Protein AF-M8AHT8-F1 (afdb_monomer)

Organism: Aegilops tauschii (NCBI:txid37682)

Secondary structure (DSSP, 8-state):
--SS-TTTTTSSGGG-PPP-HHHHHHHHHHHH--S-HHHHTHHHHHHHHH-EEPPHHHHHHHHHTHHHHHHSHHHHHHH-TTSSPPPTT-EE--HHHHHHHGGGGT-TT------TTS-PPPPP---PPPEEEEETTEEEEEPPTT--HHHHHHHHHHHHHTT-SGGGGSHHHHHHHHHHHHHHHHHHGGG---TTTS--HHHHHHHH-HHHHHHHHTT--TT----GGGG---SPPP-------EEEE-TT--EEEET-B-SEEEEEESTTHHHHHHHHHHIIIIIT---HHHHHHS--EE--SSS--EEEEEEE-TTS-EEE--HHHHHHHHTTT--EEEES---EEEEEEEEEPPPEEETTEEE--EEEEEEE-TTS--------SS-PPPSSSEEEE---------SS------

pLDDT: mean 77.04, std 18.64, range [26.3, 97.69]

Sequence (418 aa):
MYAADPMSKFKGALAMGVPGELAGLHAAWSSYGRLPWKSLFVPAIKLARDGYTVVPYVANALKAVEANVLADPGLRAVFAPEGQVLVAGALCRNPALADTWTPWRSTASRCSTVAPSGRGSWRTVEVSAALRADAMGFTFLGMPPPSSGTVGMALVLNILGGYKSAEFLRGFLGVHRLVEAVKHMLAVRMDLGDPGFVNAAGIVSEMLSPAFADKVRQRIADNTTFPPAYYLPKWSQLRDNGTSHLCVVDGDRNAVAMTTTLAGVVGASGGTNIIAAVTQVFLNHFVLGMSPLVAVQSPRVYHSLVPNVVRYEDETVVDGEVIELKAEAREFLRRRGHVLKGTVWSAVCQMIVQDLQAPVSSGSENVFHGMLTAVSDPRKDGRSKLFDRTFAPHKDGVIRILEVRDSTYCNQVGHRRT

Solvent-accessible surface area (backbone atoms only — not comparable to full-atom values): 24232 Å² total; per-residue (Å²): 134,52,83,91,45,73,60,39,63,78,45,67,75,80,42,58,74,82,90,51,64,71,59,51,52,48,50,52,38,75,77,72,50,87,68,64,72,54,62,70,48,51,65,56,33,44,42,24,49,81,32,44,69,32,47,62,69,57,20,53,53,45,62,77,43,37,76,60,34,69,69,34,72,70,48,14,63,43,47,19,71,86,79,49,67,54,45,57,72,37,79,39,45,36,51,70,61,21,56,69,54,48,60,53,63,77,45,89,86,70,71,44,54,82,43,101,82,75,70,36,68,81,70,86,79,85,85,76,79,66,36,77,44,67,38,84,92,44,66,40,45,21,58,47,64,66,46,58,54,41,45,44,42,31,27,35,40,26,28,58,46,70,66,79,47,73,67,59,61,51,66,61,63,13,54,51,53,49,54,50,39,48,38,43,39,63,22,62,54,68,68,59,44,46,60,94,81,40,90,31,66,64,60,51,50,44,34,56,29,56,75,47,17,47,61,53,42,74,71,62,52,101,70,53,64,76,63,54,74,80,52,59,61,87,71,76,58,80,93,55,66,87,56,75,57,52,73,48,71,52,75,85,66,54,72,47,42,60,64,31,39,63,72,41,37,51,27,40,12,26,47,78,37,20,51,48,46,39,45,48,31,46,44,30,26,82,65,67,67,39,56,70,60,56,18,56,61,49,60,54,64,39,69,54,48,51,65,70,40,43,33,30,32,57,36,70,31,79,88,66,54,75,36,51,59,52,69,69,47,53,47,60,40,40,76,22,65,49,46,75,43,78,32,89,76,71,51,48,47,35,37,37,34,57,52,72,48,80,61,49,80,61,83,96,43,53,35,46,42,29,39,39,43,32,33,33,34,53,82,42,93,58,70,54,81,82,92,57,99,86,64,82,86,65,92,79,39,53,45,78,40,85,76,40,76,52,89,84,69,77,87,90,85,80,86,85,89,132

Structure (mmCIF, N/CA/C/O backbone):
data_AF-M8AHT8-F1
#
_entry.id   AF-M8AHT8-F1
#
loop_
_atom_site.group_PDB
_atom_site.id
_atom_site.type_symbol
_atom_site.label_atom_id
_atom_site.label_alt_id
_atom_site.label_comp_id
_atom_site.label_asym_id
_atom_site.label_entity_id
_atom_site.label_seq_id
_atom_site.pdbx_PDB_ins_code
_atom_site.Cartn_x
_atom_site.Cartn_y
_atom_site.Cartn_z
_atom_site.occupancy
_atom_site.B_iso_or_equiv
_atom_site.auth_seq_id
_atom_site.auth_comp_id
_atom_site.auth_asym_id
_atom_site.auth_atom_id
_atom_site.pdbx_PDB_model_num
ATOM 1 N N . MET A 1 1 ? 23.399 15.056 1.195 1.00 57.06 1 MET A N 1
ATOM 2 C CA . MET A 1 1 ? 23.522 14.087 0.082 1.00 57.06 1 MET A CA 1
ATOM 3 C C . MET A 1 1 ? 23.122 14.724 -1.250 1.00 57.06 1 MET A C 1
ATOM 5 O O . MET A 1 1 ? 24.009 15.005 -2.035 1.00 57.06 1 MET A O 1
ATOM 9 N N . TYR A 1 2 ? 21.849 15.061 -1.481 1.00 69.88 2 TYR A N 1
ATOM 10 C CA . TYR A 1 2 ? 21.337 15.478 -2.806 1.00 69.88 2 TYR A CA 1
ATOM 11 C C . TYR A 1 2 ? 21.335 16.996 -3.092 1.00 69.88 2 TYR A C 1
ATOM 13 O O . TYR A 1 2 ? 20.461 17.488 -3.797 1.00 69.88 2 TYR A O 1
ATOM 21 N N . ALA A 1 3 ? 22.258 17.762 -2.500 1.00 67.38 3 ALA A N 1
ATOM 22 C CA . ALA A 1 3 ? 22.248 19.229 -2.608 1.00 67.38 3 ALA A CA 1
ATOM 23 C C . ALA A 1 3 ? 22.716 19.743 -3.984 1.00 67.38 3 ALA A C 1
ATOM 25 O O . ALA A 1 3 ? 22.212 20.757 -4.452 1.00 67.38 3 ALA A O 1
ATOM 26 N N . ALA A 1 4 ? 23.655 19.038 -4.627 1.00 76.38 4 ALA A N 1
ATOM 27 C CA . ALA A 1 4 ? 24.192 19.406 -5.940 1.00 76.38 4 ALA A CA 1
ATOM 28 C C . ALA A 1 4 ? 23.290 18.965 -7.109 1.00 76.38 4 ALA A C 1
ATOM 30 O O . ALA A 1 4 ? 23.194 19.669 -8.107 1.00 76.38 4 ALA A O 1
ATOM 31 N N . ASP A 1 5 ? 22.607 17.823 -6.973 1.00 74.94 5 ASP A N 1
ATOM 32 C CA . ASP A 1 5 ? 21.591 17.359 -7.920 1.00 74.94 5 ASP A CA 1
ATOM 33 C C . ASP A 1 5 ? 20.405 16.715 -7.172 1.00 74.94 5 ASP A C 1
ATOM 35 O O . ASP A 1 5 ? 20.514 15.575 -6.703 1.00 74.94 5 ASP A O 1
ATOM 39 N N . PRO A 1 6 ? 19.248 17.395 -7.084 1.00 69.94 6 PRO A N 1
ATOM 40 C CA . PRO A 1 6 ? 18.031 16.836 -6.503 1.00 69.94 6 PRO A CA 1
ATOM 41 C C . PRO A 1 6 ? 17.433 15.637 -7.258 1.00 69.94 6 PRO A C 1
ATOM 43 O O . PRO A 1 6 ? 16.555 14.979 -6.692 1.00 69.94 6 PRO A O 1
ATOM 46 N N . MET A 1 7 ? 17.852 15.349 -8.498 1.00 68.75 7 MET A N 1
ATOM 47 C CA . MET A 1 7 ? 17.385 14.196 -9.283 1.00 68.75 7 MET A CA 1
ATOM 48 C C . MET A 1 7 ? 18.112 12.896 -8.925 1.00 68.75 7 MET A C 1
ATOM 50 O O . MET A 1 7 ? 17.504 11.827 -9.004 1.00 68.75 7 MET A O 1
ATOM 54 N N . SER A 1 8 ? 19.351 12.973 -8.436 1.00 68.44 8 SER A N 1
ATOM 55 C CA . SER A 1 8 ? 20.145 11.824 -7.970 1.00 68.44 8 SER A CA 1
ATOM 56 C C . SER A 1 8 ? 19.531 11.029 -6.803 1.00 68.44 8 SER A C 1
ATOM 58 O O . SER A 1 8 ? 19.966 9.914 -6.528 1.00 68.44 8 SER A O 1
ATOM 60 N N . LYS A 1 9 ? 18.472 11.541 -6.154 1.00 63.69 9 LYS A N 1
ATOM 61 C CA . LYS A 1 9 ? 17.649 10.789 -5.180 1.00 63.69 9 LYS A CA 1
ATOM 62 C C . LYS A 1 9 ? 16.604 9.862 -5.817 1.00 63.69 9 LYS A C 1
ATOM 64 O O . LYS A 1 9 ? 15.970 9.086 -5.112 1.00 63.69 9 LYS A O 1
ATOM 69 N N . PHE A 1 10 ? 16.375 9.988 -7.125 1.00 58.56 10 PHE A N 1
ATOM 70 C CA . PHE A 1 10 ? 15.396 9.206 -7.889 1.00 58.56 10 PHE A CA 1
ATOM 71 C C . PHE A 1 10 ? 16.043 8.251 -8.901 1.00 58.56 10 PHE A C 1
ATOM 73 O O . PHE A 1 10 ? 15.369 7.349 -9.394 1.00 58.56 10 PHE A O 1
ATOM 80 N N . LYS A 1 11 ? 17.313 8.470 -9.270 1.00 62.78 11 LYS A N 1
ATOM 81 C CA . LYS A 1 11 ? 18.015 7.719 -10.319 1.00 62.78 11 LYS A CA 1
ATOM 82 C C . LYS A 1 11 ? 19.497 7.535 -9.990 1.00 62.78 11 LYS A C 1
ATOM 84 O O . LYS A 1 11 ? 20.124 8.417 -9.412 1.00 62.78 11 LYS A O 1
ATOM 89 N N . GLY A 1 12 ? 20.063 6.422 -10.457 1.00 62.81 12 GLY A N 1
ATOM 90 C CA . GLY A 1 12 ? 21.486 6.107 -10.318 1.00 62.81 12 GLY A CA 1
ATOM 91 C C . GLY A 1 12 ? 21.878 5.610 -8.923 1.00 62.81 12 GLY A C 1
ATOM 92 O O . GLY A 1 12 ? 21.043 5.447 -8.035 1.00 62.81 12 GLY A O 1
ATOM 93 N N . ALA A 1 13 ? 23.174 5.353 -8.732 1.00 67.69 13 ALA A N 1
ATOM 94 C CA . ALA A 1 13 ? 23.683 4.676 -7.538 1.00 67.69 13 ALA A CA 1
ATOM 95 C C . ALA A 1 13 ? 23.459 5.442 -6.222 1.00 67.69 13 ALA A C 1
ATOM 97 O O . ALA A 1 13 ? 23.351 4.813 -5.175 1.00 67.69 13 ALA A O 1
ATOM 98 N N . LEU A 1 14 ? 23.333 6.773 -6.267 1.00 66.25 14 LEU A N 1
ATOM 99 C CA . LEU A 1 14 ? 23.060 7.597 -5.083 1.00 66.25 14 LEU A CA 1
ATOM 100 C C . LEU A 1 14 ? 21.629 7.433 -4.543 1.00 66.25 14 LEU A C 1
ATOM 102 O O . LEU A 1 14 ? 21.396 7.751 -3.383 1.00 66.25 14 LEU A O 1
ATOM 106 N N . ALA A 1 15 ? 20.698 6.900 -5.341 1.00 64.25 15 ALA A N 1
ATOM 107 C CA . ALA A 1 15 ? 19.348 6.549 -4.901 1.00 64.25 15 ALA A CA 1
ATOM 108 C C . ALA A 1 15 ? 19.252 5.121 -4.319 1.00 64.25 15 ALA A C 1
ATOM 110 O O . ALA A 1 15 ? 18.205 4.743 -3.794 1.00 64.25 15 ALA A O 1
ATOM 111 N N . MET A 1 16 ? 20.308 4.302 -4.428 1.00 64.19 16 MET A N 1
ATOM 112 C CA . MET A 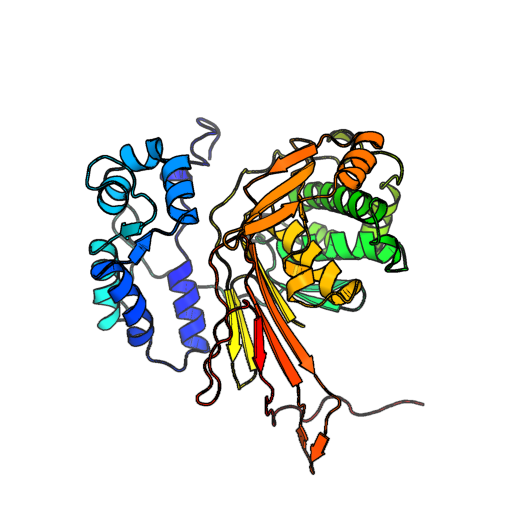1 16 ? 20.276 2.902 -3.999 1.00 64.19 16 MET A CA 1
ATOM 113 C C . MET A 1 16 ? 20.591 2.757 -2.506 1.00 64.19 16 MET A C 1
ATOM 115 O O . MET A 1 16 ? 21.718 2.978 -2.064 1.00 64.19 16 MET A O 1
ATOM 119 N N . GLY A 1 17 ? 19.601 2.305 -1.733 1.00 66.00 17 GLY A N 1
ATOM 120 C CA . GLY A 1 17 ? 19.834 1.745 -0.401 1.00 66.00 17 GLY A CA 1
ATOM 121 C C . GLY A 1 17 ? 20.557 0.393 -0.467 1.00 66.00 17 GLY A C 1
ATOM 122 O O . GLY A 1 17 ? 20.623 -0.245 -1.518 1.00 66.00 17 GLY A O 1
ATOM 123 N N . VAL A 1 18 ? 21.083 -0.076 0.668 1.00 72.75 18 VAL A N 1
ATOM 124 C CA . VAL A 1 18 ? 21.680 -1.421 0.762 1.00 72.75 18 VAL A CA 1
ATOM 125 C C . VAL A 1 18 ? 20.568 -2.476 0.627 1.00 72.75 18 VAL A C 1
ATOM 127 O O . VAL A 1 18 ? 19.640 -2.450 1.437 1.00 72.75 18 VAL A O 1
ATOM 130 N N . PRO A 1 19 ? 20.629 -3.418 -0.338 1.00 67.12 19 PRO A N 1
ATOM 131 C CA . PRO A 1 19 ? 19.587 -4.432 -0.501 1.00 67.12 19 PRO A CA 1
ATOM 132 C C . PRO A 1 19 ? 19.499 -5.367 0.716 1.00 67.12 19 PRO A C 1
ATOM 134 O O . PRO A 1 19 ? 20.453 -6.082 1.019 1.00 67.12 19 PRO A O 1
ATOM 137 N N . GLY A 1 20 ? 18.352 -5.359 1.405 1.00 71.56 20 GLY A N 1
ATOM 138 C CA . GLY A 1 20 ? 18.116 -6.147 2.625 1.00 71.56 20 GLY A CA 1
ATOM 139 C C . GLY A 1 20 ? 17.184 -7.355 2.467 1.00 71.56 20 GLY A C 1
ATOM 140 O O . GLY A 1 20 ? 17.165 -8.218 3.341 1.00 71.56 20 GLY A O 1
ATOM 141 N N . GLU A 1 21 ? 16.430 -7.451 1.366 1.00 75.56 21 GLU A N 1
ATOM 142 C CA . GLU A 1 21 ? 15.332 -8.420 1.196 1.00 75.56 21 GLU A CA 1
ATOM 143 C C . GLU A 1 21 ? 15.771 -9.878 1.395 1.00 75.56 21 GLU A C 1
ATOM 145 O O . GLU A 1 21 ? 15.203 -10.590 2.218 1.00 75.56 21 GLU A O 1
ATOM 150 N N . LEU A 1 22 ? 16.833 -10.314 0.712 1.00 75.69 22 LEU A N 1
ATOM 151 C CA . LEU A 1 22 ? 17.316 -11.698 0.796 1.00 75.69 22 LEU A CA 1
ATOM 152 C C . LEU A 1 22 ? 17.877 -12.053 2.182 1.00 75.69 22 LEU A C 1
ATOM 154 O O . LEU A 1 22 ? 17.750 -13.198 2.612 1.00 75.69 22 LEU A O 1
ATOM 158 N N . ALA A 1 23 ? 18.441 -11.079 2.903 1.00 75.94 23 ALA A N 1
ATOM 159 C CA . ALA A 1 23 ? 18.877 -11.271 4.283 1.00 75.94 23 ALA A CA 1
ATOM 160 C C . ALA A 1 23 ? 17.669 -11.400 5.228 1.00 75.94 23 ALA A C 1
ATOM 162 O O . ALA A 1 23 ? 17.634 -12.313 6.050 1.00 75.94 23 ALA A O 1
ATOM 163 N N . GLY A 1 24 ? 16.645 -10.553 5.064 1.00 79.56 24 GLY A N 1
ATOM 164 C CA . GLY A 1 24 ? 15.392 -10.632 5.822 1.00 79.56 24 GLY A CA 1
ATOM 165 C C . GLY A 1 24 ? 14.629 -11.940 5.585 1.00 79.56 24 GLY A C 1
ATOM 166 O O . GLY A 1 24 ? 14.215 -12.591 6.541 1.00 79.56 24 GLY A O 1
ATOM 167 N N . LEU A 1 25 ? 14.519 -12.383 4.327 1.00 83.44 25 LEU A N 1
ATOM 168 C CA . LEU A 1 25 ? 13.926 -13.677 3.969 1.00 83.44 25 LEU A CA 1
ATOM 169 C C . LEU A 1 25 ? 14.715 -14.852 4.566 1.00 83.44 25 LEU A C 1
ATOM 171 O O . LEU A 1 25 ? 14.109 -15.804 5.053 1.00 83.44 25 LEU A O 1
ATOM 175 N N . HIS A 1 26 ? 16.051 -14.785 4.575 1.00 82.62 26 HIS A N 1
ATOM 176 C CA . HIS A 1 26 ? 16.884 -15.813 5.199 1.00 82.62 26 HIS A CA 1
ATOM 177 C C . HIS A 1 26 ? 16.744 -15.822 6.729 1.00 82.62 26 HIS A C 1
ATOM 179 O O . HIS A 1 26 ? 16.705 -16.899 7.319 1.00 82.62 26 HIS A O 1
ATOM 185 N N . ALA A 1 27 ? 16.617 -14.660 7.378 1.00 84.31 27 ALA A N 1
ATOM 186 C CA . ALA A 1 27 ? 16.362 -14.564 8.817 1.00 84.31 27 ALA A CA 1
ATOM 187 C C . ALA A 1 27 ? 14.990 -15.159 9.180 1.00 84.31 27 ALA A C 1
ATOM 189 O O . ALA A 1 27 ? 14.906 -16.019 10.054 1.00 84.31 27 ALA A O 1
ATOM 190 N N . ALA A 1 28 ? 13.934 -14.795 8.444 1.00 87.12 28 ALA A N 1
ATOM 191 C CA . ALA A 1 28 ? 12.601 -15.373 8.618 1.00 87.12 28 ALA A CA 1
ATOM 192 C C . ALA A 1 28 ? 12.593 -16.897 8.390 1.00 87.12 28 ALA A C 1
ATOM 194 O O . ALA A 1 28 ? 12.002 -17.638 9.174 1.00 87.12 28 ALA A O 1
ATOM 195 N N . TRP A 1 29 ? 13.296 -17.381 7.360 1.00 87.94 29 TRP A N 1
ATOM 196 C CA . TRP A 1 29 ? 13.463 -18.815 7.116 1.00 87.94 29 TRP A CA 1
ATOM 197 C C . TRP A 1 29 ? 14.265 -19.518 8.221 1.00 87.94 29 TRP A C 1
ATOM 199 O O . TRP A 1 29 ? 13.890 -20.612 8.626 1.00 87.94 29 TRP A O 1
ATOM 209 N N . SER A 1 30 ? 15.320 -18.894 8.747 1.00 86.75 30 SER A N 1
ATOM 210 C CA . SER A 1 30 ? 16.134 -19.465 9.831 1.00 86.75 30 SER A CA 1
ATOM 211 C C . SER A 1 30 ? 15.339 -19.638 11.129 1.00 86.75 30 SER A C 1
ATOM 213 O O . SER A 1 30 ? 15.591 -20.585 11.867 1.00 86.75 30 SER A O 1
ATOM 215 N N . SER A 1 31 ? 14.375 -18.749 11.397 1.00 88.31 31 SER A N 1
ATOM 216 C CA . SER A 1 31 ? 13.539 -18.801 12.604 1.00 88.31 31 SER A CA 1
ATOM 217 C C . SER A 1 31 ? 12.270 -19.650 12.460 1.00 88.31 31 SER A C 1
ATOM 219 O O . SER A 1 31 ? 11.846 -20.263 13.435 1.00 88.31 31 SER A O 1
ATOM 221 N N . TYR A 1 32 ? 11.642 -19.676 11.276 1.00 88.81 32 TYR A N 1
ATOM 222 C CA . TYR A 1 32 ? 10.291 -20.241 11.086 1.00 88.81 32 TYR A CA 1
ATOM 223 C C . TYR A 1 32 ? 10.166 -21.214 9.896 1.00 88.81 32 TYR A C 1
ATOM 225 O O . TYR A 1 32 ? 9.108 -21.804 9.670 1.00 88.81 32 TYR A O 1
ATOM 233 N N . GLY A 1 33 ? 11.217 -21.377 9.092 1.00 87.62 33 GLY A N 1
ATOM 234 C CA . GLY A 1 33 ? 11.187 -22.154 7.856 1.00 87.62 33 GLY A CA 1
ATOM 235 C C . GLY A 1 33 ? 11.237 -23.666 8.082 1.00 87.62 33 GLY A C 1
ATOM 236 O O . GLY A 1 33 ? 12.161 -24.184 8.699 1.00 87.62 33 GLY A O 1
ATOM 237 N N . ARG A 1 34 ? 10.274 -24.397 7.502 1.00 88.38 34 ARG A N 1
ATOM 238 C CA . ARG A 1 34 ? 10.214 -25.874 7.562 1.00 88.38 34 ARG A CA 1
ATOM 239 C C . ARG A 1 34 ? 10.764 -26.581 6.316 1.00 88.38 34 ARG A C 1
ATOM 241 O O . ARG A 1 34 ? 11.172 -27.735 6.388 1.00 88.38 34 ARG A O 1
ATOM 248 N N . LEU A 1 35 ? 10.764 -25.910 5.161 1.00 89.06 35 LEU A N 1
ATOM 249 C CA . LEU A 1 35 ? 11.277 -26.460 3.900 1.00 89.06 35 LEU A CA 1
ATOM 250 C C . LEU A 1 35 ? 12.768 -26.131 3.719 1.00 89.06 35 LEU A C 1
ATOM 252 O O . LEU A 1 35 ? 13.193 -25.050 4.128 1.00 89.06 35 LEU A O 1
ATOM 256 N N . PRO A 1 36 ? 13.575 -26.978 3.049 1.00 88.75 36 PRO A N 1
ATOM 257 C CA . PRO A 1 36 ? 14.978 -26.664 2.784 1.00 88.75 36 PRO A CA 1
ATOM 258 C C . PRO A 1 36 ? 15.115 -25.381 1.954 1.00 88.75 36 PRO A C 1
ATOM 260 O O . PRO A 1 36 ? 14.557 -25.318 0.858 1.00 88.75 36 PRO A O 1
ATOM 263 N N . TRP A 1 37 ? 15.906 -24.399 2.411 1.00 84.44 37 TRP A N 1
ATOM 264 C CA . TRP A 1 37 ? 16.117 -23.095 1.744 1.00 84.44 37 TRP A CA 1
ATOM 265 C C . TRP A 1 37 ? 16.295 -23.209 0.223 1.00 84.44 37 TRP A C 1
ATOM 267 O O . TRP A 1 37 ? 15.608 -22.564 -0.564 1.00 84.44 37 TRP A O 1
ATOM 277 N N . LYS A 1 38 ? 17.155 -24.145 -0.193 1.00 83.31 38 LYS A N 1
ATOM 278 C CA . LYS A 1 38 ? 17.509 -24.455 -1.587 1.00 83.31 38 LYS A CA 1
ATOM 279 C C . LYS A 1 38 ? 16.304 -24.801 -2.475 1.00 83.31 38 LYS A C 1
ATOM 281 O O . LYS A 1 38 ? 16.351 -24.558 -3.679 1.00 83.31 38 LYS A O 1
ATOM 286 N N . SER A 1 39 ? 15.249 -25.384 -1.899 1.00 85.62 39 SER A N 1
ATOM 287 C CA . SER A 1 39 ? 14.028 -25.781 -2.615 1.00 85.62 39 SER A CA 1
ATOM 288 C C . SER A 1 39 ? 13.143 -24.583 -2.977 1.00 85.62 39 SER A C 1
ATOM 290 O O . SER A 1 39 ? 12.524 -24.582 -4.040 1.00 85.62 39 SER A O 1
ATOM 292 N N . LEU A 1 40 ? 13.162 -23.522 -2.162 1.00 85.19 40 LEU A N 1
ATOM 293 C CA . LEU A 1 40 ? 12.314 -22.336 -2.326 1.00 85.19 40 LEU A CA 1
ATOM 294 C C . LEU A 1 40 ? 12.670 -21.526 -3.585 1.00 85.19 40 LEU A C 1
ATOM 296 O O . LEU A 1 40 ? 11.797 -20.924 -4.204 1.00 85.19 40 LEU A O 1
ATOM 300 N N . PHE A 1 41 ? 13.932 -21.571 -4.023 1.00 82.94 41 PHE A N 1
ATOM 301 C CA . PHE A 1 41 ? 14.399 -20.888 -5.237 1.00 82.94 41 PHE A CA 1
ATOM 302 C C . PHE A 1 41 ? 14.074 -21.643 -6.531 1.00 82.94 41 PHE A C 1
ATOM 304 O O . PHE A 1 41 ? 14.172 -21.062 -7.611 1.00 82.94 41 PHE A O 1
ATOM 311 N N . VAL A 1 42 ? 13.703 -22.929 -6.471 1.00 86.00 42 VAL A N 1
ATOM 312 C CA . VAL A 1 42 ? 13.521 -23.762 -7.675 1.00 86.00 42 VAL A CA 1
ATOM 313 C C . VAL A 1 42 ? 12.468 -23.186 -8.640 1.00 86.00 42 VAL A C 1
ATOM 315 O O . VAL A 1 42 ? 12.786 -23.092 -9.829 1.00 86.00 42 VAL A O 1
ATOM 318 N N . PRO A 1 43 ? 11.273 -22.740 -8.192 1.00 86.62 43 PRO A N 1
ATOM 319 C CA . PRO A 1 43 ? 10.274 -22.158 -9.090 1.00 86.62 43 PRO A CA 1
ATOM 320 C C . PRO A 1 43 ? 10.727 -20.820 -9.690 1.00 86.62 43 PRO A C 1
ATOM 322 O O . PRO A 1 43 ? 10.518 -20.580 -10.876 1.00 86.62 43 PRO A O 1
ATOM 325 N N . ALA A 1 44 ? 11.394 -19.975 -8.896 1.00 80.38 44 ALA A N 1
ATOM 326 C CA . ALA A 1 44 ? 11.880 -18.668 -9.336 1.00 80.38 44 ALA A CA 1
ATOM 327 C C . ALA A 1 44 ? 13.006 -18.796 -10.378 1.00 80.38 44 ALA A C 1
ATOM 329 O O . ALA A 1 44 ? 12.946 -18.160 -11.428 1.00 80.38 44 ALA A O 1
ATOM 330 N N . ILE A 1 45 ? 13.981 -19.687 -10.143 1.00 84.62 45 ILE A N 1
ATOM 331 C CA . ILE A 1 45 ? 15.035 -20.041 -11.111 1.00 84.62 45 ILE A CA 1
ATOM 332 C C . ILE A 1 45 ? 14.415 -20.521 -12.428 1.00 84.62 45 ILE A C 1
ATOM 334 O O . ILE A 1 45 ? 14.859 -20.102 -13.496 1.00 84.62 45 ILE A O 1
ATOM 338 N N . LYS A 1 46 ? 13.380 -21.371 -12.359 1.00 88.62 46 LYS A N 1
ATOM 339 C CA . LYS A 1 46 ? 12.688 -21.872 -13.550 1.00 88.62 46 LYS A CA 1
ATOM 340 C C . LYS A 1 46 ? 12.013 -20.738 -14.329 1.00 88.62 46 LYS A C 1
ATOM 342 O O . LYS A 1 46 ? 12.252 -20.614 -15.522 1.00 88.62 46 LYS A O 1
ATOM 347 N N . LEU A 1 47 ? 11.236 -19.881 -13.663 1.00 85.81 47 LEU A N 1
ATOM 348 C CA . LEU A 1 47 ? 10.573 -18.733 -14.301 1.00 85.81 47 LEU A CA 1
ATOM 349 C C . LEU A 1 47 ? 11.569 -17.749 -14.931 1.00 85.81 47 LEU A C 1
ATOM 351 O O . LEU A 1 47 ? 11.318 -17.237 -16.018 1.00 85.81 47 LEU A O 1
ATOM 355 N N . ALA A 1 48 ? 12.707 -17.503 -14.278 1.00 84.62 48 ALA A N 1
ATOM 356 C CA . ALA A 1 48 ? 13.746 -16.627 -14.808 1.00 84.62 48 ALA A CA 1
ATOM 357 C C . ALA A 1 48 ? 14.460 -17.230 -16.036 1.00 84.62 48 ALA A C 1
ATOM 359 O O . ALA A 1 48 ? 14.749 -16.503 -16.986 1.00 84.62 48 ALA A O 1
ATOM 360 N N . ARG A 1 49 ? 14.719 -18.547 -16.054 1.00 92.69 49 ARG A N 1
ATOM 361 C CA . ARG A 1 49 ? 15.437 -19.221 -17.152 1.00 92.69 49 ARG A CA 1
ATOM 362 C C . ARG A 1 49 ? 14.534 -19.587 -18.335 1.00 92.69 49 ARG A C 1
ATOM 364 O O . ARG A 1 49 ? 14.851 -19.236 -19.469 1.00 92.69 49 ARG A O 1
ATOM 371 N N . ASP A 1 50 ? 13.420 -20.267 -18.075 1.00 93.06 50 ASP A N 1
ATOM 372 C CA . ASP A 1 50 ? 12.498 -20.768 -19.105 1.00 93.06 50 ASP A CA 1
ATOM 373 C C . ASP A 1 50 ? 11.637 -19.628 -19.677 1.00 93.06 50 ASP A C 1
ATOM 375 O O . ASP A 1 50 ? 11.320 -19.610 -20.874 1.00 93.06 50 ASP A O 1
ATOM 379 N N . GLY A 1 51 ? 11.333 -18.645 -18.824 1.00 90.38 51 GLY A N 1
ATOM 380 C CA . GLY A 1 51 ? 10.599 -17.423 -19.124 1.00 90.38 51 GLY A CA 1
ATOM 381 C C . GLY A 1 51 ? 9.152 -17.410 -18.631 1.00 90.38 51 GLY A C 1
ATOM 382 O O . GLY A 1 51 ? 8.606 -18.417 -18.178 1.00 90.38 51 GLY A O 1
ATOM 383 N N . TYR A 1 52 ? 8.522 -16.242 -18.744 1.00 85.88 52 TYR A N 1
ATOM 384 C CA . TYR A 1 52 ? 7.107 -16.019 -18.446 1.00 85.88 52 TYR A CA 1
ATOM 385 C C . TYR A 1 52 ? 6.456 -15.111 -19.496 1.00 85.88 52 TYR A C 1
ATOM 387 O O . TYR A 1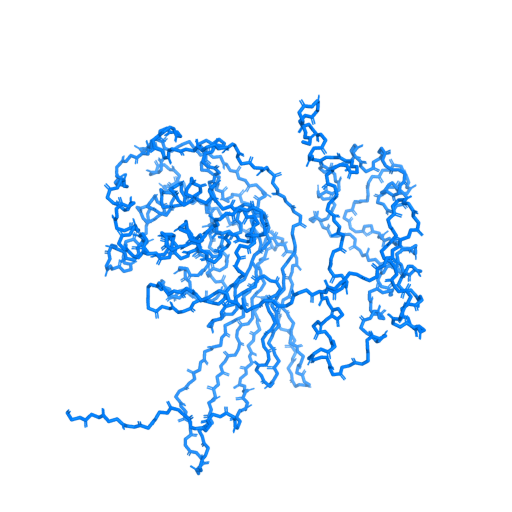 52 ? 7.107 -14.245 -20.083 1.00 85.88 52 TYR A O 1
ATOM 395 N N . THR A 1 53 ? 5.159 -15.302 -19.734 1.00 91.31 53 THR A N 1
ATOM 396 C CA . THR A 1 53 ? 4.373 -14.446 -20.630 1.00 91.31 53 THR A CA 1
ATOM 397 C C . THR A 1 53 ? 4.155 -13.076 -19.991 1.00 91.31 53 THR A C 1
ATOM 399 O O . THR A 1 53 ? 3.658 -12.980 -18.869 1.00 91.31 53 THR A O 1
ATOM 402 N N . VAL A 1 54 ? 4.498 -12.008 -20.707 1.00 84.38 54 VAL A N 1
ATOM 403 C CA . VAL A 1 54 ? 4.256 -10.626 -20.283 1.00 84.38 54 VAL A CA 1
ATOM 404 C C . VAL A 1 54 ? 2.755 -10.346 -20.303 1.00 84.38 54 VAL A C 1
ATOM 406 O O . VAL A 1 54 ? 2.097 -10.475 -21.334 1.00 84.38 54 VAL A O 1
ATOM 409 N N . VAL A 1 55 ? 2.205 -9.948 -19.157 1.00 80.69 55 VAL A N 1
ATOM 410 C CA . VAL A 1 55 ? 0.787 -9.580 -19.010 1.00 80.69 55 VAL A CA 1
ATOM 411 C C . VAL A 1 55 ? 0.563 -8.091 -19.327 1.00 80.69 55 VAL A C 1
ATOM 413 O O . VAL A 1 55 ? 1.512 -7.307 -19.211 1.00 80.69 55 VAL A O 1
ATOM 416 N N . PRO A 1 56 ? -0.661 -7.654 -19.696 1.00 80.69 56 PRO A N 1
ATOM 417 C CA . PRO A 1 56 ? -0.927 -6.276 -20.131 1.00 80.69 56 PRO A CA 1
ATOM 418 C C . PRO A 1 56 ? -0.443 -5.192 -19.160 1.00 80.69 56 PRO A C 1
ATOM 420 O O . PRO A 1 56 ? 0.146 -4.203 -19.589 1.00 80.69 56 PRO A O 1
ATOM 423 N N . TYR A 1 57 ? -0.599 -5.406 -17.849 1.00 72.00 57 TYR A N 1
ATOM 424 C CA . TYR A 1 57 ? -0.098 -4.478 -16.832 1.00 72.00 57 TYR A CA 1
ATOM 425 C C . TYR A 1 57 ? 1.431 -4.288 -16.905 1.00 72.00 57 TYR A C 1
ATOM 427 O O . TYR A 1 57 ? 1.923 -3.163 -16.825 1.00 72.00 57 TYR A O 1
ATOM 435 N N . VAL A 1 58 ? 2.193 -5.373 -17.097 1.00 74.62 58 VAL A N 1
ATOM 436 C CA . VAL A 1 58 ? 3.661 -5.317 -17.201 1.00 74.62 58 VAL A CA 1
ATOM 437 C C . VAL A 1 58 ? 4.086 -4.646 -18.507 1.00 74.62 58 VAL A C 1
ATOM 439 O O . VAL A 1 58 ? 4.986 -3.812 -18.481 1.00 74.62 58 VAL A O 1
ATOM 442 N N . ALA A 1 59 ? 3.405 -4.926 -19.622 1.00 82.38 59 ALA A N 1
ATOM 443 C CA . ALA A 1 59 ? 3.657 -4.248 -20.897 1.00 82.38 59 ALA A CA 1
ATOM 444 C C . ALA A 1 59 ? 3.415 -2.728 -20.801 1.00 82.38 59 ALA A C 1
ATOM 446 O O . ALA A 1 59 ? 4.258 -1.935 -21.222 1.00 82.38 59 ALA A O 1
ATOM 447 N N . ASN A 1 60 ? 2.312 -2.309 -20.169 1.00 80.69 60 ASN A N 1
ATOM 448 C CA . ASN A 1 60 ? 2.009 -0.895 -19.931 1.00 80.69 60 ASN A CA 1
ATOM 449 C C . ASN A 1 60 ? 3.056 -0.229 -19.024 1.00 80.69 60 ASN A C 1
ATOM 451 O O . ASN A 1 60 ? 3.489 0.892 -19.299 1.00 80.69 60 ASN A O 1
ATOM 455 N N . ALA A 1 61 ? 3.510 -0.924 -17.975 1.00 74.19 61 ALA A N 1
ATOM 456 C CA . ALA A 1 61 ? 4.581 -0.441 -17.109 1.00 74.19 61 ALA A CA 1
ATOM 457 C C . ALA A 1 61 ? 5.909 -0.280 -17.870 1.00 74.19 61 ALA A C 1
ATOM 459 O O . ALA A 1 61 ? 6.531 0.775 -17.767 1.00 74.19 61 ALA A O 1
ATOM 460 N N . LEU A 1 62 ? 6.309 -1.271 -18.679 1.00 83.00 62 LEU A N 1
ATOM 461 C CA . LEU A 1 62 ? 7.503 -1.198 -19.530 1.00 83.00 62 LEU A CA 1
ATOM 462 C C . LEU A 1 62 ? 7.420 -0.035 -20.524 1.00 83.00 62 LEU A C 1
ATOM 464 O O . LEU A 1 62 ? 8.380 0.725 -20.646 1.00 83.00 62 LEU A O 1
ATOM 468 N N . LYS A 1 63 ? 6.268 0.161 -21.178 1.00 88.00 63 LYS A N 1
ATOM 469 C CA . LYS A 1 63 ? 6.063 1.267 -22.123 1.00 88.00 63 LYS A CA 1
ATOM 470 C C . LYS A 1 63 ? 6.152 2.635 -21.442 1.00 88.00 63 LYS A C 1
ATOM 472 O O . LYS A 1 63 ? 6.768 3.545 -21.988 1.00 88.00 63 LYS A O 1
ATOM 477 N N . ALA A 1 64 ? 5.632 2.770 -20.220 1.00 76.81 64 ALA A N 1
ATOM 478 C CA . ALA A 1 64 ? 5.727 4.003 -19.435 1.00 76.81 64 ALA A CA 1
ATOM 479 C C . ALA A 1 64 ? 7.168 4.379 -19.022 1.00 76.81 64 ALA A C 1
ATOM 481 O O . ALA A 1 64 ? 7.428 5.545 -18.716 1.00 76.81 64 ALA A O 1
ATOM 482 N N . VAL A 1 65 ? 8.112 3.427 -19.019 1.00 77.00 65 VAL A N 1
ATOM 483 C CA . VAL A 1 65 ? 9.533 3.667 -18.698 1.00 77.00 65 VAL A CA 1
ATOM 484 C C . VAL A 1 65 ? 10.498 3.330 -19.842 1.00 77.00 65 VAL A C 1
ATOM 486 O O . VAL A 1 65 ? 11.706 3.283 -19.609 1.00 77.00 65 VAL A O 1
ATOM 489 N N . GLU A 1 66 ? 9.990 3.159 -21.066 1.00 87.56 66 GLU A N 1
ATOM 490 C CA . GLU A 1 66 ? 10.714 2.678 -22.255 1.00 87.56 66 GLU A CA 1
ATOM 491 C C . GLU A 1 66 ? 12.063 3.378 -22.467 1.00 87.56 66 GLU A C 1
ATOM 493 O O . GLU A 1 66 ? 13.089 2.713 -22.582 1.00 87.56 66 GLU A O 1
ATOM 498 N N . ALA A 1 67 ? 12.098 4.712 -22.404 1.00 87.44 67 ALA A N 1
ATOM 499 C CA . ALA A 1 67 ? 13.333 5.481 -22.556 1.00 87.44 67 ALA A CA 1
ATOM 500 C C . ALA A 1 67 ? 14.414 5.140 -21.507 1.00 87.44 67 ALA A C 1
ATOM 502 O O . ALA A 1 67 ? 15.599 5.182 -21.819 1.00 87.44 67 ALA A O 1
ATOM 503 N N . ASN A 1 68 ? 14.034 4.775 -20.274 1.00 80.38 68 ASN A N 1
ATOM 504 C CA . ASN A 1 68 ? 14.996 4.329 -19.257 1.00 80.38 68 ASN A CA 1
ATOM 505 C C . ASN A 1 68 ? 15.453 2.883 -19.517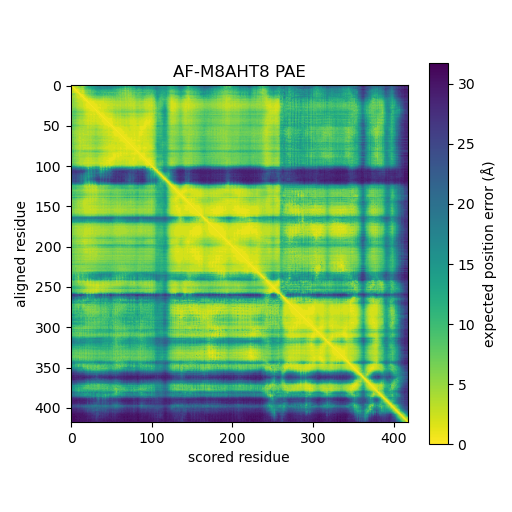 1.00 80.38 68 ASN A C 1
ATOM 507 O O . ASN A 1 68 ? 16.627 2.578 -19.334 1.00 80.38 68 ASN A O 1
ATOM 511 N N . VAL A 1 69 ? 14.540 2.008 -19.960 1.00 85.06 69 VAL A N 1
ATOM 512 C CA . VAL A 1 69 ? 14.843 0.601 -20.284 1.00 85.06 69 VAL A CA 1
ATOM 513 C C . VAL A 1 69 ? 15.800 0.505 -21.469 1.00 85.06 69 VAL A C 1
ATOM 515 O O . VAL A 1 69 ? 16.749 -0.264 -21.414 1.00 85.06 69 VAL A O 1
ATOM 518 N N . LEU A 1 70 ? 15.592 1.304 -22.519 1.00 90.69 70 LEU A N 1
ATOM 519 C CA . LEU A 1 70 ? 16.459 1.322 -23.700 1.00 90.69 70 LEU A CA 1
ATOM 520 C C . LEU A 1 70 ? 17.827 1.970 -23.429 1.00 90.69 70 LEU A C 1
ATOM 522 O O . LEU A 1 70 ? 18.803 1.619 -24.097 1.00 90.69 70 LEU A O 1
ATOM 526 N N . ALA A 1 71 ? 17.912 2.891 -22.463 1.00 87.44 71 ALA A N 1
ATOM 527 C CA . ALA A 1 71 ? 19.158 3.552 -22.074 1.00 87.44 71 ALA A CA 1
ATOM 528 C C . ALA A 1 71 ? 20.070 2.672 -21.199 1.00 87.44 71 ALA A C 1
ATOM 530 O O . ALA A 1 71 ? 21.291 2.781 -21.306 1.00 87.44 71 ALA A O 1
ATOM 5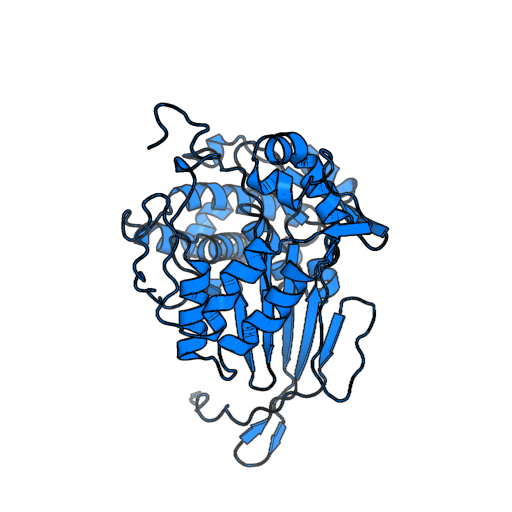31 N N . ASP A 1 72 ? 19.508 1.799 -20.358 1.00 83.12 72 ASP A N 1
ATOM 532 C CA . ASP A 1 72 ? 20.275 0.887 -19.504 1.00 83.12 72 ASP A CA 1
ATOM 533 C C . ASP A 1 72 ? 20.585 -0.440 -20.236 1.00 83.12 72 ASP A C 1
ATOM 535 O O . ASP A 1 72 ? 19.657 -1.155 -20.622 1.00 83.12 72 ASP A O 1
ATOM 539 N N . PRO A 1 73 ? 21.864 -0.824 -20.432 1.00 89.38 73 PRO A N 1
ATOM 540 C CA . PRO A 1 73 ? 22.208 -2.047 -21.160 1.00 89.38 73 PRO A CA 1
ATOM 541 C C . PRO A 1 73 ? 21.673 -3.341 -20.528 1.00 89.38 73 PRO A C 1
ATOM 543 O O . PRO A 1 73 ? 21.364 -4.283 -21.257 1.00 89.38 73 PRO A O 1
ATOM 546 N N . GLY A 1 74 ? 21.559 -3.398 -19.197 1.00 82.81 74 GLY A N 1
ATOM 547 C CA . GLY A 1 74 ? 21.077 -4.570 -18.469 1.00 82.81 74 GLY A CA 1
ATOM 548 C C . GLY A 1 74 ? 19.559 -4.714 -18.549 1.00 82.81 74 GLY A C 1
ATOM 549 O O . GLY A 1 74 ? 19.059 -5.801 -18.837 1.00 82.81 74 GLY A O 1
ATOM 550 N N . LEU A 1 75 ? 18.819 -3.615 -18.371 1.00 83.81 75 LEU A N 1
ATOM 551 C CA . LEU A 1 75 ? 17.367 -3.606 -18.569 1.00 83.81 75 LEU A CA 1
ATOM 552 C C . LEU A 1 75 ? 17.008 -3.877 -20.032 1.00 83.81 75 LEU A C 1
ATOM 554 O O . LEU A 1 75 ? 16.103 -4.671 -20.285 1.00 83.81 75 LEU A O 1
ATOM 558 N N . ARG A 1 76 ? 17.734 -3.289 -20.993 1.00 91.81 76 ARG A N 1
ATOM 559 C CA . ARG A 1 76 ? 17.524 -3.528 -22.428 1.00 91.81 76 ARG A CA 1
ATOM 560 C C . ARG A 1 76 ? 17.700 -5.002 -22.790 1.00 91.81 76 ARG A C 1
ATOM 562 O O . ARG A 1 76 ? 16.840 -5.550 -23.467 1.00 91.81 76 ARG A O 1
ATOM 569 N N . ALA A 1 77 ? 18.746 -5.663 -22.293 1.00 91.94 77 ALA A N 1
ATOM 570 C CA . ALA A 1 77 ? 18.997 -7.079 -22.577 1.00 91.94 77 ALA A CA 1
ATOM 571 C C . ALA A 1 77 ? 17.871 -8.026 -22.106 1.00 91.94 77 ALA A C 1
ATOM 573 O O . ALA A 1 77 ? 17.702 -9.099 -22.680 1.00 91.94 77 ALA A O 1
ATOM 574 N N . VAL A 1 78 ? 17.102 -7.640 -21.080 1.00 89.12 78 VAL A N 1
ATOM 575 C CA . VAL A 1 78 ? 16.002 -8.447 -20.515 1.00 89.12 78 VAL A CA 1
ATOM 576 C C . VAL A 1 78 ? 14.639 -8.042 -21.083 1.00 89.12 78 VAL A C 1
ATOM 578 O O . VAL A 1 78 ? 13.832 -8.896 -21.443 1.00 89.12 78 VAL A O 1
ATOM 581 N N . PHE A 1 79 ? 14.366 -6.738 -21.146 1.00 92.50 79 PHE A N 1
ATOM 582 C CA . PHE A 1 79 ? 13.035 -6.189 -21.418 1.00 92.50 79 PHE A CA 1
ATOM 583 C C . PHE A 1 79 ? 12.887 -5.547 -22.798 1.00 92.50 79 PHE A C 1
ATOM 585 O O . PHE A 1 79 ? 11.775 -5.153 -23.143 1.00 92.50 79 PHE A O 1
ATOM 592 N N . ALA A 1 80 ? 13.967 -5.427 -23.572 1.00 95.06 80 ALA A N 1
ATOM 593 C CA . ALA A 1 80 ? 13.947 -4.945 -24.951 1.00 95.06 80 ALA A CA 1
ATOM 594 C C . ALA A 1 80 ? 15.033 -5.612 -25.834 1.00 95.06 80 ALA A C 1
ATOM 596 O O . ALA A 1 80 ? 15.847 -4.904 -26.438 1.00 95.06 80 ALA A O 1
ATOM 597 N N . PRO A 1 81 ? 15.085 -6.962 -25.907 1.00 94.12 81 PRO A N 1
ATOM 598 C CA . PRO A 1 81 ? 16.149 -7.684 -26.615 1.00 94.12 81 PRO A CA 1
ATOM 599 C C . PRO A 1 81 ? 16.191 -7.368 -28.119 1.00 94.12 81 PRO A C 1
ATOM 601 O O . PRO A 1 81 ? 17.272 -7.224 -28.678 1.00 94.12 81 PRO A O 1
ATOM 604 N N . GLU A 1 82 ? 15.027 -7.155 -28.741 1.00 93.62 82 GLU A N 1
ATOM 605 C CA . GLU A 1 82 ? 14.868 -6.760 -30.153 1.00 93.62 82 GLU A CA 1
ATOM 606 C C . GLU A 1 82 ? 14.919 -5.226 -30.355 1.00 93.62 82 GLU A C 1
ATOM 608 O O . GLU A 1 82 ? 14.407 -4.686 -31.334 1.00 93.62 82 GLU A O 1
ATOM 613 N N . GLY A 1 83 ? 15.455 -4.474 -29.385 1.00 92.69 83 GLY A N 1
ATOM 614 C CA . GLY A 1 83 ? 15.522 -3.005 -29.421 1.00 92.69 83 GLY A CA 1
ATOM 615 C C . GLY A 1 83 ? 14.200 -2.272 -29.138 1.00 92.69 83 GLY A C 1
ATOM 616 O O . GLY A 1 83 ? 14.196 -1.045 -29.061 1.00 92.69 83 GLY A O 1
ATOM 617 N N . GLN A 1 84 ? 13.097 -2.996 -28.932 1.00 95.12 84 GLN A N 1
ATOM 618 C CA . GLN A 1 84 ? 11.792 -2.471 -28.507 1.00 95.12 84 GLN A CA 1
ATOM 619 C C . GLN A 1 84 ? 11.328 -3.176 -27.231 1.00 95.12 84 GLN A C 1
ATOM 621 O O . GLN A 1 84 ? 11.623 -4.357 -27.045 1.00 95.12 84 GLN A O 1
ATOM 626 N N . VAL A 1 85 ? 10.605 -2.473 -26.350 1.00 94.12 85 VAL A N 1
ATOM 627 C CA . VAL A 1 85 ? 10.134 -3.070 -25.088 1.00 94.12 85 VAL A CA 1
A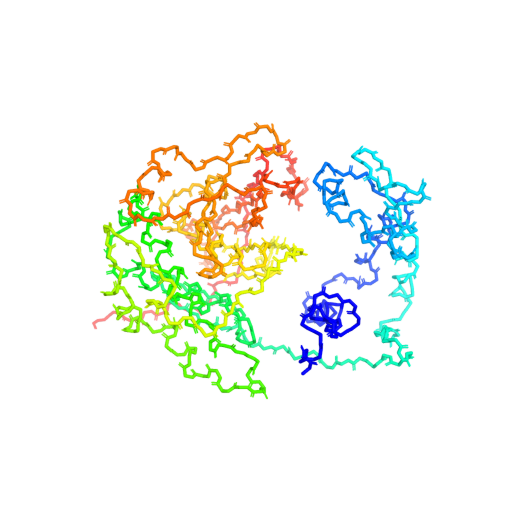TOM 628 C C . VAL A 1 85 ? 9.110 -4.184 -25.309 1.00 94.12 85 VAL A C 1
ATOM 630 O O . VAL A 1 85 ? 8.249 -4.086 -26.182 1.00 94.12 85 VAL A O 1
ATOM 633 N N . LEU A 1 86 ? 9.187 -5.234 -24.486 1.00 94.56 86 LEU A N 1
ATOM 634 C CA . LEU A 1 86 ? 8.280 -6.380 -24.564 1.00 94.56 86 LEU A CA 1
ATOM 635 C C . LEU A 1 86 ? 6.808 -5.965 -24.387 1.00 94.56 86 LEU A C 1
ATOM 637 O O . LEU A 1 86 ? 6.438 -5.280 -23.430 1.00 94.56 86 LEU A O 1
ATOM 641 N N . VAL A 1 87 ? 5.966 -6.450 -25.299 1.00 95.38 87 VAL A N 1
ATOM 642 C CA . VAL A 1 87 ? 4.511 -6.238 -25.315 1.00 95.38 87 VAL A CA 1
ATOM 643 C C . VAL A 1 87 ? 3.759 -7.389 -24.641 1.00 95.38 87 VAL A C 1
ATOM 645 O O . VAL A 1 87 ? 4.331 -8.438 -24.343 1.00 95.38 87 VAL A O 1
ATOM 648 N N . ALA A 1 88 ? 2.457 -7.214 -24.403 1.00 91.12 88 ALA A N 1
ATOM 649 C CA . ALA A 1 88 ? 1.614 -8.267 -23.844 1.00 91.12 88 ALA A CA 1
ATOM 650 C C . ALA A 1 88 ? 1.622 -9.522 -24.739 1.00 91.12 88 ALA A C 1
ATOM 652 O O . ALA A 1 88 ? 1.594 -9.421 -25.963 1.00 91.12 88 ALA A O 1
ATOM 653 N N . GLY A 1 89 ? 1.680 -10.706 -24.128 1.00 91.81 89 GLY A N 1
ATOM 654 C CA . GLY A 1 89 ? 1.817 -11.986 -24.829 1.00 91.81 89 GLY A CA 1
ATOM 655 C C . GLY A 1 89 ? 3.258 -12.374 -25.188 1.00 91.81 89 GLY A C 1
ATOM 656 O O . GLY A 1 89 ? 3.513 -13.554 -25.424 1.00 91.81 89 GLY A O 1
ATOM 657 N N . ALA A 1 90 ? 4.217 -11.440 -25.175 1.00 95.06 90 ALA A N 1
ATOM 658 C CA . ALA A 1 90 ? 5.623 -11.752 -25.432 1.00 95.06 90 ALA A CA 1
ATOM 659 C C . ALA A 1 90 ? 6.242 -12.599 -24.303 1.00 95.06 90 ALA A C 1
ATOM 661 O O . ALA A 1 90 ? 5.804 -12.546 -23.152 1.00 95.06 90 ALA A O 1
ATOM 662 N N . LEU A 1 91 ? 7.287 -13.368 -24.617 1.00 95.81 91 LEU A N 1
ATOM 663 C CA . LEU A 1 91 ? 8.015 -14.183 -23.643 1.00 95.81 91 LEU A CA 1
ATOM 664 C C . LEU A 1 91 ? 9.197 -13.394 -23.059 1.00 95.81 91 LEU A C 1
ATOM 666 O O . LEU A 1 91 ? 10.148 -13.083 -23.770 1.00 95.81 91 LEU A O 1
ATOM 670 N N . CYS A 1 92 ? 9.160 -13.110 -21.758 1.00 92.69 92 CYS A N 1
ATOM 671 C CA . CYS A 1 92 ? 10.263 -12.491 -21.024 1.00 92.69 92 CYS A CA 1
ATOM 672 C C . CYS A 1 92 ? 11.164 -13.566 -20.402 1.00 92.69 92 CYS A C 1
ATOM 674 O O . CYS A 1 92 ? 10.660 -14.523 -19.814 1.00 92.69 92 CYS A O 1
ATOM 676 N N . ARG A 1 93 ? 12.490 -13.408 -20.500 1.00 94.31 93 ARG A N 1
ATOM 677 C CA . ARG A 1 93 ? 13.504 -14.307 -19.916 1.00 94.31 93 ARG A CA 1
ATOM 678 C C . ARG A 1 93 ? 14.623 -13.499 -19.269 1.00 94.31 93 ARG A C 1
ATOM 680 O O . ARG A 1 93 ? 15.038 -12.476 -19.799 1.00 94.31 93 ARG A O 1
ATOM 687 N N . ASN A 1 94 ? 15.160 -13.997 -18.160 1.00 90.88 94 ASN A N 1
ATOM 688 C CA . ASN A 1 94 ? 16.358 -13.463 -17.517 1.00 90.88 94 ASN A CA 1
ATOM 689 C C . ASN A 1 94 ? 17.252 -14.609 -16.988 1.00 90.88 94 ASN A C 1
ATOM 691 O O . ASN A 1 94 ? 17.268 -14.883 -15.782 1.00 90.88 94 ASN A O 1
ATOM 695 N N . PRO A 1 95 ? 18.009 -15.298 -17.867 1.00 91.94 95 PRO A N 1
ATOM 696 C CA . PRO A 1 95 ? 18.885 -16.396 -17.458 1.00 91.94 95 PRO A CA 1
ATOM 697 C C . PRO A 1 95 ? 19.964 -15.961 -16.456 1.00 91.94 95 PRO A C 1
ATOM 699 O O . PRO A 1 95 ? 20.239 -16.695 -15.513 1.00 91.94 95 PRO A O 1
ATOM 702 N N . ALA A 1 96 ? 20.493 -14.738 -16.575 1.00 86.88 96 ALA A N 1
ATOM 703 C CA . ALA A 1 96 ? 21.496 -14.200 -15.651 1.00 86.88 96 ALA A CA 1
ATOM 704 C C . ALA A 1 96 ? 20.983 -14.100 -14.198 1.00 86.88 96 ALA A C 1
ATOM 706 O O . ALA A 1 96 ? 21.727 -14.359 -13.247 1.00 86.88 96 ALA A O 1
ATOM 707 N N . LEU A 1 97 ? 19.697 -13.792 -13.999 1.00 82.25 97 LEU A N 1
ATOM 708 C CA . LEU A 1 97 ? 19.055 -13.841 -12.681 1.00 82.25 97 LEU A CA 1
ATOM 709 C C . LEU A 1 97 ? 18.914 -15.284 -12.164 1.00 82.25 97 LEU A C 1
ATOM 711 O O . LEU A 1 97 ? 19.201 -15.553 -10.997 1.00 82.25 97 LEU A O 1
ATOM 715 N N . ALA A 1 98 ? 18.547 -16.231 -13.034 1.00 85.56 98 ALA A N 1
ATOM 716 C CA . ALA A 1 98 ? 18.493 -17.654 -12.685 1.00 85.56 98 ALA A CA 1
ATOM 717 C C . ALA A 1 98 ? 19.875 -18.205 -12.275 1.00 85.56 98 ALA A C 1
ATOM 719 O O . ALA A 1 98 ? 19.989 -19.003 -11.338 1.00 85.56 98 ALA A O 1
ATOM 720 N N . ASP A 1 99 ? 20.932 -17.752 -12.946 1.00 84.19 99 ASP A N 1
ATOM 721 C CA . ASP A 1 99 ? 22.316 -18.123 -12.656 1.00 84.19 99 ASP A CA 1
ATOM 722 C C . ASP A 1 99 ? 22.804 -17.473 -11.356 1.00 84.19 99 ASP A C 1
ATOM 724 O O . ASP A 1 99 ? 23.437 -18.145 -10.546 1.00 84.19 99 ASP A O 1
ATOM 728 N N . THR A 1 100 ? 22.397 -16.230 -11.073 1.00 78.94 100 THR A N 1
ATOM 729 C CA . THR A 1 100 ? 22.652 -15.548 -9.787 1.00 78.94 100 THR A CA 1
ATOM 730 C C . THR A 1 100 ? 22.108 -16.346 -8.598 1.00 78.94 100 THR A C 1
ATOM 732 O O . THR A 1 100 ? 22.771 -16.446 -7.565 1.00 78.94 100 THR A O 1
ATOM 735 N N . TRP A 1 101 ? 20.935 -16.969 -8.745 1.00 72.19 101 TRP A N 1
ATOM 736 C CA . TRP A 1 101 ? 20.321 -17.824 -7.721 1.00 72.19 101 TRP A CA 1
ATOM 737 C C . TRP A 1 101 ? 20.827 -19.276 -7.719 1.00 72.19 101 TRP A C 1
ATOM 739 O O . TRP A 1 101 ? 20.594 -20.013 -6.762 1.00 72.19 101 TRP A O 1
ATOM 749 N N . THR A 1 102 ? 21.547 -19.727 -8.748 1.00 65.88 102 THR A N 1
ATOM 750 C CA . THR A 1 102 ? 21.980 -21.131 -8.846 1.00 65.88 102 THR A CA 1
ATOM 751 C C . THR A 1 102 ? 22.996 -21.537 -7.753 1.00 65.88 102 THR A C 1
ATOM 753 O O . THR A 1 102 ? 22.781 -22.585 -7.136 1.00 65.88 102 THR A O 1
ATOM 756 N N . PRO A 1 103 ? 24.026 -20.735 -7.393 1.00 60.84 103 PRO A N 1
ATOM 757 C CA . P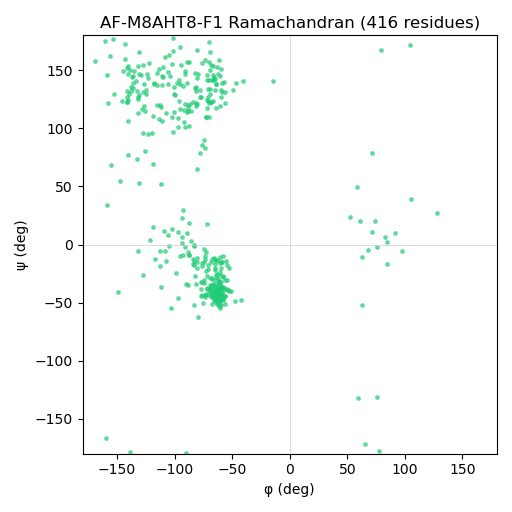RO A 1 103 ? 24.933 -21.018 -6.268 1.00 60.84 103 PRO A CA 1
ATOM 758 C C . PRO A 1 103 ? 24.256 -21.141 -4.895 1.00 60.84 103 PRO A C 1
ATOM 760 O O . PRO A 1 103 ? 24.790 -21.780 -3.992 1.00 60.84 103 PRO A O 1
ATOM 763 N N . TRP A 1 104 ? 23.048 -20.600 -4.730 1.00 59.06 104 TRP A N 1
ATOM 764 C CA . TRP A 1 104 ? 22.291 -20.677 -3.477 1.00 59.06 104 TRP A CA 1
ATOM 765 C C . TRP A 1 104 ? 21.835 -22.120 -3.193 1.00 59.06 104 TRP A C 1
ATOM 767 O O . TRP A 1 104 ? 21.509 -22.472 -2.060 1.00 59.06 104 TRP A O 1
ATOM 777 N N . ARG A 1 105 ? 21.902 -22.998 -4.209 1.00 51.78 105 ARG A N 1
ATOM 778 C CA . ARG A 1 105 ? 21.735 -24.453 -4.099 1.00 51.78 105 ARG A CA 1
ATOM 779 C C . ARG A 1 105 ? 22.934 -25.182 -3.482 1.00 51.78 105 ARG A C 1
ATOM 781 O O . ARG A 1 105 ? 22.767 -26.340 -3.101 1.00 51.78 105 ARG A O 1
ATOM 788 N N . SER A 1 106 ? 24.122 -24.584 -3.353 1.00 43.66 106 SER A N 1
ATOM 789 C CA . SER A 1 106 ? 25.289 -25.259 -2.756 1.00 43.66 106 SER A CA 1
ATOM 790 C C . SER A 1 106 ? 25.560 -24.800 -1.322 1.00 43.66 106 SER A C 1
ATOM 792 O O . SER A 1 106 ? 25.517 -25.647 -0.427 1.00 43.66 106 SER A O 1
ATOM 794 N N . THR A 1 107 ? 25.719 -23.500 -1.062 1.00 45.38 107 THR A N 1
ATOM 795 C CA . THR A 1 107 ? 26.081 -22.978 0.271 1.00 45.38 107 THR A CA 1
ATOM 796 C C . THR A 1 107 ? 25.340 -21.694 0.650 1.00 45.38 107 THR A C 1
ATOM 798 O O . THR A 1 107 ? 25.454 -20.671 -0.018 1.00 45.38 107 THR A O 1
ATOM 801 N N . ALA A 1 108 ? 24.656 -21.716 1.802 1.00 45.78 108 ALA A N 1
ATOM 802 C CA . ALA A 1 108 ? 24.025 -20.530 2.392 1.00 45.78 108 ALA A CA 1
ATOM 803 C C . ALA A 1 108 ? 25.042 -19.456 2.832 1.00 45.78 108 ALA A C 1
ATOM 805 O O . ALA A 1 108 ? 24.663 -18.329 3.098 1.00 45.78 108 ALA A O 1
ATOM 806 N N . SER A 1 109 ? 26.337 -19.779 2.882 1.00 42.75 109 SER A N 1
ATOM 807 C CA . SER A 1 109 ? 27.407 -18.911 3.385 1.00 42.75 109 SER A CA 1
ATOM 808 C C . SER A 1 109 ? 28.036 -17.964 2.348 1.00 42.75 109 SER A C 1
ATOM 810 O O . SER A 1 109 ? 28.794 -17.081 2.742 1.00 42.75 109 SER A O 1
ATOM 812 N N . ARG A 1 110 ? 27.730 -18.090 1.043 1.00 45.75 110 ARG A N 1
ATOM 813 C CA . ARG A 1 110 ? 28.355 -17.288 -0.041 1.00 45.75 110 ARG A CA 1
ATOM 814 C C . ARG A 1 110 ? 27.459 -16.234 -0.713 1.00 45.75 110 ARG A C 1
ATOM 816 O O . ARG A 1 110 ? 27.869 -15.668 -1.723 1.00 45.75 110 ARG A O 1
ATOM 823 N N . CYS A 1 111 ? 26.283 -15.922 -0.168 1.00 47.28 111 CYS A N 1
ATOM 824 C CA . CYS A 1 111 ? 25.517 -14.750 -0.611 1.00 47.28 111 CYS A CA 1
ATOM 825 C C . CYS A 1 111 ? 26.140 -13.462 -0.033 1.00 47.28 111 CYS A C 1
ATOM 827 O O . CYS A 1 111 ? 25.753 -12.931 1.006 1.00 47.28 111 CYS A O 1
ATOM 829 N N . SER A 1 112 ? 27.139 -12.951 -0.744 1.00 45.19 112 SER A N 1
ATOM 830 C CA . SER A 1 112 ? 27.552 -11.559 -0.650 1.00 45.19 112 SER A CA 1
ATOM 831 C C . SER A 1 112 ? 26.574 -10.693 -1.448 1.00 45.19 112 SER A C 1
ATOM 833 O O . SER A 1 112 ? 26.279 -10.979 -2.609 1.00 45.19 112 SER A O 1
ATOM 835 N N . THR A 1 113 ? 26.106 -9.585 -0.872 1.00 43.97 113 THR A N 1
ATOM 836 C CA . THR A 1 113 ? 25.561 -8.496 -1.691 1.00 43.97 113 THR A CA 1
ATOM 837 C C . THR A 1 113 ? 26.671 -8.005 -2.617 1.00 43.97 113 THR A C 1
ATOM 839 O O . THR A 1 113 ? 27.723 -7.561 -2.153 1.00 43.97 113 THR A O 1
ATOM 842 N N . VAL A 1 114 ? 26.475 -8.090 -3.935 1.00 40.81 114 VAL A N 1
ATOM 843 C CA . VAL A 1 114 ? 27.429 -7.516 -4.893 1.00 40.81 114 VAL A CA 1
ATOM 844 C C . VAL A 1 114 ? 27.268 -5.999 -4.860 1.00 40.81 114 VAL A C 1
ATOM 846 O O . VAL A 1 114 ? 26.548 -5.400 -5.653 1.00 40.81 114 VAL A O 1
ATOM 849 N N . ALA A 1 115 ? 27.927 -5.370 -3.889 1.00 36.19 115 ALA A N 1
ATOM 850 C CA . ALA A 1 115 ? 28.193 -3.944 -3.934 1.00 36.19 115 ALA A CA 1
ATOM 851 C C . ALA A 1 115 ? 29.023 -3.634 -5.198 1.00 36.19 115 ALA A C 1
ATOM 853 O O . ALA A 1 115 ? 29.849 -4.468 -5.586 1.00 36.19 115 ALA A O 1
ATOM 854 N N . PRO A 1 116 ? 28.911 -2.428 -5.788 1.00 36.41 116 PRO A N 1
ATOM 855 C CA . PRO A 1 116 ? 29.758 -2.009 -6.914 1.00 36.41 116 PRO A CA 1
ATOM 856 C C . PRO A 1 116 ? 31.273 -2.115 -6.643 1.00 36.41 116 PRO A C 1
ATOM 858 O O . PRO A 1 116 ? 32.070 -2.127 -7.572 1.00 36.41 116 PRO A O 1
ATOM 861 N N . SER A 1 117 ? 31.672 -2.212 -5.369 1.00 33.81 117 SER A N 1
ATOM 862 C CA . SER A 1 117 ? 33.045 -2.385 -4.879 1.00 33.81 117 SER A CA 1
ATOM 863 C C . SER A 1 117 ? 33.479 -3.845 -4.637 1.00 33.81 117 SER A C 1
ATOM 865 O O . SER A 1 117 ? 34.554 -4.079 -4.083 1.00 33.81 117 SER A O 1
ATOM 867 N N . GLY A 1 118 ? 32.666 -4.843 -5.004 1.00 32.47 118 GLY A N 1
ATOM 868 C CA . GLY A 1 118 ? 33.065 -6.259 -5.019 1.00 32.47 118 GLY A CA 1
ATOM 869 C C . GLY A 1 118 ? 33.243 -6.943 -3.654 1.00 32.47 118 GLY A C 1
ATOM 870 O O . GLY A 1 118 ? 33.746 -8.063 -3.602 1.00 32.47 118 GLY A O 1
ATOM 871 N N . ARG A 1 119 ? 32.833 -6.314 -2.542 1.00 33.84 119 ARG A N 1
ATOM 872 C CA . ARG A 1 119 ? 32.888 -6.905 -1.189 1.00 33.84 119 ARG A CA 1
ATOM 873 C C . ARG A 1 119 ? 31.530 -6.824 -0.494 1.00 33.84 119 ARG A C 1
ATOM 875 O O . ARG A 1 119 ? 31.206 -5.814 0.125 1.00 33.84 119 ARG A O 1
ATOM 882 N N . GLY A 1 120 ? 30.754 -7.902 -0.566 1.00 41.00 120 GLY A N 1
ATOM 883 C CA . GLY A 1 120 ? 29.564 -8.074 0.268 1.00 41.00 120 GLY A CA 1
ATOM 884 C C . GLY A 1 120 ? 29.891 -8.883 1.514 1.00 41.00 120 GLY A C 1
ATOM 885 O O . GLY A 1 120 ? 30.232 -10.059 1.406 1.00 41.00 120 GLY A O 1
ATOM 886 N N . SER A 1 121 ? 29.756 -8.264 2.684 1.00 44.62 121 SER A N 1
ATOM 887 C CA . SER A 1 121 ? 29.618 -8.987 3.950 1.00 44.62 121 SER A CA 1
ATOM 888 C C . SER A 1 121 ? 28.138 -9.213 4.225 1.00 44.62 121 SER A C 1
ATOM 890 O O . SER A 1 121 ? 27.320 -8.334 3.938 1.00 44.62 121 SER A O 1
ATOM 892 N N . TRP A 1 122 ? 27.803 -10.334 4.860 1.00 47.50 122 TRP A N 1
ATOM 893 C CA . TRP A 1 122 ? 26.531 -10.458 5.560 1.00 47.50 122 TRP A CA 1
ATOM 894 C C . TRP A 1 122 ? 26.430 -9.321 6.579 1.00 47.50 122 TRP A C 1
ATOM 896 O O . TRP A 1 122 ? 27.318 -9.162 7.419 1.00 47.50 122 TRP A O 1
ATOM 906 N N . ARG A 1 123 ? 25.388 -8.495 6.467 1.00 58.53 123 ARG A N 1
ATOM 907 C CA . ARG A 1 123 ? 25.006 -7.563 7.529 1.00 58.53 123 ARG A CA 1
ATOM 908 C C . ARG A 1 123 ? 24.031 -8.277 8.453 1.00 58.53 123 ARG A C 1
ATOM 910 O O . ARG A 1 123 ? 23.156 -8.997 7.973 1.00 58.53 123 ARG A O 1
ATOM 917 N N . THR A 1 124 ? 24.190 -8.069 9.754 1.00 65.56 124 THR A N 1
ATOM 918 C CA . THR A 1 124 ? 23.248 -8.547 10.766 1.00 65.56 124 THR A CA 1
ATOM 919 C C . THR A 1 124 ? 21.852 -8.019 10.448 1.00 65.56 124 THR A C 1
ATOM 921 O O . THR A 1 124 ? 21.686 -6.829 10.183 1.00 65.56 124 THR A O 1
ATOM 924 N N . VAL A 1 125 ? 20.857 -8.906 10.454 1.00 77.56 125 VAL A N 1
ATOM 925 C CA . VAL A 1 125 ? 19.447 -8.517 10.378 1.00 77.56 125 VAL A CA 1
ATOM 926 C C . VAL A 1 125 ? 18.965 -8.293 11.800 1.00 77.56 125 VAL A C 1
ATOM 928 O O . VAL A 1 125 ? 18.915 -9.234 12.589 1.00 77.56 125 VAL A O 1
ATOM 931 N N . GLU A 1 126 ? 18.613 -7.055 12.126 1.00 80.44 126 GLU A N 1
ATOM 932 C CA . GLU A 1 126 ? 17.943 -6.746 13.384 1.00 80.44 126 GLU A CA 1
ATOM 933 C C . GLU A 1 126 ? 16.448 -7.043 13.241 1.00 80.44 126 GLU A C 1
ATOM 935 O O . GLU A 1 126 ? 15.762 -6.480 12.386 1.00 80.44 126 GLU A O 1
ATOM 940 N N . VAL A 1 127 ? 15.947 -7.962 14.068 1.00 82.50 127 VAL A N 1
ATOM 941 C CA . VAL A 1 127 ? 14.522 -8.292 14.150 1.00 82.50 127 VAL A CA 1
ATOM 942 C C . VAL A 1 127 ? 13.935 -7.517 15.324 1.00 82.50 127 VAL A C 1
ATOM 944 O O . VAL A 1 127 ? 14.234 -7.811 16.479 1.00 82.50 127 VAL A O 1
ATOM 947 N N . SER A 1 128 ? 13.116 -6.512 15.027 1.00 84.31 128 SER A N 1
ATOM 948 C CA . SER A 1 128 ? 12.418 -5.705 16.027 1.00 84.31 128 SER A CA 1
ATOM 949 C C . SER A 1 128 ? 11.011 -6.235 16.307 1.00 84.31 128 SER A C 1
ATOM 951 O O . SER A 1 128 ? 10.386 -6.891 15.471 1.00 84.31 128 SER A O 1
ATOM 953 N N . ALA A 1 129 ? 10.497 -5.946 17.504 1.00 87.81 129 ALA A N 1
ATOM 954 C CA . ALA A 1 129 ? 9.104 -6.216 17.838 1.00 87.81 129 ALA A CA 1
ATOM 955 C C . ALA A 1 129 ? 8.160 -5.335 17.000 1.00 87.81 129 ALA A C 1
ATOM 957 O O . ALA A 1 129 ? 8.464 -4.175 16.708 1.00 87.81 129 ALA A O 1
ATOM 958 N N . ALA A 1 130 ? 6.990 -5.873 16.649 1.00 88.56 130 ALA A N 1
ATOM 959 C CA . ALA A 1 130 ? 5.944 -5.097 15.995 1.00 88.56 130 ALA A CA 1
ATOM 960 C C . ALA A 1 130 ? 5.436 -3.980 16.922 1.00 88.56 130 ALA A C 1
ATOM 962 O O . ALA A 1 130 ? 5.194 -4.195 18.112 1.00 88.56 130 ALA A O 1
ATOM 963 N N . LEU A 1 131 ? 5.227 -2.790 16.363 1.00 91.12 131 LEU A N 1
ATOM 964 C CA . LEU A 1 131 ? 4.558 -1.695 17.045 1.00 91.12 131 LEU A CA 1
ATOM 965 C C . LEU A 1 131 ? 3.071 -2.026 17.189 1.00 91.12 131 LEU A C 1
ATOM 967 O O . LEU A 1 131 ? 2.379 -2.245 16.192 1.00 91.12 131 LEU A O 1
ATOM 971 N N . ARG A 1 132 ? 2.580 -2.011 18.428 1.00 92.56 132 ARG A N 1
ATOM 972 C CA . ARG A 1 132 ? 1.151 -2.072 18.733 1.00 92.56 132 ARG A CA 1
ATOM 973 C C . ARG A 1 132 ? 0.522 -0.685 18.597 1.00 92.56 132 ARG A C 1
ATOM 975 O O . ARG A 1 132 ? 1.064 0.292 19.109 1.00 92.56 132 ARG A O 1
ATOM 982 N N . ALA A 1 133 ? -0.643 -0.623 17.967 1.00 91.94 133 ALA A N 1
ATOM 983 C CA . ALA A 1 133 ? -1.544 0.522 18.017 1.00 91.94 133 ALA A CA 1
ATOM 984 C C . ALA A 1 133 ? -2.972 0.051 18.315 1.00 91.94 133 ALA A C 1
ATOM 986 O O . ALA A 1 133 ? -3.333 -1.070 17.965 1.00 91.94 133 ALA A O 1
ATOM 987 N N . ASP A 1 134 ? -3.792 0.911 18.913 1.00 91.25 134 ASP A N 1
ATOM 988 C CA . ASP A 1 134 ? -5.196 0.629 19.213 1.00 91.25 134 ASP A CA 1
ATOM 989 C C . ASP A 1 134 ? -6.066 1.803 18.728 1.00 91.25 134 ASP A C 1
ATOM 991 O O . ASP A 1 134 ? -5.768 2.963 19.020 1.00 91.25 134 ASP A O 1
ATOM 995 N N . ALA A 1 135 ? -7.115 1.514 17.951 1.00 90.12 135 ALA A N 1
ATOM 996 C CA . ALA A 1 135 ? -8.056 2.508 17.423 1.00 90.12 135 ALA A CA 1
ATOM 997 C C . ALA A 1 135 ? -9.396 1.854 17.043 1.00 90.12 135 ALA A C 1
ATOM 999 O O . ALA A 1 135 ? -9.429 0.718 16.578 1.00 90.12 135 ALA A O 1
ATOM 1000 N N . MET A 1 136 ? -10.514 2.569 17.222 1.00 87.38 136 MET A N 1
ATOM 1001 C CA . MET A 1 136 ? -11.878 2.083 16.911 1.00 87.38 136 MET A CA 1
ATOM 1002 C C . MET A 1 136 ? -12.260 0.718 17.541 1.00 87.38 136 MET A C 1
ATOM 1004 O O . MET A 1 136 ? -13.142 0.035 17.033 1.00 87.38 136 MET A O 1
ATOM 1008 N N . GLY A 1 137 ? -11.619 0.312 18.644 1.00 85.88 137 GLY A N 1
ATOM 1009 C CA . GLY A 1 137 ? -11.838 -0.997 19.280 1.00 85.88 137 GLY A CA 1
ATOM 1010 C C . GLY A 1 137 ? -11.020 -2.153 18.688 1.00 85.88 137 GLY A C 1
ATOM 1011 O O . GLY A 1 137 ? -11.145 -3.279 19.159 1.00 85.88 137 GLY A O 1
ATOM 1012 N N . PHE A 1 138 ? -10.159 -1.882 17.704 1.00 85.75 138 PHE A N 1
ATOM 1013 C CA . PHE A 1 138 ? -9.242 -2.850 17.106 1.00 85.75 138 PHE A CA 1
ATOM 1014 C C . PHE A 1 138 ? -7.800 -2.608 17.561 1.00 85.75 138 PHE A C 1
ATOM 1016 O O . PHE A 1 138 ? -7.380 -1.465 17.757 1.00 85.75 138 PHE A O 1
ATOM 1023 N N . THR A 1 139 ? -7.036 -3.696 17.654 1.00 86.88 139 THR A N 1
ATOM 1024 C CA . THR A 1 139 ? -5.580 -3.681 17.828 1.00 86.88 139 THR A CA 1
ATOM 1025 C C . THR A 1 139 ? -4.899 -3.945 16.489 1.00 86.88 139 THR A C 1
ATOM 1027 O O . THR A 1 139 ? -5.258 -4.879 15.776 1.00 86.88 139 THR A O 1
ATOM 1030 N N . PHE A 1 140 ? -3.870 -3.165 16.179 1.00 80.62 140 PHE A N 1
ATOM 1031 C CA . PHE A 1 140 ? -3.034 -3.289 14.988 1.00 80.62 140 PHE A CA 1
ATOM 1032 C C . PHE A 1 140 ? -1.608 -3.641 15.411 1.00 80.62 140 PHE A C 1
ATOM 1034 O O . PHE A 1 140 ? -1.086 -3.049 16.359 1.00 80.62 140 PHE A O 1
ATOM 1041 N N . LEU A 1 141 ? -0.965 -4.569 14.700 1.00 85.62 141 LEU A N 1
ATOM 1042 C CA . LEU A 1 141 ? 0.440 -4.922 14.904 1.00 85.62 141 LEU A CA 1
ATOM 1043 C C . LEU A 1 141 ? 1.201 -4.630 13.616 1.00 85.62 141 LEU A C 1
ATOM 1045 O O . LEU A 1 141 ? 0.997 -5.302 12.608 1.00 85.62 141 LEU A O 1
ATOM 1049 N N . GLY A 1 142 ? 2.066 -3.619 13.648 1.00 84.94 142 GLY A N 1
ATOM 1050 C CA . GLY A 1 142 ? 2.711 -3.106 12.447 1.00 84.94 142 GLY A CA 1
ATOM 1051 C C . GLY A 1 142 ? 4.185 -2.771 12.595 1.00 84.94 142 GLY A C 1
ATOM 1052 O O . GLY A 1 142 ? 4.796 -2.946 13.644 1.00 84.94 142 GLY A O 1
ATOM 1053 N N . MET A 1 143 ? 4.784 -2.278 11.514 1.00 88.19 143 MET A N 1
ATOM 1054 C CA . MET A 1 143 ? 6.181 -1.850 11.542 1.00 88.19 143 MET A CA 1
ATOM 1055 C C . MET A 1 143 ? 6.334 -0.552 12.363 1.00 88.19 143 MET A C 1
ATOM 1057 O O . MET A 1 143 ? 5.555 0.384 12.141 1.00 88.19 143 MET A O 1
ATOM 1061 N N . PRO A 1 144 ? 7.320 -0.454 13.274 1.00 90.31 144 PRO A N 1
ATOM 1062 C CA . PRO A 1 144 ? 7.725 0.819 13.874 1.00 90.31 144 PRO A CA 1
ATOM 1063 C C . PRO A 1 144 ? 8.436 1.729 12.845 1.00 90.31 144 PRO A C 1
ATOM 1065 O O . PRO A 1 144 ? 8.738 1.284 11.727 1.00 90.31 144 PRO A O 1
ATOM 1068 N N . PRO A 1 145 ? 8.760 2.988 13.209 1.00 91.12 145 PRO A N 1
ATOM 1069 C CA . PRO A 1 145 ? 9.739 3.800 12.484 1.00 91.12 145 PRO A CA 1
ATOM 1070 C C . PRO A 1 145 ? 11.020 3.001 12.172 1.00 91.12 145 PRO A C 1
ATOM 1072 O O . PRO A 1 145 ? 11.455 2.226 13.026 1.00 91.12 145 PRO A O 1
ATOM 1075 N N . PRO A 1 146 ? 11.621 3.138 10.973 1.00 87.88 146 PRO A N 1
ATOM 1076 C CA . PRO A 1 146 ? 11.374 4.167 9.953 1.00 87.88 146 PRO A CA 1
ATOM 1077 C C . PRO A 1 146 ? 10.074 4.019 9.137 1.00 87.88 146 PRO A C 1
ATOM 1079 O O . PRO A 1 146 ? 9.763 4.898 8.332 1.00 87.88 146 PRO A O 1
ATOM 1082 N N . SER A 1 147 ? 9.281 2.956 9.322 1.00 88.75 147 SER A N 1
ATOM 1083 C CA . SER A 1 147 ? 7.953 2.877 8.701 1.00 88.75 147 SER A CA 1
ATOM 1084 C C . SER A 1 147 ? 6.957 3.837 9.359 1.00 88.75 147 SER A C 1
ATOM 1086 O O . SER A 1 147 ? 6.924 3.999 10.576 1.00 88.75 147 SER A O 1
ATOM 1088 N N . SER A 1 148 ? 6.091 4.443 8.542 1.00 90.00 148 SER A N 1
ATOM 1089 C CA . SER A 1 148 ? 5.006 5.329 8.995 1.00 90.00 148 SER A CA 1
ATOM 1090 C C . SER A 1 148 ? 3.615 4.688 8.927 1.00 90.00 148 SER A C 1
ATOM 1092 O O . SER A 1 148 ? 2.638 5.323 9.318 1.00 90.00 148 SER A O 1
ATOM 1094 N N . GLY A 1 149 ? 3.504 3.441 8.449 1.00 88.31 149 GLY A N 1
ATOM 1095 C CA . GLY A 1 149 ? 2.214 2.793 8.178 1.00 88.31 149 GLY A CA 1
ATOM 1096 C C . GLY A 1 149 ? 1.328 2.661 9.418 1.00 88.31 149 GLY A C 1
ATOM 1097 O O . GLY A 1 149 ? 0.205 3.156 9.427 1.00 88.31 149 GLY A O 1
ATOM 1098 N N . THR A 1 150 ? 1.863 2.055 10.478 1.00 92.12 150 THR A N 1
ATOM 1099 C CA . THR A 1 150 ? 1.148 1.745 11.727 1.00 92.12 150 THR A CA 1
ATOM 1100 C C . THR A 1 150 ? 0.640 3.005 12.427 1.00 92.12 150 THR A C 1
ATOM 1102 O O . 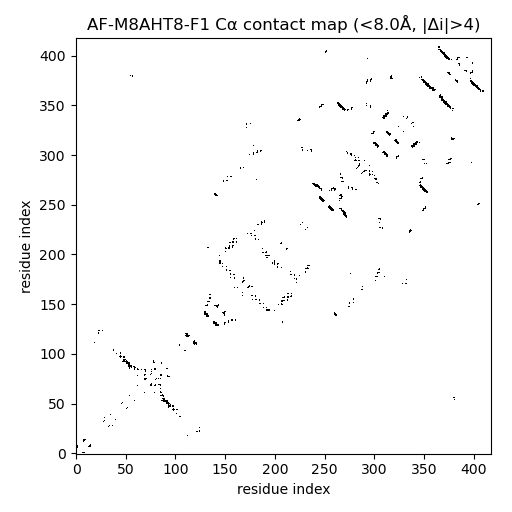THR A 1 150 ? -0.550 3.134 12.699 1.00 92.12 150 THR A O 1
ATOM 1105 N N . VAL A 1 151 ? 1.532 3.975 12.656 1.00 94.88 151 VAL A N 1
ATOM 1106 C CA . VAL A 1 151 ? 1.202 5.249 13.318 1.00 94.88 151 VAL A CA 1
ATOM 1107 C C . VAL A 1 151 ? 0.319 6.148 12.450 1.00 94.88 151 VAL A C 1
ATOM 1109 O O . VAL A 1 151 ? -0.564 6.826 12.966 1.00 94.88 151 VAL A O 1
ATOM 1112 N N . GLY A 1 152 ? 0.503 6.130 11.125 1.00 94.62 152 GLY A N 1
ATOM 1113 C CA . GLY A 1 152 ? -0.335 6.877 10.187 1.00 94.62 152 GLY A CA 1
ATOM 1114 C C . GLY A 1 152 ? -1.766 6.345 10.136 1.00 94.62 152 GLY A C 1
ATOM 1115 O O . GLY A 1 152 ? -2.714 7.123 10.218 1.00 94.62 152 GLY A O 1
ATOM 1116 N N . MET A 1 153 ? -1.930 5.022 10.059 1.00 94.00 153 MET A N 1
ATOM 1117 C CA . MET A 1 153 ? -3.241 4.376 10.113 1.00 94.00 153 MET A CA 1
ATOM 1118 C C . MET A 1 153 ? -3.925 4.630 11.463 1.00 94.00 153 MET A C 1
ATOM 1120 O O . MET A 1 153 ? -5.072 5.068 11.478 1.00 94.00 153 MET A O 1
ATOM 1124 N N . ALA A 1 154 ? -3.210 4.460 12.581 1.00 95.44 154 ALA A N 1
ATOM 1125 C CA . ALA A 1 154 ? -3.733 4.740 13.918 1.00 95.44 154 ALA A CA 1
ATOM 1126 C C . ALA A 1 154 ? -4.227 6.190 14.071 1.00 95.44 154 ALA A C 1
ATOM 1128 O O . ALA A 1 154 ? -5.340 6.404 14.549 1.00 95.44 154 ALA A O 1
ATOM 1129 N N . LEU A 1 155 ? -3.459 7.180 13.597 1.00 97.00 155 LEU A N 1
ATOM 1130 C CA . LEU A 1 155 ? -3.867 8.586 13.645 1.00 97.00 155 LEU A CA 1
ATOM 1131 C C . LEU A 1 155 ? -5.147 8.839 12.833 1.00 97.00 155 LEU A C 1
ATOM 1133 O O . LEU A 1 155 ? -6.076 9.465 13.341 1.00 97.00 155 LEU A O 1
ATOM 1137 N N . VAL A 1 156 ? -5.232 8.336 11.594 1.00 96.88 156 VAL A N 1
ATOM 1138 C CA . VAL A 1 156 ? -6.441 8.502 10.763 1.00 96.88 156 VAL A CA 1
ATOM 1139 C C . VAL A 1 156 ? -7.647 7.825 11.417 1.00 96.88 156 VAL A C 1
ATOM 1141 O O . VAL A 1 156 ? -8.707 8.440 11.516 1.00 96.88 156 VAL A O 1
ATOM 1144 N N . LEU A 1 157 ? -7.494 6.598 11.922 1.00 94.88 157 LEU A N 1
ATOM 1145 C CA . LEU A 1 157 ? -8.578 5.878 12.591 1.00 94.88 157 LEU A CA 1
ATOM 1146 C C . LEU A 1 157 ? -9.006 6.543 13.907 1.00 94.88 157 LEU A C 1
ATOM 1148 O O . LEU A 1 157 ? -10.198 6.572 14.194 1.00 94.88 157 LEU A O 1
ATOM 1152 N N . ASN A 1 158 ? -8.097 7.144 14.676 1.00 95.38 158 ASN A N 1
ATOM 1153 C CA . ASN A 1 158 ? -8.464 7.878 15.889 1.00 95.38 158 ASN A CA 1
ATOM 1154 C C . ASN A 1 158 ? -9.167 9.215 15.576 1.00 95.38 158 ASN A C 1
ATOM 1156 O O . ASN A 1 158 ? -10.158 9.541 16.229 1.00 95.38 158 ASN A O 1
ATOM 1160 N N . ILE A 1 159 ? -8.745 9.950 14.533 1.00 96.00 159 ILE A N 1
ATOM 1161 C CA . ILE A 1 159 ? -9.435 11.177 14.073 1.00 96.00 159 ILE A CA 1
ATOM 1162 C C . ILE A 1 159 ? -10.881 10.849 13.682 1.00 96.00 159 ILE A C 1
ATOM 1164 O O . ILE A 1 159 ? -11.822 11.538 14.080 1.00 96.00 159 ILE A O 1
ATOM 1168 N N . LEU A 1 160 ? -11.045 9.781 12.902 1.00 94.00 160 LEU A N 1
ATOM 1169 C CA . LEU A 1 160 ? -12.329 9.333 12.381 1.00 94.00 160 LEU A CA 1
ATOM 1170 C C . LEU A 1 160 ? -13.206 8.704 13.483 1.00 94.00 160 LEU A C 1
ATOM 1172 O O . LEU A 1 160 ? -14.379 9.046 13.604 1.00 94.00 160 LEU A O 1
ATOM 1176 N N . GLY A 1 161 ? -12.642 7.877 14.367 1.00 91.06 161 GLY A N 1
ATOM 1177 C CA . GLY A 1 161 ? -13.352 7.284 15.510 1.00 91.06 161 GLY A CA 1
ATOM 1178 C C . GLY A 1 161 ? -13.959 8.332 16.450 1.00 91.06 161 GLY A C 1
ATOM 1179 O O . GLY A 1 161 ? -15.027 8.116 17.026 1.00 91.06 161 GLY A O 1
ATOM 1180 N N . GLY A 1 162 ? -13.354 9.520 16.511 1.00 91.12 162 GLY A N 1
ATOM 1181 C CA . GLY A 1 162 ? -13.874 10.672 17.238 1.00 91.12 162 GLY A CA 1
ATOM 1182 C C . GLY A 1 162 ? -15.268 11.164 16.806 1.00 91.12 162 GLY A C 1
ATOM 1183 O O . GLY A 1 162 ? -15.874 11.925 17.560 1.00 91.12 162 GLY A O 1
ATOM 1184 N N . TYR A 1 163 ? -15.807 10.754 15.652 1.00 88.75 163 TYR A N 1
ATOM 1185 C CA . TYR A 1 163 ? -17.186 11.068 15.238 1.00 88.75 163 TYR A CA 1
ATOM 1186 C C . TYR A 1 163 ? -18.244 10.080 15.793 1.00 88.75 163 TYR A C 1
ATOM 1188 O O . TYR A 1 163 ? -19.430 10.235 15.513 1.00 88.75 163 TYR A O 1
ATOM 1196 N N . LYS A 1 164 ? -17.840 9.097 16.615 1.00 81.44 164 LYS A N 1
ATOM 1197 C CA . LYS A 1 164 ? -18.677 8.233 17.485 1.00 81.44 164 LYS A CA 1
ATOM 1198 C C . LYS A 1 164 ? -19.719 7.296 16.838 1.00 81.44 164 LYS A C 1
ATOM 1200 O O . LYS A 1 164 ? -20.230 6.435 17.544 1.00 81.44 164 LYS A O 1
ATOM 1205 N N . SER A 1 165 ? -20.026 7.403 15.544 1.00 80.19 165 SER A N 1
ATOM 1206 C CA . SER A 1 165 ? -20.957 6.502 14.832 1.00 80.19 165 SER A CA 1
ATOM 1207 C C . SER A 1 165 ? -20.449 6.165 13.435 1.00 80.19 165 SER A C 1
ATOM 1209 O O . SER A 1 165 ? -20.181 7.078 12.664 1.00 80.19 165 SER A O 1
ATOM 1211 N N . ALA A 1 166 ? -20.400 4.884 13.051 1.00 76.75 166 ALA A N 1
ATOM 1212 C CA . ALA A 1 166 ? -19.947 4.449 11.721 1.00 76.75 166 ALA A CA 1
ATOM 1213 C C . ALA A 1 166 ? -20.710 5.095 10.538 1.00 76.75 166 ALA A C 1
ATOM 1215 O O . ALA A 1 166 ? -20.227 5.068 9.407 1.00 76.75 166 ALA A O 1
ATOM 1216 N N . GLU A 1 167 ? -21.861 5.735 10.773 1.00 77.06 167 GLU A N 1
ATOM 1217 C CA . GLU A 1 167 ? -22.516 6.596 9.781 1.00 77.06 167 GLU A CA 1
ATOM 1218 C C . GLU A 1 167 ? -21.642 7.755 9.288 1.00 77.06 167 GLU A C 1
ATOM 1220 O O . GLU A 1 167 ? -21.799 8.166 8.141 1.00 77.06 167 GLU A O 1
ATOM 1225 N N . PHE A 1 168 ? -20.680 8.254 10.078 1.00 77.50 168 PHE A N 1
ATOM 1226 C CA . PHE A 1 168 ? -19.803 9.345 9.638 1.00 77.50 168 PHE A CA 1
ATOM 1227 C C . PHE A 1 168 ? -18.975 8.973 8.395 1.00 77.50 168 PHE A C 1
ATOM 1229 O O . PHE A 1 168 ? -18.542 9.880 7.685 1.00 77.50 168 PHE A O 1
ATOM 1236 N N . LEU A 1 169 ? -18.749 7.673 8.150 1.00 78.25 169 LEU A N 1
ATOM 1237 C CA . LEU A 1 169 ? -18.051 7.119 6.982 1.00 78.25 169 LEU A CA 1
ATOM 1238 C C . LEU A 1 169 ? -18.959 6.973 5.755 1.00 78.25 169 LEU A C 1
ATOM 1240 O O . LEU A 1 169 ? -18.458 6.792 4.647 1.00 78.25 169 LEU A O 1
ATOM 1244 N N . ARG A 1 170 ? -20.284 7.002 5.936 1.00 81.38 170 ARG A N 1
ATOM 1245 C CA . ARG A 1 170 ? -21.244 6.739 4.862 1.00 81.38 170 ARG A CA 1
ATOM 1246 C C . ARG A 1 170 ? -21.436 7.980 3.989 1.00 81.38 170 ARG A C 1
ATOM 1248 O O . ARG A 1 170 ? -21.458 9.119 4.456 1.00 81.38 170 ARG A O 1
ATOM 1255 N N . GLY A 1 171 ? -21.605 7.740 2.691 1.00 85.56 171 GLY A N 1
ATOM 1256 C CA . GLY A 1 171 ? -21.807 8.792 1.697 1.00 85.56 171 GLY A CA 1
ATOM 1257 C C . GLY A 1 171 ? -20.601 9.721 1.516 1.00 85.56 171 GLY A C 1
ATOM 1258 O O . GLY A 1 171 ? -19.500 9.502 2.020 1.00 85.56 171 GLY A O 1
ATOM 1259 N N . PHE A 1 172 ? -20.808 10.790 0.751 1.00 90.25 172 PHE A N 1
ATOM 1260 C CA . PHE A 1 172 ? -19.713 11.643 0.281 1.00 90.25 172 PHE A CA 1
ATOM 1261 C C . PHE A 1 172 ? -19.075 12.498 1.392 1.00 90.25 172 PHE A C 1
ATOM 1263 O O . PHE A 1 172 ? -17.918 12.902 1.267 1.00 90.25 172 PHE A O 1
ATOM 1270 N N . LEU A 1 173 ? -19.786 12.733 2.505 1.00 91.88 173 LEU A N 1
ATOM 1271 C CA . LEU A 1 173 ? -19.225 13.416 3.675 1.00 91.88 173 LEU A CA 1
ATOM 1272 C C . LEU A 1 173 ? -18.159 12.562 4.381 1.00 91.88 173 LEU A C 1
ATOM 1274 O O . LEU A 1 173 ? -17.148 13.106 4.823 1.00 91.88 173 LEU A O 1
ATOM 1278 N N . GLY A 1 174 ? -18.331 11.237 4.421 1.00 91.31 174 GLY A N 1
ATOM 1279 C CA . GLY A 1 174 ? -17.309 10.323 4.934 1.00 91.31 174 GLY A CA 1
ATOM 1280 C C . GLY A 1 174 ? -16.037 10.337 4.093 1.00 91.31 174 GLY A C 1
ATOM 1281 O O . GLY A 1 174 ? -14.942 10.462 4.640 1.00 91.31 174 GLY A O 1
ATOM 1282 N N . VAL A 1 175 ? -16.178 10.336 2.762 1.00 90.69 175 VAL A N 1
ATOM 1283 C CA . VAL A 1 175 ? -15.048 10.489 1.826 1.00 90.69 175 VAL A CA 1
ATOM 1284 C C . VAL A 1 175 ? -14.324 11.821 2.053 1.00 90.69 175 VAL A C 1
ATOM 1286 O O . VAL A 1 175 ? -13.098 11.854 2.126 1.00 90.69 175 VAL A O 1
ATOM 1289 N N . HIS A 1 176 ? -15.068 12.916 2.227 1.00 95.44 176 HIS A N 1
ATOM 1290 C CA . HIS A 1 176 ? -14.500 14.227 2.540 1.00 95.44 176 HIS A CA 1
ATOM 1291 C C . HIS A 1 176 ? -13.699 14.220 3.858 1.00 95.44 176 HIS A C 1
ATOM 1293 O O . HIS A 1 176 ? -12.525 14.592 3.858 1.00 95.44 176 HIS A O 1
ATOM 1299 N N . ARG A 1 177 ? -14.287 13.733 4.960 1.00 95.44 177 ARG A N 1
ATOM 1300 C CA . ARG A 1 177 ? -13.619 13.644 6.275 1.00 95.44 177 ARG A CA 1
ATOM 1301 C C . ARG A 1 177 ? -12.378 12.749 6.242 1.00 95.44 177 ARG A C 1
ATOM 1303 O O . ARG A 1 177 ? -11.369 13.091 6.852 1.00 95.44 177 ARG A O 1
ATOM 1310 N N . LEU A 1 178 ? -12.422 11.642 5.498 1.00 95.00 178 LEU A N 1
ATOM 1311 C CA . LEU A 1 178 ? -11.268 10.769 5.273 1.00 95.00 178 LEU A CA 1
ATOM 1312 C C . LEU A 1 178 ? -10.129 11.505 4.550 1.00 95.00 178 LEU A C 1
ATOM 1314 O O . LEU A 1 178 ? -8.981 11.410 4.982 1.00 95.00 178 LEU A O 1
ATOM 1318 N N . VAL A 1 179 ? -10.425 12.256 3.482 1.00 96.06 179 VAL A N 1
ATOM 1319 C CA . VAL A 1 179 ? -9.416 13.054 2.761 1.00 96.06 179 VAL A CA 1
ATOM 1320 C C . VAL A 1 179 ? -8.765 14.081 3.693 1.00 96.06 179 VAL A C 1
ATOM 1322 O O . VAL A 1 179 ? -7.539 14.196 3.703 1.00 96.06 179 VAL A O 1
ATOM 1325 N N . GLU A 1 180 ? -9.547 14.780 4.517 1.00 97.69 180 GLU A N 1
ATOM 1326 C CA . GLU A 1 180 ? -9.025 15.754 5.486 1.00 97.69 180 GLU A CA 1
ATOM 1327 C C . GLU A 1 180 ? -8.181 15.099 6.596 1.00 97.69 180 GLU A C 1
ATOM 1329 O O . GLU A 1 180 ? -7.083 15.574 6.901 1.00 97.69 180 GLU A O 1
ATOM 1334 N N . ALA A 1 181 ? -8.620 13.961 7.143 1.00 97.12 181 ALA A N 1
ATOM 1335 C CA . ALA A 1 181 ? -7.851 13.190 8.123 1.00 97.12 181 ALA A CA 1
ATOM 1336 C C . ALA A 1 181 ? -6.511 12.701 7.542 1.00 97.12 181 ALA A C 1
ATOM 1338 O O . ALA A 1 181 ? -5.466 12.826 8.186 1.00 97.12 181 ALA A O 1
ATOM 1339 N N . VAL A 1 182 ? -6.511 12.219 6.292 1.00 96.38 182 VAL A N 1
ATOM 1340 C CA . VAL A 1 182 ? -5.290 11.841 5.565 1.00 96.38 182 VAL A CA 1
ATOM 1341 C C . VAL A 1 182 ? -4.391 13.059 5.327 1.00 96.38 182 VAL A C 1
ATOM 1343 O O . VAL A 1 182 ? -3.185 12.950 5.530 1.00 96.38 182 VAL A O 1
ATOM 1346 N N . LYS A 1 183 ? -4.929 14.233 4.963 1.00 96.00 183 LYS A N 1
ATOM 1347 C CA . LYS A 1 183 ? -4.138 15.472 4.805 1.00 96.00 183 LYS A CA 1
ATOM 1348 C C . LYS A 1 183 ? -3.408 15.857 6.090 1.00 96.00 183 LYS A C 1
ATOM 1350 O O . LYS A 1 183 ? -2.209 16.129 6.032 1.00 96.00 183 LYS A O 1
ATOM 1355 N N . HIS A 1 184 ? -4.089 15.826 7.234 1.00 96.75 184 HIS A N 1
ATOM 1356 C CA . HIS A 1 184 ? -3.453 16.085 8.525 1.00 96.75 184 HIS A CA 1
ATOM 1357 C C . HIS A 1 184 ? -2.408 15.023 8.890 1.00 96.75 184 HIS A C 1
ATOM 1359 O O . HIS A 1 184 ? -1.282 15.379 9.232 1.00 96.75 184 HIS A O 1
ATOM 1365 N N . MET A 1 185 ? -2.723 13.731 8.748 1.00 96.06 185 MET A N 1
ATOM 1366 C CA . MET A 1 185 ? -1.759 12.655 9.012 1.00 96.06 185 MET A CA 1
ATOM 1367 C C . MET A 1 185 ? -0.505 12.774 8.137 1.00 96.06 185 MET A C 1
ATOM 1369 O O . MET A 1 185 ? 0.608 12.639 8.640 1.00 96.06 185 MET A O 1
ATOM 1373 N N . LEU A 1 186 ? -0.659 13.086 6.845 1.00 92.62 186 LEU A N 1
ATOM 1374 C CA . LEU A 1 186 ? 0.466 13.248 5.922 1.00 92.62 186 LEU A CA 1
ATOM 1375 C C . LEU A 1 186 ? 1.403 14.390 6.322 1.00 92.62 186 LEU A C 1
ATOM 1377 O O . LEU A 1 186 ? 2.586 14.284 6.000 1.00 92.62 186 LEU A O 1
ATOM 1381 N N . ALA A 1 187 ? 0.899 15.439 6.984 1.00 93.00 187 ALA A N 1
ATOM 1382 C CA . ALA A 1 187 ? 1.711 16.519 7.539 1.00 93.00 187 ALA A CA 1
ATOM 1383 C C . ALA A 1 187 ? 2.437 16.084 8.819 1.00 93.00 187 ALA A C 1
ATOM 1385 O O . ALA A 1 187 ? 3.653 16.210 8.891 1.00 93.00 187 ALA A O 1
ATOM 1386 N N . VAL A 1 188 ? 1.718 15.497 9.783 1.00 93.44 188 VAL A N 1
ATOM 1387 C CA . VAL A 1 188 ? 2.287 15.018 11.060 1.00 93.44 188 VAL A CA 1
ATOM 1388 C C . VAL A 1 188 ? 3.382 13.970 10.819 1.00 93.44 188 VAL A C 1
ATOM 1390 O O . VAL A 1 188 ? 4.461 14.042 11.399 1.00 93.44 188 VAL A O 1
ATOM 1393 N N . ARG A 1 189 ? 3.178 13.043 9.873 1.00 90.56 189 ARG A N 1
ATOM 1394 C CA . ARG A 1 189 ? 4.168 11.997 9.563 1.00 90.56 189 ARG A CA 1
ATOM 1395 C C . ARG A 1 189 ? 5.481 12.532 8.966 1.00 90.56 189 ARG A C 1
ATOM 1397 O O . ARG A 1 189 ? 6.432 11.766 8.855 1.00 90.56 189 ARG A O 1
ATOM 1404 N N . MET A 1 190 ? 5.548 13.804 8.552 1.00 88.56 190 MET A N 1
ATOM 1405 C CA . MET A 1 190 ? 6.787 14.430 8.056 1.00 88.56 190 MET A CA 1
ATOM 1406 C C . MET A 1 190 ? 7.857 14.602 9.143 1.00 88.56 190 MET A C 1
ATOM 1408 O O . MET A 1 190 ? 9.002 14.885 8.800 1.00 88.56 190 MET A O 1
ATOM 1412 N N . ASP A 1 191 ? 7.485 14.425 10.413 1.00 88.12 191 ASP A N 1
ATOM 1413 C CA . ASP A 1 191 ? 8.392 14.426 11.564 1.00 88.12 191 ASP A CA 1
ATOM 1414 C C . ASP A 1 191 ? 8.888 13.025 11.960 1.00 88.12 191 ASP A C 1
ATOM 1416 O O . ASP A 1 191 ? 9.663 12.881 12.905 1.00 88.12 191 ASP A O 1
ATOM 1420 N N . LEU A 1 192 ? 8.484 11.980 11.229 1.00 90.62 192 LEU A N 1
ATOM 1421 C CA . LEU A 1 192 ? 9.052 10.641 11.370 1.00 90.62 192 LEU A CA 1
ATOM 1422 C C . LEU A 1 192 ? 10.359 10.509 10.580 1.00 90.62 192 LEU A C 1
ATOM 1424 O O . LEU A 1 192 ? 10.514 11.049 9.484 1.00 90.62 192 LEU A O 1
ATOM 1428 N N . GLY A 1 193 ? 11.261 9.687 11.104 1.00 87.44 193 GLY A N 1
ATOM 1429 C CA . GLY A 1 193 ? 12.474 9.250 10.425 1.00 87.44 193 GLY A CA 1
ATOM 1430 C C . GLY A 1 193 ? 13.014 7.970 11.053 1.00 87.44 193 GLY A C 1
ATOM 1431 O O . GLY A 1 193 ? 12.321 7.302 11.820 1.00 87.44 193 GLY A O 1
ATOM 1432 N N . ASP A 1 194 ? 14.251 7.623 10.712 1.00 89.31 194 ASP A N 1
ATOM 1433 C CA . ASP A 1 194 ? 14.938 6.468 11.286 1.00 89.31 194 ASP A CA 1
ATOM 1434 C C . ASP A 1 194 ? 15.285 6.729 12.769 1.00 89.31 194 ASP A C 1
ATOM 1436 O O . ASP A 1 194 ? 15.991 7.704 13.056 1.00 89.31 194 ASP A O 1
ATOM 1440 N N . PRO A 1 195 ? 14.808 5.897 13.719 1.00 89.50 195 PRO A N 1
ATOM 1441 C CA . PRO A 1 195 ? 15.023 6.111 15.149 1.00 89.50 195 PRO A CA 1
ATOM 1442 C C . PRO A 1 195 ? 16.497 6.016 15.576 1.00 89.50 195 PRO A C 1
ATOM 1444 O O . PRO A 1 195 ? 16.840 6.516 16.645 1.00 89.50 195 PRO A O 1
ATOM 1447 N N . GLY A 1 196 ? 17.380 5.436 14.752 1.00 89.00 196 GLY A N 1
ATOM 1448 C CA . GLY A 1 196 ? 18.829 5.467 14.971 1.00 89.00 196 GLY A CA 1
ATOM 1449 C C . GLY A 1 196 ? 19.479 6.829 14.684 1.00 89.00 196 GLY A C 1
ATOM 1450 O O . GLY A 1 196 ? 20.633 7.041 15.049 1.00 89.00 196 GLY A O 1
ATOM 1451 N N . PHE A 1 197 ? 18.754 7.757 14.045 1.00 89.44 197 PHE A N 1
ATOM 1452 C CA . PHE A 1 197 ? 19.263 9.068 13.619 1.00 89.44 197 PHE A CA 1
ATOM 1453 C C . PHE A 1 197 ? 18.410 10.253 14.097 1.00 89.44 197 PHE A C 1
ATOM 1455 O O . PHE A 1 197 ? 18.937 11.357 14.236 1.00 89.44 197 PHE A O 1
ATOM 1462 N N . VAL A 1 198 ? 17.109 10.060 14.345 1.00 89.50 198 VAL A N 1
ATOM 1463 C CA . VAL A 1 198 ? 16.198 11.098 14.856 1.00 89.50 198 VAL A CA 1
ATOM 1464 C C . VAL A 1 198 ? 15.335 10.573 16.002 1.00 89.50 198 VAL A C 1
ATOM 1466 O O . VAL A 1 198 ? 14.836 9.451 15.961 1.00 89.50 198 VAL A O 1
ATOM 1469 N N . ASN A 1 199 ? 15.100 11.400 17.025 1.00 91.38 199 ASN A N 1
ATOM 1470 C CA . ASN A 1 199 ? 14.222 11.026 18.134 1.00 91.38 199 ASN A CA 1
ATOM 1471 C C . ASN A 1 199 ? 12.742 11.083 17.710 1.00 91.38 199 ASN A C 1
ATOM 1473 O O . ASN A 1 199 ? 12.076 12.106 17.855 1.00 91.38 199 ASN A O 1
ATOM 1477 N N . ALA A 1 200 ? 12.227 9.959 17.210 1.00 91.38 200 ALA A N 1
ATOM 1478 C CA . ALA A 1 200 ? 10.835 9.814 16.794 1.00 91.38 200 ALA A CA 1
ATOM 1479 C C . ALA A 1 200 ? 9.854 9.491 17.948 1.00 91.38 200 ALA A C 1
ATOM 1481 O O . ALA A 1 200 ? 8.656 9.364 17.706 1.00 91.38 200 ALA A O 1
ATOM 1482 N N . ALA A 1 201 ? 10.309 9.346 19.201 1.00 92.25 201 ALA A N 1
ATOM 1483 C CA . ALA A 1 201 ? 9.459 8.841 20.288 1.00 92.25 201 ALA A CA 1
ATOM 1484 C C . ALA A 1 201 ? 8.269 9.767 20.610 1.00 92.25 201 ALA A C 1
ATOM 1486 O O . ALA A 1 201 ? 7.148 9.293 20.803 1.00 92.25 201 ALA A O 1
ATOM 1487 N N . GLY A 1 202 ? 8.494 11.087 20.612 1.00 93.75 202 GLY A N 1
ATOM 1488 C CA . GLY A 1 202 ? 7.440 12.079 20.853 1.00 93.75 202 GLY A CA 1
ATOM 1489 C C . GLY A 1 202 ? 6.350 12.044 19.779 1.00 93.75 202 GLY A C 1
ATOM 1490 O O . GLY A 1 202 ? 5.176 11.883 20.099 1.00 93.75 202 GLY A O 1
ATOM 1491 N N . ILE A 1 203 ? 6.744 12.099 18.504 1.00 93.56 203 ILE A N 1
ATOM 1492 C CA . ILE A 1 203 ? 5.807 12.093 17.373 1.00 93.56 203 ILE A CA 1
ATOM 1493 C C . ILE A 1 203 ? 5.054 10.756 17.244 1.00 93.56 203 ILE A C 1
ATOM 1495 O O . ILE A 1 203 ? 3.867 10.753 16.932 1.00 93.56 203 ILE A O 1
ATOM 1499 N N . VAL A 1 204 ? 5.687 9.617 17.559 1.00 95.50 204 VAL A N 1
ATOM 1500 C CA . VAL A 1 204 ? 4.996 8.315 17.642 1.00 95.50 204 VAL A CA 1
ATOM 1501 C C . VAL A 1 204 ? 3.913 8.346 18.723 1.00 95.50 204 VAL A C 1
ATOM 1503 O O . VAL A 1 204 ? 2.787 7.930 18.459 1.00 95.50 204 VAL A O 1
ATOM 1506 N N . SER A 1 205 ? 4.222 8.882 19.907 1.00 95.81 205 SER A N 1
ATOM 1507 C CA . SER A 1 205 ? 3.253 9.033 21.000 1.00 95.81 205 SER A CA 1
ATOM 1508 C C . SER A 1 205 ? 2.075 9.938 20.607 1.00 95.81 205 SER A C 1
ATOM 1510 O O . SER A 1 205 ? 0.919 9.587 20.842 1.00 95.81 205 SER A O 1
ATOM 1512 N N . GLU A 1 206 ? 2.336 11.062 19.929 1.00 95.44 206 GLU A N 1
ATOM 1513 C CA . GLU A 1 206 ? 1.282 11.947 19.414 1.00 95.44 206 GLU A CA 1
ATOM 1514 C C . GLU A 1 206 ? 0.401 11.261 18.363 1.00 95.44 206 GLU A C 1
ATOM 1516 O O . GLU A 1 206 ? -0.823 11.286 18.484 1.00 95.44 206 GLU A O 1
ATOM 1521 N N . MET A 1 207 ? 0.988 10.593 17.365 1.00 96.44 207 MET A N 1
ATOM 1522 C CA . MET A 1 207 ? 0.226 9.910 16.310 1.00 96.44 207 MET A CA 1
ATOM 1523 C C . MET A 1 207 ? -0.633 8.749 16.838 1.00 96.44 207 MET A C 1
ATOM 1525 O O . MET A 1 207 ? -1.686 8.463 16.270 1.00 96.44 207 MET A O 1
ATOM 1529 N N . LEU A 1 208 ? -0.215 8.097 17.927 1.00 96.06 208 LEU A N 1
ATOM 1530 C CA . LEU A 1 208 ? -0.991 7.050 18.598 1.00 96.06 208 LEU A CA 1
ATOM 1531 C C . LEU A 1 208 ? -2.040 7.602 19.584 1.00 96.06 208 LEU A C 1
ATOM 1533 O O . LEU A 1 208 ? -2.926 6.857 19.996 1.00 96.06 208 LEU A O 1
ATOM 1537 N N . SER A 1 209 ? -1.976 8.883 19.961 1.00 95.81 209 SER A N 1
ATOM 1538 C CA . SER A 1 209 ? -2.811 9.466 21.018 1.00 95.81 209 SER A CA 1
ATOM 1539 C C . SER A 1 209 ? -4.220 9.854 20.538 1.00 95.81 209 SER A C 1
ATOM 1541 O O . SER A 1 209 ? -4.358 10.742 19.687 1.00 95.81 209 SER A O 1
ATOM 1543 N N . PRO A 1 210 ? -5.299 9.312 21.145 1.00 94.88 210 PRO A N 1
ATOM 1544 C CA . PRO A 1 210 ? -6.666 9.755 20.867 1.00 94.88 210 PRO A CA 1
ATOM 1545 C C . PRO A 1 210 ? -6.882 11.245 21.168 1.00 94.88 210 PRO A C 1
ATOM 1547 O O . PRO A 1 210 ? -7.542 11.940 20.403 1.00 94.88 210 PRO A O 1
ATOM 1550 N N . ALA A 1 211 ? -6.255 11.774 22.225 1.00 96.56 211 ALA A N 1
ATOM 1551 C CA . ALA A 1 211 ? -6.375 13.184 22.601 1.00 96.56 211 ALA A CA 1
ATOM 1552 C C . ALA A 1 211 ? -5.680 14.133 21.604 1.00 96.56 211 ALA A C 1
ATOM 1554 O O . ALA A 1 211 ? -6.097 15.281 21.440 1.00 96.56 211 ALA A O 1
ATOM 1555 N N . PHE A 1 212 ? -4.626 13.675 20.921 1.00 97.06 212 PHE A N 1
ATOM 1556 C CA . PHE A 1 212 ? -4.030 14.413 19.805 1.00 97.06 212 PHE A CA 1
ATOM 1557 C C . PHE A 1 212 ? -4.925 14.338 18.562 1.00 97.06 212 PHE A C 1
ATOM 1559 O O . PHE A 1 212 ? -5.221 15.364 17.947 1.00 97.06 212 PHE A O 1
ATOM 1566 N N . ALA A 1 213 ? -5.440 13.148 18.245 1.00 97.31 213 ALA A N 1
ATOM 1567 C CA . ALA A 1 213 ? -6.389 12.949 17.157 1.00 97.31 213 ALA A CA 1
ATOM 1568 C C . ALA A 1 213 ? -7.671 13.796 17.315 1.00 97.31 213 ALA A C 1
ATOM 1570 O O . ALA A 1 213 ? -8.151 14.362 16.335 1.00 97.31 213 ALA A O 1
ATOM 1571 N N . ASP A 1 214 ? -8.178 13.979 18.540 1.00 96.56 214 ASP A N 1
ATOM 1572 C CA . ASP A 1 214 ? -9.303 14.870 18.853 1.00 96.56 214 ASP A CA 1
ATOM 1573 C C . ASP A 1 214 ? -9.011 16.343 18.505 1.00 96.56 214 ASP A C 1
ATOM 1575 O O . ASP A 1 214 ? -9.872 17.010 17.917 1.00 96.56 214 ASP A O 1
ATOM 1579 N N . LYS A 1 215 ? -7.802 16.841 18.819 1.00 96.94 215 LYS A N 1
ATOM 1580 C CA . LYS A 1 215 ? -7.340 18.198 18.451 1.00 96.94 215 LYS A CA 1
ATOM 1581 C C . LYS A 1 215 ? -7.217 18.357 16.936 1.00 96.94 215 LYS A C 1
ATOM 1583 O O . LYS A 1 215 ? -7.530 19.417 16.400 1.00 96.94 215 LYS A O 1
ATOM 1588 N N . VAL A 1 216 ? -6.780 17.310 16.235 1.00 96.69 216 VAL A N 1
ATOM 1589 C CA . VAL A 1 216 ? -6.727 17.296 14.766 1.00 96.69 216 VAL A CA 1
ATOM 1590 C C . VAL A 1 216 ? -8.139 17.281 14.170 1.00 96.69 216 VAL A C 1
ATOM 1592 O O . VAL A 1 216 ? -8.421 18.078 13.281 1.00 96.69 216 VAL A O 1
ATOM 1595 N N . ARG A 1 217 ? -9.061 16.461 14.694 1.00 96.62 217 ARG A N 1
ATOM 1596 C CA . ARG A 1 217 ? -10.465 16.404 14.244 1.00 96.62 217 ARG A CA 1
ATOM 1597 C C . ARG A 1 217 ? -11.160 17.766 14.355 1.00 96.62 217 ARG A C 1
ATOM 1599 O O . ARG A 1 217 ? -11.916 18.127 13.463 1.00 96.62 217 ARG A O 1
ATOM 1606 N N . GLN A 1 218 ? -10.875 18.552 15.398 1.00 96.19 218 GLN A N 1
ATOM 1607 C CA . GLN A 1 218 ? -11.411 19.917 15.569 1.00 96.19 218 GLN A CA 1
ATOM 1608 C C . GLN A 1 218 ? -10.996 20.906 14.458 1.00 96.19 218 GLN A C 1
ATOM 1610 O O . GLN A 1 218 ? -11.588 21.977 14.352 1.00 96.19 218 GLN A O 1
ATOM 1615 N N . ARG A 1 219 ? -10.004 20.564 13.624 1.00 96.69 219 ARG A N 1
ATOM 1616 C CA . ARG A 1 219 ? -9.565 21.356 12.461 1.00 96.69 219 ARG A CA 1
ATOM 1617 C C . ARG A 1 219 ? -10.251 20.950 11.149 1.00 96.69 219 ARG A C 1
ATOM 1619 O O . ARG A 1 219 ? -10.091 21.634 10.143 1.00 96.69 219 ARG A O 1
ATOM 1626 N N . ILE A 1 220 ? -11.009 19.853 11.140 1.00 96.56 220 ILE A N 1
ATOM 1627 C CA . ILE A 1 220 ? -11.707 19.357 9.950 1.00 96.56 220 ILE A CA 1
ATOM 1628 C C . ILE A 1 220 ? -13.073 20.043 9.845 1.00 96.56 220 ILE A C 1
ATOM 1630 O O . ILE A 1 220 ? -13.907 19.922 10.741 1.00 96.56 220 ILE A O 1
ATOM 1634 N N . ALA A 1 221 ? -13.307 20.750 8.738 1.00 95.81 221 ALA A N 1
ATOM 1635 C CA . ALA A 1 221 ? -14.542 21.485 8.476 1.00 95.81 221 ALA A CA 1
ATOM 1636 C C . ALA A 1 221 ? -15.380 20.787 7.393 1.00 95.81 221 ALA A C 1
ATOM 1638 O O . ALA A 1 221 ? -15.010 20.791 6.226 1.00 95.81 221 ALA A O 1
ATOM 1639 N N . ASP A 1 222 ? -16.549 20.253 7.759 1.00 94.50 222 ASP A N 1
ATOM 1640 C CA . ASP A 1 222 ? -17.419 19.416 6.903 1.00 94.50 222 ASP A CA 1
ATOM 1641 C C . ASP A 1 222 ? -17.904 20.052 5.579 1.00 94.50 222 ASP A C 1
ATOM 1643 O O . ASP A 1 222 ? -18.527 19.385 4.742 1.00 94.50 222 ASP A O 1
ATOM 1647 N N . ASN A 1 223 ? -17.684 21.354 5.395 1.00 95.56 223 ASN A N 1
ATOM 1648 C CA . ASN A 1 223 ? -18.131 22.147 4.255 1.00 95.56 223 ASN A CA 1
ATOM 1649 C C . ASN A 1 223 ? -16.992 22.658 3.354 1.00 95.56 223 ASN A C 1
ATOM 1651 O O . ASN A 1 223 ? -17.296 23.237 2.314 1.00 95.56 223 ASN A O 1
ATOM 1655 N N . THR A 1 224 ? -15.715 22.469 3.705 1.00 96.06 224 THR A N 1
ATOM 1656 C CA . THR A 1 224 ? -14.601 23.066 2.950 1.00 96.06 224 THR A CA 1
ATOM 1657 C C . THR A 1 224 ? -13.280 22.316 3.121 1.00 96.06 224 THR A C 1
ATOM 1659 O O . THR A 1 224 ? -13.093 21.546 4.055 1.00 96.06 224 THR A O 1
ATOM 1662 N N . THR A 1 225 ? -12.336 22.554 2.217 1.00 97.38 225 THR A N 1
ATOM 1663 C CA . THR A 1 225 ? -10.938 22.133 2.338 1.00 97.38 225 THR A CA 1
ATOM 1664 C C . THR A 1 225 ? -10.019 23.342 2.257 1.00 97.38 225 THR A C 1
ATOM 1666 O O . THR A 1 225 ? -10.366 24.368 1.671 1.00 97.38 225 THR A O 1
ATOM 1669 N N . PHE A 1 226 ? -8.818 23.220 2.813 1.00 96.44 226 PHE A N 1
ATOM 1670 C CA . PHE A 1 226 ? -7.873 24.326 2.885 1.00 96.44 226 PHE A CA 1
ATOM 1671 C C . PHE A 1 226 ? -6.671 24.150 1.929 1.00 96.44 226 PHE A C 1
ATOM 1673 O O . PHE A 1 226 ? -6.364 23.029 1.482 1.00 96.44 226 PHE A O 1
ATOM 1680 N N . PRO A 1 227 ? -5.949 25.245 1.610 1.00 93.94 227 PRO A N 1
ATOM 1681 C CA . PRO A 1 227 ? -4.634 25.189 0.969 1.00 93.94 227 PRO A CA 1
ATOM 1682 C C . PRO A 1 227 ? -3.595 24.457 1.843 1.00 93.94 227 PRO A C 1
ATOM 1684 O O . PRO A 1 227 ? -3.758 24.416 3.064 1.00 93.94 227 PRO A O 1
ATOM 1687 N N . PRO A 1 228 ? -2.484 23.941 1.275 1.00 91.19 228 PRO A N 1
ATOM 1688 C CA . PRO A 1 228 ? -1.491 23.158 2.018 1.00 91.19 228 PRO A CA 1
ATOM 1689 C C . PRO A 1 228 ? -0.989 23.802 3.310 1.00 91.19 228 PRO A C 1
ATOM 1691 O O . PRO A 1 228 ? -0.870 23.104 4.311 1.00 91.19 228 PRO A O 1
ATOM 1694 N N . ALA A 1 229 ? -0.758 25.119 3.319 1.00 91.50 229 ALA A N 1
ATOM 1695 C CA . ALA A 1 229 ? -0.247 25.849 4.482 1.00 91.50 229 ALA A CA 1
ATOM 1696 C C . ALA A 1 229 ? -1.083 25.638 5.762 1.00 91.50 229 ALA A C 1
ATOM 1698 O O . ALA A 1 229 ? -0.525 25.612 6.854 1.00 91.50 229 ALA A O 1
ATOM 1699 N N . TYR A 1 230 ? -2.395 25.400 5.642 1.00 95.31 230 TYR A N 1
ATOM 1700 C CA . TYR A 1 230 ? -3.283 25.128 6.778 1.00 95.31 230 TYR A CA 1
ATOM 1701 C C . TYR A 1 230 ? -2.917 23.858 7.567 1.00 95.31 230 TYR A C 1
ATOM 1703 O O . TYR A 1 230 ? -3.132 23.785 8.779 1.00 95.31 230 TYR A O 1
ATOM 1711 N N . TYR A 1 231 ? -2.362 22.857 6.881 1.00 93.69 231 TYR A N 1
ATOM 1712 C CA . TYR A 1 231 ? -1.987 21.561 7.456 1.00 93.69 231 TYR A CA 1
ATOM 1713 C C . TYR A 1 231 ? -0.539 21.551 7.964 1.00 93.69 231 TYR A C 1
ATOM 1715 O O . TYR A 1 231 ? -0.118 20.549 8.524 1.00 93.69 231 TYR A O 1
ATOM 1723 N N . LEU A 1 232 ? 0.204 22.654 7.792 1.00 89.44 232 LEU A N 1
ATOM 1724 C CA . LEU A 1 232 ? 1.600 22.829 8.215 1.00 89.44 232 LEU A CA 1
ATOM 1725 C C . LEU A 1 232 ? 2.602 21.799 7.619 1.00 89.44 232 LEU A C 1
ATOM 1727 O O . LEU A 1 232 ? 3.397 21.218 8.359 1.00 89.44 232 LEU A O 1
ATOM 1731 N N . PRO A 1 233 ? 2.607 21.549 6.290 1.00 84.75 233 PRO A N 1
ATOM 1732 C CA . PRO A 1 233 ? 3.577 20.663 5.651 1.00 84.75 233 PRO A CA 1
ATOM 1733 C C . PRO A 1 233 ? 5.004 21.213 5.759 1.00 84.75 233 PRO A C 1
ATOM 1735 O O . PRO A 1 233 ? 5.258 22.367 5.418 1.00 84.75 233 PRO A O 1
ATOM 1738 N N . LYS A 1 234 ? 5.949 20.354 6.148 1.00 80.94 234 LYS A N 1
ATOM 1739 C CA . LYS A 1 234 ? 7.387 20.663 6.208 1.00 80.94 234 LYS A CA 1
ATOM 1740 C C . LYS A 1 234 ? 8.123 20.352 4.901 1.00 80.94 234 LYS A C 1
ATOM 1742 O O . LYS A 1 234 ? 9.033 21.080 4.522 1.00 80.94 234 LYS A O 1
ATOM 1747 N N . TRP A 1 235 ? 7.711 19.301 4.186 1.00 74.81 235 TRP A N 1
ATOM 1748 C CA . TRP A 1 235 ? 8.392 18.818 2.978 1.00 74.81 235 TRP A CA 1
ATOM 1749 C C . TRP A 1 235 ? 7.402 18.383 1.889 1.00 74.81 235 TRP A C 1
ATOM 1751 O O . TRP A 1 235 ? 6.291 17.930 2.172 1.00 74.81 235 TRP A O 1
ATOM 1761 N N . SER A 1 236 ? 7.822 18.451 0.625 1.00 67.00 236 SER A N 1
ATOM 1762 C CA . SER A 1 236 ? 7.084 17.836 -0.486 1.00 67.00 236 SER A CA 1
ATOM 1763 C C . SER A 1 236 ? 7.167 16.311 -0.426 1.00 67.00 236 SER A C 1
ATOM 1765 O O . SER A 1 236 ? 8.224 15.751 -0.134 1.00 67.00 236 SER A O 1
ATOM 1767 N N . GLN A 1 237 ? 6.071 15.630 -0.764 1.00 64.69 237 GLN A N 1
ATOM 1768 C CA . GLN A 1 237 ? 6.058 14.170 -0.842 1.00 64.69 237 GLN A CA 1
ATOM 1769 C C . GLN A 1 237 ? 6.933 13.649 -1.983 1.00 64.69 237 GLN A C 1
ATOM 1771 O O . GLN A 1 237 ? 6.944 14.206 -3.085 1.00 64.69 237 GLN A O 1
ATOM 1776 N N . LEU A 1 238 ? 7.630 12.540 -1.730 1.00 59.09 238 LEU A N 1
ATOM 1777 C CA . LEU A 1 238 ? 8.229 11.750 -2.799 1.00 59.09 238 LEU A CA 1
ATOM 1778 C C . LEU A 1 238 ? 7.111 11.116 -3.635 1.00 59.09 238 LEU A C 1
ATOM 1780 O O . LEU A 1 238 ? 6.084 10.701 -3.102 1.00 59.09 238 LEU A O 1
ATOM 1784 N N . ARG A 1 239 ? 7.313 11.053 -4.954 1.00 59.22 239 ARG A N 1
ATOM 1785 C CA . ARG A 1 239 ? 6.481 10.244 -5.849 1.00 59.22 239 ARG A CA 1
ATOM 1786 C C . ARG A 1 239 ? 7.128 8.872 -5.960 1.00 59.22 239 ARG A C 1
ATOM 1788 O O . ARG A 1 239 ? 8.121 8.721 -6.665 1.00 59.22 239 ARG A O 1
ATOM 1795 N N . ASP A 1 240 ? 6.582 7.918 -5.229 1.00 55.31 240 ASP A N 1
ATOM 1796 C CA . ASP A 1 240 ? 7.066 6.552 -5.090 1.00 55.31 240 ASP A CA 1
ATOM 1797 C C . ASP A 1 240 ? 6.065 5.541 -5.672 1.00 55.31 240 ASP A C 1
ATOM 1799 O O . ASP A 1 240 ? 4.858 5.760 -5.671 1.00 55.31 240 ASP A O 1
ATOM 1803 N N . ASN A 1 241 ? 6.582 4.439 -6.217 1.00 56.91 241 ASN A N 1
ATOM 1804 C CA . ASN A 1 241 ? 5.833 3.358 -6.865 1.00 56.91 241 ASN A CA 1
ATOM 1805 C C . ASN A 1 241 ? 6.648 2.052 -6.757 1.00 56.91 241 ASN A C 1
ATOM 1807 O O . ASN A 1 241 ? 7.786 2.071 -6.294 1.00 56.91 241 ASN A O 1
ATOM 1811 N N . GLY A 1 242 ? 6.105 0.928 -7.237 1.00 51.47 242 GLY A N 1
ATOM 1812 C CA . GLY A 1 242 ? 6.891 -0.296 -7.484 1.00 51.47 242 GLY A CA 1
ATOM 1813 C C . GLY A 1 242 ? 6.976 -1.305 -6.333 1.00 51.47 242 GLY A C 1
ATOM 1814 O O . GLY A 1 242 ? 7.736 -2.260 -6.423 1.00 51.47 242 GLY A O 1
ATOM 1815 N N . THR A 1 243 ? 6.196 -1.131 -5.266 1.00 61.84 243 THR A N 1
ATOM 1816 C CA . THR A 1 243 ? 6.053 -2.133 -4.194 1.00 61.84 243 THR A CA 1
ATOM 1817 C C . THR A 1 243 ? 5.283 -3.373 -4.684 1.00 61.84 243 THR A C 1
ATOM 1819 O O . THR A 1 243 ? 4.447 -3.264 -5.582 1.00 61.84 243 THR A O 1
ATOM 1822 N N . SER A 1 244 ? 5.472 -4.512 -4.015 1.00 58.78 244 SER A N 1
ATOM 1823 C CA . SER A 1 244 ? 4.597 -5.695 -4.071 1.00 58.78 244 SER A CA 1
ATOM 1824 C C . SER A 1 244 ? 4.202 -6.102 -2.649 1.00 58.78 244 SER A C 1
ATOM 1826 O O . SER A 1 244 ? 4.928 -5.806 -1.704 1.00 58.78 244 SER A O 1
ATOM 1828 N N . HIS A 1 245 ? 3.059 -6.767 -2.486 1.00 73.44 245 HIS A N 1
ATOM 1829 C CA . HIS A 1 245 ? 2.563 -7.226 -1.187 1.00 73.44 245 HIS A CA 1
ATOM 1830 C C . HIS A 1 245 ? 2.029 -8.659 -1.294 1.00 73.44 245 HIS A C 1
ATOM 1832 O O . HIS A 1 245 ? 1.455 -9.020 -2.321 1.00 73.44 245 HIS A O 1
ATOM 1838 N N . LEU A 1 246 ? 2.211 -9.459 -0.239 1.00 74.75 246 LEU A N 1
ATOM 1839 C CA . LEU A 1 246 ? 1.614 -10.788 -0.109 1.00 74.75 246 LEU A CA 1
ATOM 1840 C C . LEU A 1 246 ? 1.139 -11.049 1.323 1.00 74.75 246 LEU A C 1
ATOM 1842 O O . LEU A 1 246 ? 1.772 -10.621 2.296 1.00 74.75 246 LEU A O 1
ATOM 1846 N N . CYS A 1 247 ? 0.053 -11.812 1.413 1.00 76.19 247 CYS A N 1
ATOM 1847 C CA . CYS A 1 247 ? -0.475 -12.411 2.631 1.00 76.19 247 CYS A CA 1
ATOM 1848 C C . CYS A 1 247 ? -0.436 -13.935 2.471 1.00 76.19 247 CYS A C 1
ATOM 1850 O O . CYS A 1 247 ? -0.800 -14.449 1.413 1.00 76.19 247 CYS A O 1
ATOM 1852 N N . VAL A 1 248 ? -0.048 -14.657 3.517 1.00 79.31 248 VAL A N 1
ATOM 1853 C CA . VAL A 1 248 ? -0.168 -16.116 3.613 1.00 79.31 248 VAL A CA 1
ATOM 1854 C C . VAL A 1 248 ? -0.690 -16.450 5.003 1.00 79.31 248 VAL A C 1
ATOM 1856 O O . VAL A 1 248 ? -0.196 -15.904 5.987 1.00 79.31 248 VAL A O 1
ATOM 1859 N N . VAL A 1 249 ? -1.667 -17.348 5.075 1.00 76.50 249 VAL A N 1
ATOM 1860 C CA . VAL A 1 249 ? -2.083 -18.025 6.307 1.00 76.50 249 VAL A CA 1
ATOM 1861 C C . VAL A 1 249 ? -2.053 -19.521 6.010 1.00 76.50 249 VAL A C 1
ATOM 1863 O O . VAL A 1 249 ? -2.550 -19.931 4.958 1.00 76.50 249 VAL A O 1
ATOM 1866 N N . ASP A 1 250 ? -1.431 -20.318 6.877 1.00 77.12 250 ASP A N 1
ATOM 1867 C CA . ASP A 1 250 ? -1.400 -21.780 6.750 1.00 77.12 250 ASP A CA 1
ATOM 1868 C C . ASP A 1 250 ? -2.396 -22.483 7.693 1.00 77.12 250 ASP A C 1
ATOM 1870 O O . ASP A 1 250 ? -3.120 -21.845 8.461 1.00 77.12 250 ASP A O 1
ATOM 1874 N N . GLY A 1 251 ? -2.465 -23.815 7.600 1.00 69.06 251 GLY A N 1
ATOM 1875 C CA . GLY A 1 251 ? -3.375 -24.634 8.410 1.00 69.06 251 GLY A CA 1
ATOM 1876 C C . GLY A 1 251 ? -3.076 -24.612 9.914 1.00 69.06 251 GLY A C 1
ATOM 1877 O O . GLY A 1 251 ? -3.990 -24.837 10.700 1.00 69.06 251 GLY A O 1
ATOM 1878 N N . ASP A 1 252 ? -1.847 -24.265 10.305 1.00 72.12 252 ASP A N 1
ATOM 1879 C CA . ASP A 1 252 ? -1.418 -24.125 11.703 1.00 72.12 252 ASP A CA 1
ATOM 1880 C C . ASP A 1 252 ? -1.648 -22.687 12.223 1.00 72.12 252 ASP A C 1
ATOM 1882 O O . ASP A 1 252 ? -1.157 -22.318 13.289 1.00 72.12 252 ASP A O 1
ATOM 1886 N N . ARG A 1 253 ? -2.362 -21.848 11.454 1.00 69.06 253 ARG A N 1
ATOM 1887 C CA . ARG A 1 253 ? -2.600 -20.415 11.708 1.00 69.06 253 ARG A CA 1
ATOM 1888 C C . ARG A 1 253 ? -1.330 -19.551 11.746 1.00 69.06 253 ARG A C 1
ATOM 1890 O O . ARG A 1 253 ? -1.385 -18.415 12.222 1.00 69.06 253 ARG A O 1
ATOM 1897 N N . ASN A 1 254 ? -0.209 -20.003 11.174 1.00 79.44 254 ASN A N 1
ATOM 1898 C CA . ASN A 1 254 ? 0.925 -19.105 10.949 1.00 79.44 254 ASN A CA 1
ATOM 1899 C C . ASN A 1 254 ? 0.518 -18.059 9.906 1.00 79.44 254 ASN A C 1
ATOM 1901 O O . ASN A 1 254 ? 0.140 -18.406 8.785 1.00 79.44 254 ASN A O 1
ATOM 1905 N N . ALA A 1 255 ? 0.617 -16.777 10.259 1.00 75.88 255 ALA A N 1
ATOM 1906 C CA . ALA A 1 255 ? 0.259 -15.667 9.384 1.00 75.88 255 ALA A CA 1
ATOM 1907 C C . ALA A 1 255 ? 1.501 -14.863 8.981 1.00 75.88 255 ALA A C 1
ATOM 1909 O O . ALA A 1 255 ? 2.178 -14.268 9.820 1.00 75.88 255 ALA A O 1
ATOM 1910 N N . VAL A 1 256 ? 1.774 -14.795 7.678 1.00 79.50 256 VAL A N 1
ATOM 1911 C CA . VAL A 1 256 ? 2.830 -13.960 7.097 1.00 79.50 256 VAL A CA 1
ATOM 1912 C C . VAL A 1 256 ? 2.189 -12.847 6.287 1.00 79.50 256 VAL A C 1
ATOM 1914 O O . VAL A 1 256 ? 1.514 -13.081 5.287 1.00 79.50 256 VAL A O 1
ATOM 1917 N N . ALA A 1 257 ? 2.454 -11.614 6.699 1.00 73.12 257 ALA A N 1
ATOM 1918 C CA . ALA A 1 257 ? 2.025 -10.416 6.003 1.00 73.12 257 ALA A CA 1
ATOM 1919 C C . ALA A 1 257 ? 3.263 -9.618 5.604 1.00 73.12 257 ALA A C 1
ATOM 1921 O O . ALA A 1 257 ? 3.796 -8.843 6.405 1.00 73.12 257 ALA A O 1
ATOM 1922 N N . MET A 1 258 ? 3.741 -9.789 4.370 1.00 74.81 258 MET A N 1
ATOM 1923 C CA . MET A 1 258 ? 4.897 -9.032 3.888 1.00 74.81 258 MET A CA 1
ATOM 1924 C C . MET A 1 258 ? 4.423 -7.621 3.517 1.00 74.81 258 MET A C 1
ATOM 1926 O O . MET A 1 258 ? 4.179 -7.319 2.350 1.00 74.81 258 MET A O 1
ATOM 1930 N N . THR A 1 259 ? 4.244 -6.793 4.558 1.00 57.47 259 THR A N 1
ATOM 1931 C CA . THR A 1 259 ? 3.461 -5.534 4.703 1.00 57.47 259 THR A CA 1
ATOM 1932 C C . THR A 1 259 ? 2.123 -5.645 5.498 1.00 57.47 259 THR A C 1
ATOM 1934 O O . THR A 1 259 ? 1.163 -4.957 5.186 1.00 57.47 259 THR A O 1
ATOM 1937 N N . THR A 1 260 ? 2.128 -6.435 6.588 1.00 40.56 260 THR A N 1
ATOM 1938 C CA . THR A 1 260 ? 1.439 -6.226 7.903 1.00 40.56 260 THR A CA 1
ATOM 1939 C C . THR A 1 260 ? -0.077 -6.515 8.147 1.00 40.56 260 THR A C 1
ATOM 1941 O O . THR A 1 260 ? -0.789 -6.914 7.233 1.00 40.56 260 THR A O 1
ATOM 1944 N N . THR A 1 261 ? -0.508 -6.535 9.432 1.00 34.81 261 THR A N 1
ATOM 1945 C CA . THR A 1 261 ? -1.464 -7.539 10.002 1.00 34.81 261 THR A CA 1
ATOM 1946 C C . THR A 1 261 ? -2.156 -7.075 11.334 1.00 34.81 261 THR A C 1
ATOM 1948 O O . THR A 1 261 ? -1.788 -6.018 11.841 1.00 34.81 261 THR A O 1
ATOM 1951 N N . LEU A 1 262 ? -3.130 -7.725 12.016 1.00 42.03 262 LEU A N 1
ATOM 1952 C CA . LEU A 1 262 ? -3.967 -8.931 11.793 1.00 42.03 262 LEU A CA 1
ATOM 1953 C C . LEU A 1 262 ? -5.326 -8.808 12.553 1.00 42.03 262 LEU A C 1
ATOM 1955 O O . LEU A 1 262 ? -5.336 -8.592 13.760 1.00 42.03 262 LEU A O 1
ATOM 1959 N N . ALA A 1 263 ? -6.448 -9.044 11.870 1.00 40.12 263 ALA A N 1
ATOM 1960 C CA . ALA A 1 263 ? -7.688 -9.697 12.357 1.00 40.12 263 ALA A CA 1
ATOM 1961 C C . ALA A 1 263 ? -8.346 -10.419 11.161 1.00 40.12 263 ALA A C 1
ATOM 1963 O O . ALA A 1 263 ? -8.686 -11.596 11.203 1.00 40.12 263 ALA A O 1
ATOM 1964 N N . GLY A 1 264 ? -8.321 -9.736 10.017 1.00 49.56 264 GLY A N 1
ATOM 1965 C CA . GLY A 1 264 ? -7.754 -10.304 8.795 1.00 49.56 264 GLY A CA 1
ATOM 1966 C C . GLY A 1 264 ? -6.384 -9.681 8.505 1.00 49.56 264 GLY A C 1
ATOM 1967 O O . GLY A 1 264 ? -6.043 -8.632 9.054 1.00 49.56 264 GLY A O 1
ATOM 1968 N N . VAL A 1 265 ? -5.591 -10.308 7.646 1.00 56.28 265 VAL A N 1
ATOM 1969 C CA . VAL A 1 265 ? -4.396 -9.711 7.047 1.00 56.28 265 VAL A CA 1
ATOM 1970 C C . VAL A 1 265 ? -4.834 -8.769 5.926 1.00 56.28 265 VAL A C 1
ATOM 1972 O O . VAL A 1 265 ? -5.560 -9.202 5.034 1.00 56.28 265 VAL A O 1
ATOM 1975 N N . VAL A 1 266 ? -4.394 -7.508 5.947 1.00 67.50 266 VAL A N 1
ATOM 1976 C CA . VAL A 1 266 ? -4.590 -6.550 4.845 1.00 67.50 266 VAL A CA 1
ATOM 1977 C C . VAL A 1 266 ? -3.338 -5.702 4.694 1.00 67.50 266 VAL A C 1
ATOM 1979 O O . VAL A 1 266 ? -2.968 -4.966 5.605 1.00 67.50 266 VAL A O 1
ATOM 1982 N N . GLY A 1 267 ? -2.746 -5.724 3.507 1.00 67.44 267 GLY A N 1
ATOM 1983 C CA . GLY A 1 267 ? -1.689 -4.795 3.129 1.00 67.44 267 GLY A CA 1
ATOM 1984 C C . GLY A 1 267 ? -1.803 -4.404 1.663 1.00 67.44 267 GLY A C 1
ATOM 1985 O O . GLY A 1 267 ? -2.625 -4.940 0.915 1.00 67.44 267 GLY A O 1
ATOM 1986 N N . ALA A 1 268 ? -0.989 -3.437 1.243 1.00 72.19 268 ALA A N 1
ATOM 1987 C CA . ALA A 1 268 ? -1.036 -2.916 -0.115 1.00 72.19 268 ALA A CA 1
ATOM 1988 C C . ALA A 1 268 ? 0.346 -2.579 -0.674 1.00 72.19 268 ALA A C 1
ATOM 1990 O O . ALA A 1 268 ? 1.304 -2.322 0.052 1.00 72.19 268 ALA A O 1
ATOM 1991 N N . SER A 1 269 ? 0.402 -2.520 -2.000 1.00 76.88 269 SER A N 1
ATOM 1992 C CA . SER A 1 269 ? 1.486 -1.923 -2.778 1.00 76.88 269 SER A CA 1
ATOM 1993 C C . SER A 1 269 ? 1.085 -0.544 -3.308 1.00 76.88 269 SER A C 1
ATOM 1995 O O . SER A 1 269 ? -0.103 -0.297 -3.497 1.00 76.88 269 SER A O 1
ATOM 1997 N N . GLY A 1 270 ? 2.049 0.343 -3.587 1.00 71.44 270 GLY A N 1
ATOM 1998 C CA . GLY A 1 270 ? 1.775 1.655 -4.204 1.00 71.44 270 GLY A CA 1
ATOM 1999 C C . GLY A 1 270 ? 2.351 2.874 -3.476 1.00 71.44 270 GLY A C 1
ATOM 2000 O O . GLY A 1 270 ? 1.769 3.955 -3.571 1.00 71.44 270 GLY A O 1
ATOM 2001 N N . GLY A 1 271 ? 3.449 2.711 -2.727 1.00 79.25 271 GLY A N 1
ATOM 2002 C CA . GLY A 1 271 ? 4.154 3.825 -2.086 1.00 79.25 271 GLY A CA 1
ATOM 2003 C C . GLY A 1 271 ? 3.290 4.625 -1.104 1.00 79.25 271 GLY A C 1
ATOM 2004 O O . GLY A 1 271 ? 2.556 4.063 -0.291 1.00 79.25 271 GLY A O 1
ATOM 2005 N N . THR A 1 272 ? 3.314 5.951 -1.219 1.00 77.69 272 THR A N 1
ATOM 2006 C CA . THR A 1 272 ? 2.492 6.895 -0.440 1.00 77.69 272 THR A CA 1
ATOM 2007 C C . THR A 1 272 ? 0.982 6.616 -0.471 1.00 77.69 272 THR A C 1
ATOM 2009 O O . THR A 1 272 ? 0.273 7.042 0.442 1.00 77.69 272 THR A O 1
ATOM 2012 N N . ASN A 1 273 ? 0.472 5.862 -1.453 1.00 85.75 273 ASN A N 1
ATOM 2013 C CA . ASN A 1 273 ? -0.939 5.466 -1.519 1.00 85.75 273 ASN A CA 1
ATOM 2014 C C . ASN A 1 273 ? -1.310 4.329 -0.548 1.00 85.75 273 ASN A C 1
ATOM 2016 O O . ASN A 1 273 ? -2.495 4.155 -0.260 1.00 85.75 273 ASN A O 1
ATOM 2020 N N . ILE A 1 274 ? -0.333 3.568 -0.031 1.00 82.38 274 ILE A N 1
ATOM 2021 C CA . ILE A 1 274 ? -0.557 2.365 0.794 1.00 82.38 274 ILE A CA 1
ATOM 2022 C C . ILE A 1 274 ? -1.390 2.686 2.036 1.00 82.38 274 ILE A C 1
ATOM 2024 O O . ILE A 1 274 ? -2.382 2.007 2.284 1.00 82.38 274 ILE A O 1
ATOM 2028 N N . ILE A 1 275 ? -1.045 3.743 2.783 1.00 84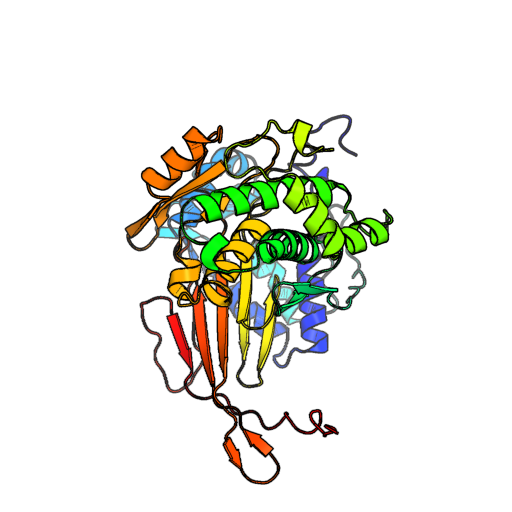.12 275 ILE A N 1
ATOM 2029 C CA . ILE A 1 275 ? -1.750 4.096 4.030 1.00 84.12 275 ILE A CA 1
ATOM 2030 C C . ILE A 1 275 ? -3.227 4.389 3.741 1.00 84.12 275 ILE A C 1
ATOM 2032 O O . ILE A 1 275 ? -4.107 3.866 4.422 1.00 84.12 275 ILE A O 1
ATOM 2036 N N . ALA A 1 276 ? -3.510 5.173 2.696 1.00 87.94 276 ALA A N 1
ATOM 2037 C CA . ALA A 1 276 ? -4.876 5.495 2.298 1.00 87.94 276 ALA A CA 1
ATOM 2038 C C . ALA A 1 276 ? -5.641 4.255 1.803 1.00 87.94 276 ALA A C 1
ATOM 2040 O O . ALA A 1 276 ? -6.813 4.098 2.139 1.00 87.94 276 ALA A O 1
ATOM 2041 N N . ALA A 1 277 ? -5.000 3.366 1.040 1.00 89.75 277 ALA A N 1
ATOM 2042 C CA . ALA A 1 277 ? -5.622 2.150 0.518 1.00 89.75 277 ALA A CA 1
ATOM 2043 C C . ALA A 1 277 ? -5.967 1.143 1.621 1.00 89.75 277 ALA A C 1
ATOM 2045 O O . ALA A 1 277 ? -7.115 0.717 1.712 1.00 89.75 277 ALA A O 1
ATOM 2046 N N . VAL A 1 278 ? -4.999 0.811 2.483 1.00 84.88 278 VAL A N 1
ATOM 2047 C CA . VAL A 1 278 ? -5.196 -0.114 3.609 1.00 84.88 278 VAL A CA 1
ATOM 2048 C C . VAL A 1 278 ? -6.239 0.445 4.573 1.00 84.88 278 VAL A C 1
ATOM 2050 O O . VAL A 1 278 ? -7.138 -0.286 4.968 1.00 84.88 278 VAL A O 1
ATOM 2053 N N . THR A 1 279 ? -6.202 1.751 4.867 1.00 85.38 279 THR A N 1
ATOM 2054 C CA . THR A 1 279 ? -7.226 2.404 5.699 1.00 85.38 279 THR A CA 1
ATOM 2055 C C . THR A 1 279 ? -8.619 2.293 5.073 1.00 85.38 279 THR A C 1
ATOM 2057 O O . THR A 1 279 ? -9.562 1.942 5.772 1.00 85.38 279 THR A O 1
ATOM 2060 N N . GLN A 1 280 ? -8.775 2.535 3.766 1.00 93.12 280 GLN A N 1
ATOM 2061 C CA . GLN A 1 280 ? -10.076 2.415 3.090 1.00 93.12 280 GLN A CA 1
ATOM 2062 C C . GLN A 1 280 ? -10.600 0.976 3.081 1.00 93.12 280 GLN A C 1
ATOM 2064 O O . GLN A 1 280 ? -11.741 0.756 3.473 1.00 93.12 280 GLN A O 1
ATOM 2069 N N . VAL A 1 281 ? -9.773 -0.011 2.717 1.00 87.88 281 VAL A N 1
ATOM 2070 C CA . VAL A 1 281 ? -10.176 -1.431 2.738 1.00 87.88 281 VAL A CA 1
ATOM 2071 C C . VAL A 1 281 ? -10.518 -1.886 4.161 1.00 87.88 281 VAL A C 1
ATOM 2073 O O . VAL A 1 281 ? -11.522 -2.571 4.360 1.00 87.88 281 VAL A O 1
ATOM 2076 N N . PHE A 1 282 ? -9.744 -1.451 5.161 1.00 85.94 282 PHE A N 1
ATOM 2077 C CA . PHE A 1 282 ? -10.022 -1.726 6.569 1.00 85.94 282 PHE A CA 1
ATOM 2078 C C . PHE A 1 282 ? -11.373 -1.144 7.012 1.00 85.94 282 PHE A C 1
ATOM 2080 O O . PHE A 1 282 ? -12.204 -1.871 7.549 1.00 85.94 282 PHE A O 1
ATOM 2087 N N . LEU A 1 283 ? -11.619 0.145 6.746 1.00 83.62 283 LEU A N 1
ATOM 2088 C CA . LEU A 1 283 ? -12.880 0.816 7.077 1.00 83.62 283 LEU A CA 1
ATOM 2089 C C . LEU A 1 283 ? -14.072 0.152 6.373 1.00 83.62 283 LEU A C 1
ATOM 2091 O O . LEU A 1 283 ? -15.103 -0.078 7.001 1.00 83.62 283 LEU A O 1
ATOM 2095 N N . ASN A 1 284 ? -13.924 -0.204 5.096 1.00 89.12 284 ASN A N 1
ATOM 2096 C CA . ASN A 1 284 ? -14.964 -0.867 4.313 1.00 89.12 284 ASN A CA 1
ATOM 2097 C C . ASN A 1 284 ? -15.364 -2.223 4.913 1.00 89.12 284 ASN A C 1
ATOM 2099 O O . ASN A 1 284 ? -16.551 -2.487 5.098 1.00 89.12 284 ASN A O 1
ATOM 2103 N N . HIS A 1 285 ? -14.393 -3.077 5.242 1.00 85.94 285 HIS A N 1
ATOM 2104 C CA . HIS A 1 285 ? -14.689 -4.403 5.777 1.00 85.94 285 HIS A CA 1
ATOM 2105 C C . HIS A 1 285 ? -15.037 -4.368 7.273 1.00 85.94 285 HIS A C 1
ATOM 2107 O O . HIS A 1 285 ? -16.160 -4.690 7.651 1.00 85.94 285 HIS A O 1
ATOM 2113 N N . PHE A 1 286 ? -14.103 -3.935 8.125 1.00 81.00 286 PHE A N 1
ATOM 2114 C CA . PHE A 1 286 ? -14.204 -4.097 9.580 1.00 81.00 286 PHE A CA 1
ATOM 2115 C C . PHE A 1 286 ? -15.104 -3.061 10.270 1.00 81.00 286 PHE A C 1
ATOM 2117 O O . PHE A 1 286 ? -15.560 -3.314 11.381 1.00 81.00 286 PHE A O 1
ATOM 2124 N N . VAL A 1 287 ? -15.373 -1.907 9.641 1.00 80.94 287 VAL A N 1
ATOM 2125 C CA . VAL A 1 287 ? -16.196 -0.833 10.242 1.00 80.94 287 VAL A CA 1
ATOM 2126 C C . VAL A 1 287 ? -17.538 -0.649 9.527 1.00 80.94 287 VAL A C 1
ATOM 2128 O O . VAL A 1 287 ? -18.550 -0.389 10.175 1.00 80.94 287 VAL A O 1
ATOM 2131 N N . LEU A 1 288 ? -17.579 -0.802 8.200 1.00 84.19 288 LEU A N 1
ATOM 2132 C CA . LEU A 1 288 ? -18.808 -0.703 7.402 1.00 84.19 288 LEU A CA 1
ATOM 2133 C C . LEU A 1 288 ? -19.482 -2.056 7.118 1.00 84.19 288 LEU A C 1
ATOM 2135 O O . LEU A 1 288 ? -20.622 -2.055 6.649 1.00 84.19 288 LEU A O 1
ATOM 2139 N N . GLY A 1 289 ? -18.829 -3.183 7.424 1.00 80.31 289 GLY A N 1
ATOM 2140 C CA . GLY A 1 289 ? -19.398 -4.528 7.289 1.00 80.31 289 GLY A CA 1
ATOM 2141 C C . GLY A 1 289 ? -19.508 -5.036 5.847 1.00 80.31 289 GLY A C 1
ATOM 2142 O O . GLY A 1 289 ? -20.315 -5.923 5.573 1.00 80.31 289 GLY A O 1
ATOM 2143 N N . MET A 1 290 ? -18.747 -4.472 4.902 1.00 85.44 290 MET A N 1
ATOM 2144 C CA . MET A 1 290 ? -18.714 -4.970 3.521 1.00 85.44 290 MET A CA 1
ATOM 2145 C C . MET A 1 290 ? -18.033 -6.341 3.456 1.00 85.44 290 MET A C 1
ATOM 2147 O O . MET A 1 290 ? -17.112 -6.616 4.223 1.00 85.44 290 MET A O 1
ATOM 2151 N N . SER A 1 291 ? -18.411 -7.194 2.500 1.00 84.25 291 SER A N 1
ATOM 2152 C CA . SER A 1 291 ? -17.677 -8.446 2.266 1.00 84.25 291 SER A CA 1
ATOM 2153 C C . SER A 1 291 ? -16.231 -8.162 1.810 1.00 84.25 291 SER A C 1
ATOM 2155 O O . SER A 1 291 ? -15.992 -7.121 1.190 1.00 84.25 291 SER A O 1
ATOM 2157 N N . PRO A 1 292 ? -15.254 -9.058 2.066 1.00 80.50 292 PRO A N 1
ATOM 2158 C CA . PRO A 1 292 ? -13.843 -8.797 1.758 1.00 80.50 292 PRO A CA 1
ATOM 2159 C C . PRO A 1 292 ? -13.574 -8.391 0.299 1.00 80.50 292 PRO A C 1
ATOM 2161 O O . PRO A 1 292 ? -12.797 -7.471 0.051 1.00 80.50 292 PRO A O 1
ATOM 2164 N N . LEU A 1 293 ? -14.260 -9.013 -0.670 1.00 83.44 293 LEU A N 1
ATOM 2165 C CA . LEU A 1 293 ? -14.122 -8.664 -2.089 1.00 83.44 293 LEU A CA 1
ATOM 2166 C C . LEU A 1 293 ? -14.637 -7.247 -2.379 1.00 83.44 293 LEU A C 1
ATOM 2168 O O . LEU A 1 293 ? -13.915 -6.445 -2.967 1.00 83.44 293 LEU A O 1
ATOM 2172 N N . VAL A 1 294 ? -15.839 -6.908 -1.901 1.00 86.00 294 VAL A N 1
ATOM 2173 C CA . VAL A 1 294 ? -16.440 -5.575 -2.085 1.00 86.00 294 VAL A CA 1
ATOM 2174 C C . VAL A 1 294 ? -15.606 -4.496 -1.391 1.00 86.00 294 VAL A C 1
ATOM 2176 O O . VAL A 1 294 ? -15.428 -3.407 -1.936 1.00 86.00 294 VAL A O 1
ATOM 2179 N N . ALA A 1 295 ? -15.034 -4.795 -0.222 1.00 85.81 295 ALA A N 1
ATOM 2180 C CA . ALA A 1 295 ? -14.163 -3.875 0.501 1.00 85.81 295 ALA A CA 1
ATOM 2181 C C . ALA A 1 295 ? -12.880 -3.532 -0.276 1.00 85.81 295 ALA A C 1
ATOM 2183 O O . ALA A 1 295 ? -12.453 -2.375 -0.252 1.00 85.81 295 ALA A O 1
ATOM 2184 N N . VAL A 1 296 ? -12.302 -4.515 -0.980 1.00 86.38 296 VAL A N 1
ATOM 2185 C CA . VAL A 1 296 ? -11.124 -4.357 -1.849 1.00 86.38 296 VAL A CA 1
ATOM 2186 C C . VAL A 1 296 ? -11.476 -3.687 -3.183 1.00 86.38 296 VAL A C 1
ATOM 2188 O O . VAL A 1 296 ? -10.747 -2.797 -3.621 1.00 86.38 296 VAL A O 1
ATOM 2191 N N . GLN A 1 297 ? -12.582 -4.073 -3.826 1.00 88.62 297 GLN A N 1
ATOM 2192 C CA . GLN A 1 297 ? -13.036 -3.513 -5.109 1.00 88.62 297 GLN A CA 1
ATOM 2193 C C . GLN A 1 297 ? -13.606 -2.093 -5.002 1.00 88.62 297 GLN A C 1
ATOM 2195 O O . GLN A 1 297 ? -13.589 -1.367 -5.990 1.00 88.62 297 GLN A O 1
ATOM 2200 N N . SER A 1 298 ? -14.075 -1.668 -3.826 1.00 89.81 298 SER A N 1
ATOM 2201 C CA . SER A 1 298 ? -14.623 -0.321 -3.617 1.00 89.81 298 SER A CA 1
ATOM 2202 C C . SER A 1 298 ? -13.689 0.775 -4.164 1.00 89.81 298 SER A C 1
ATOM 2204 O O . SER A 1 298 ? -12.492 0.718 -3.871 1.00 89.81 298 SER A O 1
ATOM 2206 N N . PRO A 1 299 ? -14.197 1.773 -4.918 1.00 91.56 299 PRO A N 1
ATOM 2207 C CA . PRO A 1 299 ? -13.387 2.866 -5.455 1.00 91.56 299 PRO A CA 1
ATOM 2208 C C . PRO A 1 299 ? -12.701 3.679 -4.354 1.00 91.56 299 PRO A C 1
ATOM 2210 O O . PRO A 1 299 ? -13.337 4.079 -3.375 1.00 91.56 299 PRO A O 1
ATOM 2213 N N . ARG A 1 300 ? -11.404 3.947 -4.521 1.00 93.50 300 ARG A N 1
ATOM 2214 C CA . ARG A 1 300 ? -10.559 4.612 -3.518 1.00 93.50 300 ARG A CA 1
ATOM 2215 C C . ARG A 1 300 ? -10.147 6.017 -3.941 1.00 93.50 300 ARG A C 1
ATOM 2217 O O . ARG A 1 300 ? -10.004 6.344 -5.122 1.00 93.50 300 ARG A O 1
ATOM 2224 N N . VAL A 1 301 ? -9.898 6.847 -2.932 1.00 94.25 301 VAL A N 1
ATOM 2225 C CA . VAL A 1 301 ? -9.291 8.174 -3.073 1.00 94.25 301 VAL A CA 1
ATOM 2226 C C . VAL A 1 301 ? -7.916 8.232 -2.415 1.00 94.25 301 VAL A C 1
ATOM 2228 O O . VAL A 1 301 ? -7.626 7.538 -1.439 1.00 94.25 301 VAL A O 1
ATOM 2231 N N . TYR A 1 302 ? -7.061 9.095 -2.949 1.00 93.38 302 TYR A N 1
ATOM 2232 C CA . TYR A 1 302 ? -5.688 9.306 -2.514 1.00 93.38 302 TYR A CA 1
ATOM 2233 C C . TYR A 1 302 ? -5.383 10.799 -2.440 1.00 93.38 302 TYR A C 1
ATOM 2235 O O . TYR A 1 302 ? -5.881 11.597 -3.234 1.00 93.38 302 TYR A O 1
ATOM 2243 N N . HIS A 1 303 ? -4.498 11.184 -1.528 1.00 91.94 303 HIS A N 1
ATOM 2244 C CA . HIS A 1 303 ? -4.014 12.555 -1.426 1.00 91.94 303 HIS A CA 1
ATOM 2245 C C . HIS A 1 303 ? -2.520 12.553 -1.097 1.00 91.94 303 HIS A C 1
ATOM 2247 O O . HIS A 1 303 ? -2.023 11.616 -0.478 1.00 91.94 303 HIS A O 1
ATOM 2253 N N . SER A 1 304 ? -1.796 13.594 -1.511 1.00 85.31 304 SER A N 1
ATOM 2254 C CA . SER A 1 304 ? -0.353 13.736 -1.238 1.00 85.31 304 SER A CA 1
ATOM 2255 C C . SER A 1 304 ? -0.014 15.015 -0.460 1.00 85.31 304 SER A C 1
ATOM 2257 O O . SER A 1 304 ? 1.154 15.284 -0.211 1.00 85.31 304 SER A O 1
ATOM 2259 N N . LEU A 1 305 ? -1.027 15.792 -0.056 1.00 86.62 305 LEU A N 1
ATOM 2260 C CA . LEU A 1 305 ? -0.965 17.125 0.573 1.00 86.62 305 LEU A CA 1
ATOM 2261 C C . LEU A 1 305 ? -0.332 18.208 -0.319 1.00 86.62 305 LEU A C 1
ATOM 2263 O O . LEU A 1 305 ? -0.953 19.239 -0.563 1.00 86.62 305 LEU A O 1
ATOM 2267 N N . VAL A 1 306 ? 0.855 17.946 -0.860 1.00 82.94 306 VAL A N 1
ATOM 2268 C CA . VAL A 1 306 ? 1.510 18.728 -1.910 1.00 82.94 306 VAL A CA 1
ATOM 2269 C C . VAL A 1 306 ? 1.862 17.771 -3.063 1.00 82.94 306 VAL A C 1
ATOM 2271 O O . VAL A 1 306 ? 2.683 16.873 -2.864 1.00 82.94 306 VAL A O 1
ATOM 2274 N N . PRO A 1 307 ? 1.272 17.922 -4.267 1.00 88.06 307 PRO A N 1
ATOM 2275 C CA . PRO A 1 307 ? 0.225 18.885 -4.625 1.00 88.06 307 PRO A CA 1
ATOM 2276 C C . PRO A 1 307 ? -1.108 18.615 -3.897 1.00 88.06 307 PRO A C 1
ATOM 2278 O O . PRO A 1 307 ? -1.410 17.477 -3.535 1.00 88.06 307 PRO A O 1
ATOM 2281 N N . ASN A 1 308 ? -1.908 19.671 -3.713 1.00 91.50 308 ASN A N 1
ATOM 2282 C CA . ASN A 1 308 ? -3.207 19.641 -3.024 1.00 91.50 308 ASN A CA 1
ATOM 2283 C C . ASN A 1 308 ? -4.315 19.132 -3.961 1.00 91.50 308 ASN A C 1
ATOM 2285 O O . ASN A 1 308 ? -5.177 19.898 -4.389 1.00 91.50 308 ASN A O 1
ATOM 2289 N N . VAL A 1 309 ? -4.211 17.871 -4.379 1.00 93.69 309 VAL A N 1
ATOM 2290 C CA . VAL A 1 309 ? -5.101 17.253 -5.367 1.00 93.69 309 VAL A CA 1
ATOM 2291 C C . VAL A 1 309 ? -5.579 15.900 -4.855 1.00 93.69 309 VAL A C 1
ATOM 2293 O O . VAL A 1 309 ? -4.767 15.017 -4.565 1.00 93.69 309 VAL A O 1
ATOM 2296 N N . VAL A 1 310 ? -6.899 15.723 -4.812 1.00 95.06 310 VAL A N 1
ATOM 2297 C CA . VAL A 1 310 ? -7.548 14.427 -4.600 1.00 95.06 310 VAL A CA 1
ATOM 2298 C C . VAL A 1 310 ? -7.395 13.612 -5.875 1.00 95.06 310 VAL A C 1
ATOM 2300 O O . VAL A 1 310 ? -8.004 13.909 -6.905 1.00 95.06 310 VAL A O 1
ATOM 2303 N N . ARG A 1 311 ? -6.564 12.573 -5.812 1.00 93.88 311 ARG A N 1
ATOM 2304 C CA . ARG A 1 311 ? -6.540 11.535 -6.839 1.00 93.88 311 ARG A CA 1
ATOM 2305 C C . ARG A 1 311 ? -7.660 10.544 -6.559 1.00 93.88 311 ARG A C 1
ATOM 2307 O O . ARG A 1 311 ? -7.832 10.141 -5.414 1.00 93.88 311 ARG A O 1
ATOM 2314 N N . TYR A 1 312 ? -8.405 10.161 -7.583 1.00 93.56 312 TYR A N 1
ATOM 2315 C CA . TYR A 1 312 ? -9.501 9.200 -7.468 1.00 93.56 312 TYR A CA 1
ATOM 2316 C C . TYR A 1 312 ? -9.380 8.126 -8.546 1.00 93.56 312 TYR A C 1
ATOM 2318 O O . TYR A 1 312 ? -8.889 8.411 -9.640 1.00 93.56 312 TYR A O 1
ATOM 2326 N N . GLU A 1 313 ? -9.792 6.906 -8.220 1.00 90.56 313 GLU A N 1
ATOM 2327 C CA . GLU A 1 313 ? -9.863 5.804 -9.182 1.00 90.56 313 GLU A CA 1
ATOM 2328 C C . GLU A 1 313 ? -10.982 6.041 -10.203 1.00 90.56 313 GLU A C 1
ATOM 2330 O O . GLU A 1 313 ? -12.089 6.462 -9.854 1.00 90.56 313 GLU A O 1
ATOM 2335 N N . ASP A 1 314 ? -10.637 5.819 -11.467 1.00 87.19 314 ASP A N 1
ATOM 2336 C CA . ASP A 1 314 ? -11.485 5.938 -12.655 1.00 87.19 314 ASP A CA 1
ATOM 2337 C C . ASP A 1 314 ? -10.847 5.009 -13.703 1.00 87.19 314 ASP A C 1
ATOM 2339 O O . ASP A 1 314 ? -10.136 5.450 -14.609 1.00 87.19 314 ASP A O 1
ATOM 2343 N N . GLU A 1 315 ? -10.918 3.698 -13.439 1.00 80.38 315 GLU A N 1
ATOM 2344 C CA . GLU A 1 315 ? -10.160 2.675 -14.168 1.00 80.38 315 GLU A CA 1
ATOM 2345 C C . GLU A 1 315 ? -10.996 1.427 -14.493 1.00 80.38 315 GLU A C 1
ATOM 2347 O O . GLU A 1 315 ? -11.717 0.894 -13.650 1.00 80.38 315 GLU A O 1
ATOM 2352 N N . THR A 1 316 ? -10.871 0.942 -15.731 1.00 80.69 316 THR A N 1
ATOM 2353 C CA . THR A 1 316 ? -11.336 -0.391 -16.136 1.00 80.69 316 THR A CA 1
ATOM 2354 C C . THR A 1 316 ? -10.256 -1.407 -15.783 1.00 80.69 316 THR A C 1
ATOM 2356 O O . THR A 1 316 ? -9.110 -1.263 -16.221 1.00 80.69 316 THR A O 1
ATOM 2359 N N . VAL A 1 317 ? -10.597 -2.415 -14.983 1.00 76.19 317 VAL A N 1
ATOM 2360 C CA . VAL A 1 317 ? -9.632 -3.408 -14.488 1.00 76.19 317 VAL A CA 1
ATOM 2361 C C . VAL A 1 317 ? -9.520 -4.618 -15.425 1.00 76.19 317 VAL A C 1
ATOM 2363 O O . VAL A 1 317 ? -10.112 -4.646 -16.502 1.00 76.19 317 VAL A O 1
ATOM 2366 N N . VAL A 1 318 ? -8.682 -5.600 -15.071 1.00 69.38 318 VAL A N 1
ATOM 2367 C CA . VAL A 1 318 ? -8.218 -6.653 -16.001 1.00 69.38 318 VAL A CA 1
ATOM 2368 C C . VAL A 1 318 ? -9.345 -7.564 -16.517 1.00 69.38 318 VAL A C 1
ATOM 2370 O O . VAL A 1 318 ? -9.221 -8.124 -17.605 1.00 69.38 318 VAL A O 1
ATOM 2373 N N . ASP A 1 319 ? -10.434 -7.707 -15.762 1.00 68.81 319 ASP A N 1
ATOM 2374 C CA . ASP A 1 319 ? -11.629 -8.487 -16.123 1.00 68.81 319 ASP A CA 1
ATOM 2375 C C . ASP A 1 319 ? -12.687 -7.687 -16.917 1.00 68.81 319 ASP A C 1
ATOM 2377 O O . ASP A 1 319 ? -13.634 -8.281 -17.431 1.00 68.81 319 ASP A O 1
ATOM 2381 N N . GLY A 1 320 ? -12.500 -6.372 -17.078 1.00 72.44 320 GLY A N 1
ATOM 2382 C CA . GLY A 1 320 ? -13.434 -5.467 -17.751 1.00 72.44 320 GLY A CA 1
ATOM 2383 C C . GLY A 1 320 ? -14.370 -4.687 -16.820 1.00 72.44 320 GLY A C 1
ATOM 2384 O O . GLY A 1 320 ? -15.083 -3.810 -17.308 1.00 72.44 320 GLY A O 1
ATOM 2385 N N . GLU A 1 321 ? -14.359 -4.943 -15.507 1.00 78.88 321 GLU A N 1
ATOM 2386 C CA . GLU A 1 321 ? -15.137 -4.164 -14.535 1.00 78.88 321 GLU A CA 1
ATOM 2387 C C . GLU A 1 321 ? -14.636 -2.714 -14.434 1.00 78.88 321 GLU A C 1
ATOM 2389 O O . GLU A 1 321 ? -13.435 -2.436 -14.514 1.00 78.88 321 GLU A O 1
ATOM 2394 N N . VAL A 1 322 ? -15.560 -1.771 -14.230 1.00 83.38 322 VAL A N 1
ATOM 2395 C CA . VAL A 1 322 ? -15.246 -0.340 -14.090 1.00 83.38 322 VAL A CA 1
ATOM 2396 C C . VAL A 1 322 ? -15.261 0.051 -12.618 1.00 83.38 322 VAL A C 1
ATOM 2398 O O . VAL A 1 322 ? -16.307 0.073 -11.970 1.00 83.38 322 VAL A O 1
ATOM 2401 N N . ILE A 1 323 ? -14.093 0.422 -12.095 1.00 85.94 323 ILE A N 1
ATOM 2402 C CA . ILE A 1 323 ? -13.935 0.959 -10.746 1.00 85.94 323 ILE A CA 1
ATOM 2403 C C . ILE A 1 323 ? -13.785 2.479 -10.853 1.00 85.94 323 ILE A C 1
ATOM 2405 O O . ILE A 1 323 ? -12.692 3.000 -11.082 1.00 85.94 323 ILE A O 1
ATOM 2409 N N . GLU A 1 324 ? -14.894 3.200 -10.668 1.00 89.12 324 GLU A N 1
ATOM 2410 C CA . GLU A 1 324 ? -14.917 4.667 -10.694 1.00 89.12 324 GLU A CA 1
ATOM 2411 C C . GLU A 1 324 ? -15.472 5.303 -9.410 1.00 89.12 324 GLU A C 1
ATOM 2413 O O . GLU A 1 324 ? -16.445 4.846 -8.803 1.00 89.12 324 GLU A O 1
ATOM 2418 N N . LEU A 1 325 ? -14.892 6.436 -9.009 1.00 90.88 325 LEU A N 1
ATOM 2419 C CA . LEU A 1 325 ? -15.530 7.322 -8.041 1.00 90.88 325 LEU A CA 1
ATOM 2420 C C . LEU A 1 325 ? -16.716 8.042 -8.707 1.00 90.88 325 LEU A C 1
ATOM 2422 O O . LEU A 1 325 ? -16.522 8.955 -9.511 1.00 90.88 325 LEU A O 1
ATOM 2426 N N . LYS A 1 326 ? -17.940 7.674 -8.308 1.00 92.19 326 LYS A N 1
ATOM 2427 C CA . LYS A 1 326 ? -19.214 8.212 -8.828 1.00 92.19 326 LYS A CA 1
ATOM 2428 C C . LYS A 1 326 ? -19.214 9.729 -9.069 1.00 92.19 326 LYS A C 1
ATOM 2430 O O . LYS A 1 326 ? -18.703 10.505 -8.254 1.00 92.19 326 LYS A O 1
ATOM 2435 N N . ALA A 1 327 ? -19.840 10.166 -10.161 1.00 92.00 327 ALA A N 1
ATOM 2436 C CA . ALA A 1 327 ? -19.890 11.570 -10.576 1.00 92.00 327 ALA A CA 1
ATOM 2437 C C . ALA A 1 327 ? -20.433 12.517 -9.485 1.00 92.00 327 ALA A C 1
ATOM 2439 O O . ALA A 1 327 ? -19.885 13.602 -9.281 1.00 92.00 327 ALA A O 1
ATOM 2440 N N . GLU A 1 328 ? -21.439 12.089 -8.721 1.00 93.62 328 GLU A N 1
ATOM 2441 C CA . GLU A 1 328 ? -22.027 12.859 -7.619 1.00 93.62 328 GLU A CA 1
ATOM 2442 C C . GLU A 1 328 ? -21.042 13.028 -6.455 1.00 93.62 328 GLU A C 1
ATOM 2444 O O . GLU A 1 328 ? -20.995 14.090 -5.834 1.00 93.62 328 GLU A O 1
ATOM 2449 N N . ALA A 1 329 ? -20.204 12.018 -6.189 1.00 92.31 329 ALA A N 1
ATOM 2450 C CA . ALA A 1 329 ? -19.136 12.099 -5.193 1.00 92.31 329 ALA A CA 1
ATOM 2451 C C . ALA A 1 329 ? -18.050 13.091 -5.631 1.00 92.31 329 ALA A C 1
ATOM 2453 O O . ALA A 1 329 ? -17.603 13.923 -4.836 1.00 92.31 329 ALA A O 1
ATOM 2454 N N . ARG A 1 330 ? -17.662 13.043 -6.915 1.00 95.38 330 ARG A N 1
ATOM 2455 C CA . ARG A 1 330 ? -16.712 13.991 -7.519 1.00 95.38 330 ARG A CA 1
ATOM 2456 C C . ARG A 1 330 ? -17.228 15.426 -7.392 1.00 95.38 330 ARG A C 1
ATOM 2458 O O . ARG A 1 330 ? -16.493 16.305 -6.950 1.00 95.38 330 ARG A O 1
ATOM 2465 N N . GLU A 1 331 ? -18.497 15.656 -7.712 1.00 95.50 331 GLU A N 1
ATOM 2466 C CA . GLU A 1 331 ? -19.140 16.968 -7.609 1.00 95.50 331 GLU A CA 1
ATOM 2467 C C . GLU A 1 331 ? -19.299 17.451 -6.155 1.00 95.50 331 GLU A C 1
ATOM 2469 O O . GLU A 1 331 ? -18.984 18.601 -5.840 1.00 95.50 331 GLU A O 1
ATOM 2474 N N . PHE A 1 332 ? -19.694 16.571 -5.232 1.00 95.94 332 PHE A N 1
ATOM 2475 C CA . PHE A 1 332 ? -19.781 16.880 -3.800 1.00 95.94 332 PHE A CA 1
ATOM 2476 C C . PHE A 1 332 ? -18.442 17.354 -3.213 1.00 95.94 332 PHE A C 1
ATOM 2478 O O . PHE A 1 332 ? -18.423 18.235 -2.346 1.00 95.94 332 PHE A O 1
ATOM 2485 N N . LEU A 1 333 ? -17.330 16.778 -3.686 1.00 96.81 333 LEU A N 1
ATOM 2486 C CA . LEU A 1 333 ? -15.975 17.178 -3.312 1.00 96.81 333 LEU A CA 1
ATOM 2487 C C . LEU A 1 333 ? -15.578 18.517 -3.964 1.00 96.81 333 LEU A C 1
ATOM 2489 O O . LEU A 1 333 ? -15.070 19.388 -3.254 1.00 96.81 333 LEU A O 1
ATOM 2493 N N . ARG A 1 334 ? -15.874 18.740 -5.258 1.00 96.38 334 ARG A N 1
ATOM 2494 C CA . ARG A 1 334 ? -15.621 20.034 -5.938 1.00 96.38 334 ARG A CA 1
ATOM 2495 C C . ARG A 1 334 ? -16.293 21.204 -5.227 1.00 96.38 334 ARG A C 1
ATOM 2497 O O . ARG A 1 334 ? -15.645 22.219 -4.988 1.00 96.38 334 ARG A O 1
ATOM 2504 N N . ARG A 1 335 ? -17.555 21.042 -4.811 1.00 96.38 335 ARG A N 1
ATOM 2505 C CA . ARG A 1 335 ? -18.320 22.065 -4.064 1.00 96.38 335 ARG A CA 1
ATOM 2506 C C . ARG A 1 335 ? -17.701 22.455 -2.718 1.00 96.38 335 ARG A C 1
ATOM 2508 O O . ARG A 1 335 ? -18.067 23.486 -2.170 1.00 96.38 335 ARG A O 1
ATOM 2515 N N . ARG A 1 336 ? -16.764 21.654 -2.201 1.00 96.81 336 ARG A N 1
ATOM 2516 C CA . ARG A 1 336 ? -15.992 21.908 -0.971 1.00 96.81 336 ARG A CA 1
ATOM 2517 C C . ARG A 1 336 ? -14.566 22.394 -1.253 1.00 96.81 336 ARG A C 1
ATOM 2519 O O . ARG A 1 336 ? -13.732 22.369 -0.357 1.00 96.81 336 ARG A O 1
ATOM 2526 N N . GLY A 1 337 ? -14.264 22.789 -2.492 1.00 95.50 337 GLY A N 1
ATOM 2527 C CA . GLY A 1 337 ? -12.955 23.302 -2.904 1.00 95.50 337 GLY A CA 1
ATOM 2528 C C . GLY A 1 337 ? -11.905 22.237 -3.242 1.00 95.50 337 GLY A C 1
ATOM 2529 O O . GLY A 1 337 ? -10.752 22.587 -3.492 1.00 95.50 337 GLY A O 1
ATOM 2530 N N . HIS A 1 338 ? -12.257 20.944 -3.271 1.00 97.25 338 HIS A N 1
ATOM 2531 C CA . HIS A 1 338 ? -11.298 19.898 -3.646 1.00 97.25 338 HIS A CA 1
ATOM 2532 C C . HIS A 1 338 ? -10.980 19.940 -5.142 1.00 97.25 338 HIS A C 1
ATOM 2534 O O . HIS A 1 338 ? -11.867 19.802 -5.986 1.00 97.25 338 HIS A O 1
ATOM 2540 N N . VAL A 1 339 ? -9.693 20.046 -5.475 1.00 96.44 339 VAL A N 1
ATOM 2541 C CA . VAL A 1 339 ? -9.196 19.818 -6.838 1.00 96.44 339 VAL A CA 1
ATOM 2542 C C . VAL A 1 339 ? -9.070 18.312 -7.048 1.00 96.44 339 VAL A C 1
ATOM 2544 O O . VAL A 1 339 ? -8.334 17.650 -6.316 1.00 96.44 339 VAL A O 1
ATOM 2547 N N . LEU A 1 340 ? -9.770 17.762 -8.042 1.00 95.44 340 LEU A N 1
ATOM 2548 C CA . LEU A 1 340 ? -9.778 16.323 -8.322 1.00 95.44 340 LEU A CA 1
ATOM 2549 C C . LEU A 1 340 ? -9.049 15.976 -9.624 1.00 95.44 340 LEU A C 1
ATOM 2551 O O . LEU A 1 340 ? -9.168 16.690 -10.619 1.00 95.44 340 LEU A O 1
ATOM 2555 N N . LYS A 1 341 ? -8.359 14.831 -9.640 1.00 94.06 341 LYS A N 1
ATOM 2556 C CA . LYS A 1 341 ? -7.713 14.261 -10.832 1.00 94.06 341 LYS A CA 1
ATOM 2557 C C . LYS A 1 341 ? -7.867 12.736 -10.863 1.00 94.06 341 LYS A C 1
ATOM 2559 O O . LYS A 1 341 ? -7.485 12.076 -9.903 1.00 94.06 341 LYS A O 1
ATOM 2564 N N . GLY A 1 342 ? -8.376 12.180 -11.963 1.00 90.31 342 GLY A N 1
ATOM 2565 C CA . GLY A 1 342 ? -8.436 10.724 -12.146 1.00 90.31 342 GLY A CA 1
ATOM 2566 C C . GLY A 1 342 ? -7.033 10.105 -12.167 1.00 90.31 342 GLY A C 1
ATOM 2567 O O . GLY A 1 342 ? -6.073 10.749 -12.609 1.00 90.31 342 GLY A O 1
ATOM 2568 N N . THR A 1 343 ? -6.892 8.879 -11.664 1.00 83.69 343 THR A N 1
ATOM 2569 C CA . THR A 1 343 ? -5.634 8.122 -11.686 1.00 83.69 343 THR A CA 1
ATOM 2570 C C . THR A 1 343 ? -5.865 6.697 -12.180 1.00 83.69 343 THR A C 1
ATOM 2572 O O . THR A 1 343 ? -6.742 6.009 -11.679 1.00 83.69 343 THR A O 1
ATOM 2575 N N . VAL A 1 344 ? -5.018 6.266 -13.120 1.00 71.56 344 VAL A N 1
ATOM 2576 C CA . VAL A 1 344 ? -4.861 4.866 -13.583 1.00 71.56 344 VAL A CA 1
ATOM 2577 C C . VAL A 1 344 ? -3.691 4.158 -12.879 1.00 71.56 344 VAL A C 1
ATOM 2579 O O . VAL A 1 344 ? -3.203 3.116 -13.303 1.00 71.56 344 VAL A O 1
ATOM 2582 N N . TRP A 1 345 ? -3.159 4.804 -11.839 1.00 68.19 345 TRP A N 1
ATOM 2583 C CA . TRP A 1 345 ? -2.141 4.267 -10.945 1.00 68.19 345 TRP A CA 1
ATOM 2584 C C . TRP A 1 345 ? -2.703 4.328 -9.529 1.00 68.19 345 TRP A C 1
ATOM 2586 O O . TRP A 1 345 ? -2.663 5.375 -8.866 1.00 68.19 345 TRP A O 1
ATOM 2596 N N . SER A 1 346 ? -3.284 3.209 -9.119 1.00 77.94 346 SER A N 1
ATOM 2597 C CA . SER A 1 346 ? -3.853 2.940 -7.805 1.00 77.94 346 SER A CA 1
ATOM 2598 C C . SER A 1 346 ? -2.896 2.096 -6.953 1.00 77.94 346 SER A C 1
ATOM 2600 O O . SER A 1 346 ? -1.885 1.558 -7.421 1.00 77.94 346 SER A O 1
ATOM 2602 N N . ALA A 1 347 ? -3.181 2.015 -5.655 1.00 83.31 347 ALA A N 1
ATOM 2603 C CA . ALA A 1 347 ? -2.570 0.999 -4.805 1.00 83.31 347 ALA A CA 1
ATOM 2604 C C . ALA A 1 347 ? -3.197 -0.372 -5.099 1.00 83.31 347 ALA A C 1
ATOM 2606 O O . ALA A 1 347 ? -4.315 -0.441 -5.590 1.00 83.31 347 ALA A O 1
ATOM 2607 N N . VAL A 1 348 ? -2.523 -1.473 -4.775 1.00 82.94 348 VAL A N 1
ATOM 2608 C CA . VAL A 1 348 ? -3.108 -2.817 -4.944 1.00 82.94 348 VAL A CA 1
ATOM 2609 C C . VAL A 1 348 ? -3.020 -3.583 -3.646 1.00 82.94 348 VAL A C 1
ATOM 2611 O O . VAL A 1 348 ? -1.915 -3.795 -3.136 1.00 82.94 348 VAL A O 1
ATOM 2614 N N . CYS A 1 349 ? -4.186 -3.959 -3.124 1.00 84.19 349 CYS A N 1
ATOM 2615 C CA . CYS A 1 349 ? -4.330 -4.659 -1.856 1.00 84.19 349 CYS A CA 1
ATOM 2616 C C . CYS A 1 349 ? -4.265 -6.186 -2.027 1.00 84.19 349 CYS A C 1
ATOM 2618 O O . CYS A 1 349 ? -4.542 -6.731 -3.094 1.00 84.19 349 CYS A O 1
ATOM 2620 N N . GLN A 1 350 ? -3.921 -6.886 -0.952 1.00 79.06 350 GLN A N 1
ATOM 2621 C CA . GLN A 1 350 ? -4.251 -8.301 -0.760 1.00 79.06 350 GLN A CA 1
ATOM 2622 C C . GLN A 1 350 ? -4.903 -8.429 0.615 1.00 79.06 350 GLN A C 1
ATOM 2624 O O . GLN A 1 350 ? -4.566 -7.669 1.528 1.00 79.06 350 GLN A O 1
ATOM 2629 N N . MET A 1 351 ? -5.860 -9.345 0.746 1.00 78.06 351 MET A N 1
ATOM 2630 C CA . MET A 1 351 ? -6.652 -9.495 1.963 1.00 78.06 351 MET A CA 1
ATOM 2631 C C . MET A 1 351 ? -6.913 -10.969 2.269 1.00 78.06 351 MET A C 1
ATOM 2633 O O . MET A 1 351 ? -7.323 -11.719 1.387 1.00 78.06 351 MET A O 1
ATOM 2637 N N . ILE A 1 352 ? -6.696 -11.388 3.516 1.00 73.88 352 ILE A N 1
ATOM 2638 C CA . ILE A 1 352 ? -7.105 -12.703 4.032 1.00 73.88 352 ILE A CA 1
ATOM 2639 C C . ILE A 1 352 ? -7.816 -12.483 5.363 1.00 73.88 352 ILE A C 1
ATOM 2641 O O . ILE A 1 352 ? -7.182 -12.065 6.323 1.00 73.88 352 ILE A O 1
ATOM 2645 N N . VAL A 1 353 ? -9.113 -12.761 5.444 1.00 73.00 353 VAL A N 1
ATOM 2646 C CA . VAL A 1 353 ? -9.903 -12.633 6.683 1.00 73.00 353 VAL A CA 1
ATOM 2647 C C . VAL A 1 353 ? -10.170 -14.005 7.280 1.00 73.00 353 VAL A C 1
ATOM 2649 O O . VAL A 1 353 ? -10.366 -14.959 6.530 1.00 73.00 353 VAL A O 1
ATOM 2652 N N . GLN A 1 354 ? -10.193 -14.096 8.611 1.00 69.69 354 GLN A N 1
ATOM 2653 C CA . GLN A 1 354 ? -10.644 -15.279 9.334 1.00 69.69 354 GLN A CA 1
ATOM 2654 C C . GLN A 1 354 ? -11.933 -14.969 10.105 1.00 69.69 354 GLN A C 1
ATOM 2656 O O . GLN A 1 354 ? -11.898 -14.283 11.124 1.00 69.69 354 GLN A O 1
ATOM 2661 N N . ASP A 1 355 ? -13.062 -15.510 9.649 1.00 67.31 355 ASP A N 1
ATOM 2662 C CA . ASP A 1 355 ? -14.328 -15.446 10.382 1.00 67.31 355 ASP A CA 1
ATOM 2663 C C . ASP A 1 355 ? -14.400 -16.638 11.345 1.00 67.31 355 ASP A C 1
ATOM 2665 O O . ASP A 1 355 ? -14.649 -17.772 10.927 1.00 67.31 355 ASP A O 1
ATOM 2669 N N . LEU A 1 356 ? -14.149 -16.407 12.636 1.00 57.84 356 LEU A N 1
ATOM 2670 C CA . LEU A 1 356 ? -14.257 -17.439 13.671 1.00 57.84 356 LEU A CA 1
ATOM 2671 C C . LEU A 1 356 ? -15.713 -17.618 14.120 1.00 57.84 356 LEU A C 1
ATOM 2673 O O . LEU A 1 356 ? -16.400 -16.653 14.453 1.00 57.84 356 LEU A O 1
ATOM 2677 N N . GLN A 1 357 ? -16.168 -18.868 14.175 1.00 58.56 357 GLN A N 1
ATOM 2678 C CA . GLN A 1 357 ? -17.424 -19.242 14.819 1.00 58.56 357 GLN A CA 1
ATOM 2679 C C . GLN A 1 357 ? -17.235 -19.344 16.341 1.00 58.56 357 GLN A C 1
ATOM 2681 O O . GLN A 1 357 ? -16.110 -19.366 16.850 1.00 58.56 357 GLN A O 1
ATOM 2686 N N . ALA A 1 358 ? -18.345 -19.424 17.080 1.00 53.22 358 ALA A N 1
ATOM 2687 C CA . ALA A 1 358 ? -18.300 -19.738 18.505 1.00 53.22 358 ALA A CA 1
ATOM 2688 C C . ALA A 1 358 ? -17.577 -21.087 18.732 1.00 53.22 358 ALA A C 1
ATOM 2690 O O . ALA A 1 358 ? -17.776 -22.014 17.942 1.00 53.22 358 ALA A O 1
ATOM 2691 N N . PRO A 1 359 ? -16.737 -21.212 19.777 1.00 52.94 359 PRO A N 1
ATOM 2692 C CA . PRO A 1 359 ? -15.973 -22.430 20.015 1.00 52.94 359 PRO A CA 1
ATOM 2693 C C . PRO A 1 359 ? -16.898 -23.611 20.310 1.00 52.94 359 PRO A C 1
ATOM 2695 O O . PRO A 1 359 ? -17.850 -23.495 21.084 1.00 52.94 359 PRO A O 1
ATOM 2698 N N . VAL A 1 360 ? -16.576 -24.766 19.733 1.00 52.69 360 VAL A N 1
ATOM 2699 C CA . VAL A 1 360 ? -17.220 -26.036 20.068 1.00 52.69 360 VAL A CA 1
ATOM 2700 C C . VAL A 1 360 ? -16.435 -26.660 21.219 1.00 52.69 360 VAL A C 1
ATOM 2702 O O . VAL A 1 360 ? -15.263 -27.010 21.075 1.00 52.69 360 VAL A O 1
ATOM 2705 N N . SER A 1 361 ? -17.075 -26.774 22.383 1.00 47.44 361 SER A N 1
ATOM 2706 C CA . SER A 1 361 ? -16.493 -27.412 23.566 1.00 47.44 361 SER A CA 1
ATOM 2707 C C . SER A 1 361 ? -16.375 -28.922 23.349 1.00 47.44 361 SER A C 1
ATOM 2709 O O . SER A 1 361 ? -17.384 -29.627 23.346 1.00 47.44 361 SER A O 1
ATOM 2711 N N . SER A 1 362 ? -15.150 -29.432 23.201 1.00 45.19 362 SER A N 1
ATOM 2712 C CA . SER A 1 362 ? -14.875 -30.865 23.042 1.00 45.19 362 SER A CA 1
ATOM 2713 C C . SER A 1 362 ? -13.869 -31.330 24.096 1.00 45.19 362 SER A C 1
ATOM 2715 O O . SER A 1 362 ? -12.674 -31.460 23.835 1.00 45.19 362 SER A O 1
ATOM 2717 N N . GLY A 1 363 ? -14.357 -31.585 25.312 1.00 61.31 363 GLY A N 1
ATOM 2718 C CA . GLY A 1 363 ? -13.512 -31.972 26.444 1.00 61.31 363 GLY A CA 1
ATOM 2719 C C . GLY A 1 363 ? -12.743 -30.781 27.023 1.00 61.31 363 GLY A C 1
ATOM 2720 O O . GLY A 1 363 ? -13.336 -29.744 27.307 1.00 61.31 363 GLY A O 1
ATOM 2721 N N . SER A 1 364 ? -11.433 -30.937 27.226 1.00 46.84 364 SER A N 1
ATOM 2722 C CA . SER A 1 364 ? -10.550 -29.907 27.797 1.00 46.84 364 SER A CA 1
ATOM 2723 C C . SER A 1 364 ? -10.043 -28.866 26.789 1.00 46.84 364 SER A C 1
ATOM 2725 O O . SER A 1 364 ? -9.299 -27.969 27.179 1.00 46.84 364 SER A O 1
ATOM 2727 N N . GLU A 1 365 ? -10.413 -28.977 25.511 1.00 43.66 365 GLU A N 1
ATOM 2728 C CA . GLU A 1 365 ? -9.962 -28.087 24.437 1.00 43.66 365 GLU A CA 1
ATOM 2729 C C . GLU A 1 365 ? -11.139 -27.326 23.804 1.00 43.66 365 GLU A C 1
ATOM 2731 O O . GLU A 1 365 ? -12.211 -27.881 23.545 1.00 43.66 365 GLU A O 1
ATOM 2736 N N . ASN A 1 366 ? -10.926 -26.032 23.540 1.00 49.09 366 ASN A N 1
ATOM 2737 C CA . ASN A 1 366 ? -11.855 -25.191 22.786 1.00 49.09 366 ASN A CA 1
ATOM 2738 C C . ASN A 1 366 ? -11.478 -25.232 21.304 1.00 49.09 366 ASN A C 1
ATOM 2740 O O . ASN A 1 366 ? -10.509 -24.587 20.901 1.00 49.09 366 ASN A O 1
ATOM 2744 N N . VAL A 1 367 ? -12.258 -25.943 20.487 1.00 48.22 367 VAL A N 1
ATOM 2745 C CA . V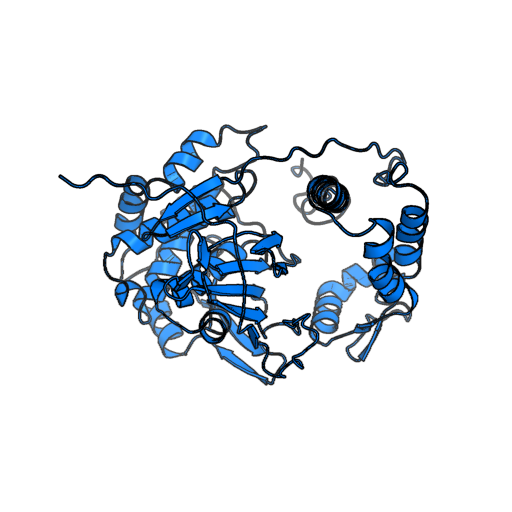AL A 1 367 ? -12.024 -26.003 19.040 1.00 48.22 367 VAL A CA 1
ATOM 2746 C C . VAL A 1 367 ? -12.771 -24.859 18.358 1.00 48.22 367 VAL A C 1
ATOM 2748 O O . VAL A 1 367 ? -14.000 -24.778 18.400 1.00 48.22 367 VAL A O 1
ATOM 2751 N N . PHE A 1 368 ? -12.028 -23.961 17.712 1.00 51.09 368 PHE A N 1
ATOM 2752 C CA . PHE A 1 368 ? -12.586 -22.838 16.956 1.00 51.09 368 PHE A CA 1
ATOM 2753 C C . PHE A 1 368 ? -12.673 -23.170 15.466 1.00 51.09 368 PHE A C 1
ATOM 2755 O O . PHE A 1 368 ? -11.682 -23.041 14.745 1.00 51.09 368 PHE A O 1
ATOM 2762 N N . HIS A 1 369 ? -13.867 -23.523 14.992 1.00 57.56 369 HIS A N 1
ATOM 2763 C CA . HIS A 1 369 ? -14.151 -23.581 13.558 1.00 57.56 369 HIS A CA 1
ATOM 2764 C C . HIS A 1 369 ? -14.221 -22.162 12.975 1.00 57.56 369 HIS A C 1
ATOM 2766 O O . HIS A 1 369 ? -14.664 -21.228 13.643 1.00 57.56 369 HIS A O 1
ATOM 2772 N N . GLY A 1 370 ? -13.789 -21.977 11.730 1.00 59.38 370 GLY A N 1
ATOM 2773 C CA . GLY A 1 370 ? -13.823 -20.665 11.092 1.00 59.38 370 GLY A CA 1
ATOM 2774 C C . GLY A 1 370 ? -13.529 -20.706 9.600 1.00 59.38 370 GLY A C 1
ATOM 2775 O O . GLY A 1 370 ? -12.906 -21.645 9.108 1.00 59.38 370 GLY A O 1
ATOM 2776 N N . MET A 1 371 ? -13.989 -19.672 8.900 1.00 65.75 371 MET A N 1
ATOM 2777 C CA . MET A 1 371 ? -13.837 -19.498 7.459 1.00 65.75 371 MET A CA 1
ATOM 2778 C C . MET A 1 371 ? -12.626 -18.615 7.162 1.00 65.75 371 MET A C 1
ATOM 2780 O O . MET A 1 371 ? -12.582 -17.472 7.609 1.00 65.75 371 MET A O 1
ATOM 2784 N N . LEU A 1 372 ? -11.671 -19.100 6.364 1.00 66.50 372 LEU A N 1
ATOM 2785 C CA . LEU A 1 372 ? -10.649 -18.229 5.771 1.00 66.50 372 LEU A CA 1
ATOM 2786 C C . LEU A 1 372 ? -11.130 -17.730 4.407 1.00 66.50 372 LEU A C 1
ATOM 2788 O O . LEU A 1 372 ? -11.369 -18.540 3.512 1.00 66.50 372 LEU A O 1
ATOM 2792 N N . THR A 1 373 ? -11.237 -16.408 4.252 1.00 72.06 373 THR A N 1
ATOM 2793 C CA . THR A 1 373 ? -11.599 -15.732 2.999 1.00 72.06 373 THR A CA 1
ATOM 2794 C C . THR A 1 373 ? -10.399 -14.964 2.449 1.00 72.06 373 THR A C 1
ATOM 2796 O O . THR A 1 373 ? -10.053 -13.907 2.976 1.00 72.06 373 THR A O 1
ATOM 2799 N N . ALA A 1 374 ? -9.778 -15.465 1.379 1.00 76.12 374 ALA A N 1
ATOM 2800 C CA . ALA A 1 374 ? -8.687 -14.780 0.679 1.00 76.12 374 ALA A CA 1
ATOM 2801 C C . ALA A 1 374 ? -9.194 -14.033 -0.567 1.00 76.12 374 ALA A C 1
ATOM 2803 O O . ALA A 1 374 ? -10.018 -14.570 -1.308 1.00 76.12 374 ALA A O 1
ATOM 2804 N N . VAL A 1 375 ? -8.681 -12.819 -0.789 1.00 80.50 375 VAL A N 1
ATOM 2805 C CA . VAL A 1 375 ? -9.034 -11.900 -1.883 1.00 80.50 375 VAL A CA 1
ATOM 2806 C C . VAL A 1 375 ? -7.777 -11.243 -2.453 1.00 80.50 375 VAL A C 1
ATOM 2808 O O . VAL A 1 375 ? -6.963 -10.681 -1.714 1.00 80.50 375 VAL A O 1
ATOM 2811 N N . SER A 1 376 ? -7.673 -11.245 -3.782 1.00 81.81 376 SER A N 1
ATOM 2812 C CA . SER A 1 376 ? -6.718 -10.434 -4.540 1.00 81.81 376 SER A CA 1
ATOM 2813 C C . SER A 1 376 ? -7.430 -9.261 -5.220 1.00 81.81 376 SER A C 1
ATOM 2815 O O . SER A 1 376 ? -8.519 -9.426 -5.761 1.00 81.81 376 SER A O 1
ATOM 2817 N N . ASP A 1 377 ? -6.817 -8.078 -5.199 1.00 82.25 377 ASP A N 1
ATOM 2818 C CA . ASP A 1 377 ? -7.350 -6.857 -5.816 1.00 82.25 377 ASP A CA 1
ATOM 2819 C C . ASP A 1 377 ? -7.283 -6.929 -7.364 1.00 82.25 377 ASP A C 1
ATOM 2821 O O . ASP A 1 377 ? -6.177 -7.015 -7.911 1.00 82.25 377 ASP A O 1
ATOM 2825 N N . PRO A 1 378 ? -8.431 -6.892 -8.081 1.00 79.25 378 PRO A N 1
ATOM 2826 C CA . PRO A 1 378 ? -8.517 -7.176 -9.523 1.00 79.25 378 PRO A CA 1
ATOM 2827 C C . PRO A 1 378 ? -7.939 -6.073 -10.422 1.00 79.25 378 PRO A C 1
ATOM 2829 O O . PRO A 1 378 ? -7.786 -6.265 -11.629 1.00 79.25 378 PRO A O 1
ATOM 2832 N N . ARG A 1 379 ? -7.545 -4.929 -9.843 1.00 82.19 379 ARG A N 1
ATOM 2833 C CA . ARG A 1 379 ? -6.795 -3.860 -10.534 1.00 82.19 379 ARG A CA 1
ATOM 2834 C C . ARG A 1 379 ? -5.448 -4.341 -11.092 1.00 82.19 379 ARG A C 1
ATOM 2836 O O . ARG A 1 379 ? -4.848 -3.673 -11.931 1.00 82.19 379 ARG A O 1
ATOM 2843 N N . LYS A 1 380 ? -4.969 -5.512 -10.654 1.00 76.38 380 LYS A N 1
ATOM 2844 C CA . LYS A 1 380 ? -3.900 -6.294 -11.297 1.00 76.38 380 LYS A CA 1
ATOM 2845 C C . LYS A 1 380 ? -4.344 -7.748 -11.447 1.00 76.38 380 LYS A C 1
ATOM 2847 O O . LYS A 1 380 ? -5.261 -8.198 -10.775 1.00 76.38 380 LYS A O 1
ATOM 2852 N N . ASP A 1 381 ? -3.626 -8.517 -12.261 1.00 66.69 381 ASP A N 1
ATOM 2853 C CA . ASP A 1 381 ? -3.893 -9.940 -12.532 1.00 66.69 381 ASP A CA 1
ATOM 2854 C C . ASP A 1 381 ? -3.564 -10.897 -11.361 1.00 66.69 381 ASP A C 1
ATOM 2856 O O . ASP A 1 381 ? -3.421 -12.110 -11.557 1.00 66.69 381 ASP A O 1
ATOM 2860 N N . GLY A 1 382 ? -3.433 -10.360 -10.143 1.00 59.06 382 GLY A N 1
ATOM 2861 C CA . GLY A 1 382 ? -3.131 -11.121 -8.938 1.00 59.06 382 GLY A CA 1
ATOM 2862 C C . GLY A 1 382 ? -4.210 -12.163 -8.653 1.00 59.06 382 GLY A C 1
ATOM 2863 O O . GLY A 1 382 ? -5.397 -11.938 -8.890 1.00 59.06 382 GLY A O 1
ATOM 2864 N N . ARG A 1 383 ? -3.803 -13.321 -8.125 1.00 61.91 383 ARG A N 1
ATOM 2865 C CA . ARG A 1 383 ? -4.707 -14.450 -7.872 1.00 61.91 383 ARG A CA 1
ATOM 2866 C C . ARG A 1 383 ? -4.515 -14.998 -6.471 1.00 61.91 383 ARG A C 1
ATOM 2868 O O . ARG A 1 383 ? -3.414 -15.428 -6.127 1.00 61.91 383 ARG A O 1
ATOM 2875 N N . SER A 1 384 ? -5.602 -15.095 -5.717 1.00 56.88 384 SER A N 1
ATOM 2876 C CA . SER A 1 384 ? -5.658 -15.971 -4.548 1.00 56.88 384 SER A CA 1
ATOM 2877 C C . SER A 1 384 ? -5.546 -17.435 -4.999 1.00 56.88 384 SER A C 1
ATOM 2879 O O . SER A 1 384 ? -6.069 -17.812 -6.050 1.00 56.88 384 SER A O 1
ATOM 2881 N N . LYS A 1 385 ? -4.847 -18.272 -4.225 1.00 57.00 385 LYS A N 1
ATOM 2882 C CA . LYS A 1 385 ? -4.752 -19.725 -4.452 1.00 57.00 385 LYS A CA 1
ATOM 2883 C C . LYS A 1 385 ? -4.908 -20.492 -3.145 1.00 57.00 385 LYS A C 1
ATOM 2885 O O . LYS A 1 385 ? -4.343 -20.095 -2.132 1.00 57.00 385 LYS A O 1
ATOM 2890 N N . LEU A 1 386 ? -5.641 -21.601 -3.208 1.00 48.19 386 LEU A N 1
ATOM 2891 C CA . LEU A 1 386 ? -5.771 -22.576 -2.133 1.00 48.19 386 LEU A CA 1
ATOM 2892 C C . LEU A 1 386 ? -4.783 -23.713 -2.381 1.00 48.19 386 LEU A C 1
ATOM 2894 O O . LEU A 1 386 ? -4.615 -24.144 -3.522 1.00 48.19 386 LEU A O 1
ATOM 2898 N N . PHE A 1 387 ? -4.177 -24.216 -1.312 1.00 49.97 387 PHE A N 1
ATOM 2899 C CA . PHE A 1 387 ? -3.404 -25.455 -1.321 1.00 49.97 387 PHE A CA 1
ATOM 2900 C C . PHE A 1 387 ? -4.051 -26.460 -0.365 1.00 49.97 387 PHE A C 1
ATOM 2902 O O . PHE A 1 387 ? -3.512 -26.783 0.687 1.00 49.97 387 PHE A O 1
ATOM 2909 N N . ASP A 1 388 ? -5.225 -26.942 -0.763 1.00 46.34 388 ASP A N 1
ATOM 2910 C CA . ASP A 1 388 ? -5.917 -28.081 -0.163 1.00 46.34 388 ASP A CA 1
ATOM 2911 C C . ASP A 1 388 ? -5.889 -29.238 -1.178 1.00 46.34 388 ASP A C 1
ATOM 2913 O O . ASP A 1 388 ? -5.942 -29.017 -2.389 1.00 46.34 388 ASP A O 1
ATOM 2917 N N . ARG A 1 389 ? -5.782 -30.480 -0.700 1.00 40.56 389 ARG A N 1
ATOM 2918 C CA . ARG A 1 389 ? -5.827 -31.684 -1.543 1.00 40.56 389 ARG A CA 1
ATOM 2919 C C . ARG A 1 389 ? -7.238 -32.010 -2.049 1.00 40.56 389 ARG A C 1
ATOM 2921 O O . ARG A 1 389 ? -7.364 -32.903 -2.883 1.00 40.56 389 ARG A O 1
ATOM 2928 N N . THR A 1 390 ? -8.272 -31.332 -1.545 1.00 37.72 390 THR A N 1
ATOM 2929 C CA . THR A 1 390 ? -9.683 -31.701 -1.764 1.00 37.72 390 THR A CA 1
ATOM 2930 C C . THR A 1 390 ? -10.534 -30.681 -2.529 1.00 37.72 390 THR A C 1
ATOM 2932 O O . THR A 1 390 ? -11.606 -31.053 -3.002 1.00 37.72 390 THR A O 1
ATOM 2935 N N . PHE A 1 391 ? -10.072 -29.439 -2.732 1.00 38.41 391 PHE A N 1
ATOM 2936 C CA . PHE A 1 391 ? -10.860 -28.386 -3.392 1.00 38.41 391 PHE A CA 1
ATOM 2937 C C . PHE A 1 391 ? -10.162 -27.748 -4.599 1.00 38.41 391 PHE A C 1
ATOM 2939 O O . PHE A 1 391 ? -9.003 -27.336 -4.542 1.00 38.41 391 PHE A O 1
ATOM 2946 N N . ALA A 1 392 ? -10.906 -27.624 -5.702 1.00 31.44 392 ALA A N 1
ATOM 2947 C CA . ALA A 1 392 ? -10.462 -26.943 -6.914 1.00 31.44 392 ALA A CA 1
ATOM 2948 C C . ALA A 1 392 ? -10.598 -25.408 -6.789 1.00 31.44 392 ALA A C 1
ATOM 2950 O O . ALA A 1 392 ? -11.541 -24.923 -6.159 1.00 31.44 392 ALA A O 1
ATOM 2951 N N . PRO A 1 393 ? -9.700 -24.615 -7.405 1.00 38.12 393 PRO A N 1
ATOM 2952 C CA . PRO A 1 393 ? -9.790 -23.158 -7.373 1.00 38.12 393 PRO A CA 1
ATOM 2953 C C . PRO A 1 393 ? -10.981 -22.638 -8.197 1.00 38.12 393 PRO A C 1
ATOM 2955 O O . PRO A 1 393 ? -11.118 -22.962 -9.378 1.00 38.12 393 PRO A O 1
ATOM 2958 N N . HIS A 1 394 ? -11.799 -21.772 -7.592 1.00 41.94 394 HIS A N 1
ATOM 2959 C CA . HIS A 1 394 ? -12.829 -21.002 -8.296 1.00 41.94 394 HIS A CA 1
ATOM 2960 C C . HIS A 1 394 ? -12.226 -19.834 -9.094 1.00 41.94 394 HIS A C 1
ATOM 2962 O O . HIS A 1 394 ? -11.133 -19.352 -8.794 1.00 41.94 394 HIS A O 1
ATOM 2968 N N . LYS A 1 395 ? -12.941 -19.381 -10.134 1.00 40.66 395 LYS A N 1
ATOM 2969 C CA . LYS A 1 395 ? -12.468 -18.336 -11.063 1.00 40.66 395 LYS A CA 1
ATOM 2970 C C . LYS A 1 395 ? -12.537 -16.914 -10.492 1.00 40.66 395 LYS A C 1
ATOM 2972 O O . LYS A 1 395 ? -11.872 -16.031 -11.022 1.00 40.66 395 LYS A O 1
ATOM 2977 N N . ASP A 1 396 ? -13.276 -16.708 -9.407 1.00 44.59 396 ASP A N 1
ATOM 2978 C CA . ASP A 1 396 ? -13.832 -15.397 -9.041 1.00 44.59 396 ASP A CA 1
ATOM 2979 C C . ASP A 1 396 ? -12.940 -14.597 -8.068 1.00 44.59 396 ASP A C 1
ATOM 2981 O O . ASP A 1 396 ? -13.420 -13.770 -7.299 1.00 44.59 396 ASP A O 1
ATOM 2985 N N . GLY A 1 397 ? -11.635 -14.894 -8.024 1.00 46.72 397 GLY A N 1
ATOM 2986 C CA . GLY A 1 397 ? -10.650 -14.195 -7.180 1.00 46.72 397 GLY A CA 1
ATOM 2987 C C . GLY A 1 397 ? -10.796 -14.390 -5.661 1.00 46.72 397 GLY A C 1
ATOM 2988 O O . GLY A 1 397 ? -9.935 -13.927 -4.913 1.00 46.72 397 GLY A O 1
ATOM 2989 N N . VAL A 1 398 ? -11.841 -15.092 -5.208 1.00 48.72 398 VAL A N 1
ATOM 2990 C CA . VAL A 1 398 ? -12.150 -15.371 -3.798 1.00 48.72 398 VAL A CA 1
ATOM 2991 C C . VAL A 1 398 ? -11.953 -16.848 -3.487 1.00 48.72 398 VAL A C 1
ATOM 2993 O O . VAL A 1 398 ? -12.391 -17.720 -4.237 1.00 48.72 398 VAL A O 1
ATOM 2996 N N . ILE A 1 399 ? -11.340 -17.137 -2.341 1.00 54.28 399 ILE A N 1
ATOM 2997 C CA . ILE A 1 399 ? -11.139 -18.501 -1.843 1.00 54.28 399 ILE A CA 1
ATOM 2998 C C . ILE A 1 399 ? -11.669 -18.625 -0.424 1.00 54.28 399 ILE A C 1
ATOM 3000 O O . ILE A 1 399 ? -11.466 -17.724 0.383 1.00 54.28 399 ILE A O 1
ATOM 3004 N N . ARG A 1 400 ? -12.344 -19.747 -0.154 1.00 49.72 400 ARG A N 1
ATOM 3005 C CA . ARG A 1 400 ? -13.033 -20.079 1.096 1.00 49.72 400 ARG A CA 1
ATOM 3006 C C . ARG A 1 400 ? -12.518 -21.415 1.627 1.00 49.72 400 ARG A C 1
ATOM 3008 O O . ARG A 1 400 ? -12.495 -22.383 0.871 1.00 49.72 400 ARG A O 1
ATOM 3015 N N . ILE A 1 401 ? -12.129 -21.471 2.900 1.00 50.97 401 ILE A N 1
ATOM 3016 C CA . ILE A 1 401 ? -11.703 -22.703 3.590 1.00 50.97 401 ILE A CA 1
ATOM 3017 C C . ILE A 1 401 ? -12.699 -22.998 4.709 1.00 50.97 401 ILE A C 1
ATOM 3019 O O . ILE A 1 401 ? -12.872 -22.167 5.594 1.00 50.97 401 ILE A O 1
ATOM 3023 N N . LEU A 1 402 ? -13.354 -24.160 4.657 1.00 42.69 402 LEU A N 1
ATOM 3024 C CA . LEU A 1 402 ? -14.456 -24.523 5.561 1.00 42.69 402 LEU A CA 1
ATOM 3025 C C . LEU A 1 402 ? -14.016 -25.101 6.915 1.00 42.69 402 LEU A C 1
ATOM 3027 O O . LEU A 1 402 ? -14.830 -25.143 7.836 1.00 42.69 402 LEU A O 1
ATOM 3031 N N . GLU A 1 403 ? -12.767 -25.550 7.054 1.00 41.81 403 GLU A N 1
ATOM 3032 C CA . GLU A 1 403 ? -12.286 -26.183 8.282 1.00 41.81 403 GLU A CA 1
ATOM 3033 C C . GLU A 1 403 ? -10.844 -25.765 8.609 1.00 41.81 403 GLU A C 1
ATOM 3035 O O . GLU A 1 403 ? -9.923 -25.966 7.821 1.00 41.81 403 GLU A O 1
ATOM 3040 N N . VAL A 1 404 ? -10.654 -25.197 9.803 1.00 40.88 404 VAL A N 1
ATOM 3041 C CA . VAL A 1 404 ? -9.348 -24.939 10.425 1.00 40.88 404 VAL A CA 1
ATOM 3042 C C . VAL A 1 404 ? -9.414 -25.542 11.823 1.00 40.88 404 VAL A C 1
ATOM 3044 O O . VAL A 1 404 ? -10.232 -25.102 12.631 1.00 40.88 404 VAL A O 1
ATOM 3047 N N . ARG A 1 405 ? -8.589 -26.553 12.108 1.00 33.69 405 ARG A N 1
ATOM 3048 C CA . ARG A 1 405 ? -8.488 -27.172 13.441 1.00 33.69 405 ARG A CA 1
ATOM 3049 C C . ARG A 1 405 ? -7.331 -26.542 14.208 1.00 33.69 405 ARG A C 1
ATOM 3051 O O . ARG A 1 405 ? -6.271 -26.327 13.638 1.00 33.69 405 ARG A O 1
ATOM 3058 N N . ASP A 1 406 ? -7.544 -26.264 15.486 1.00 39.75 406 ASP A N 1
ATOM 3059 C CA . ASP A 1 406 ? -6.560 -25.656 16.384 1.00 39.75 406 ASP A CA 1
ATOM 3060 C C . ASP A 1 406 ? -6.765 -26.252 17.784 1.00 39.75 406 ASP A C 1
ATOM 3062 O O . ASP A 1 406 ? -7.881 -26.209 18.304 1.00 39.75 406 ASP A O 1
ATOM 3066 N N . SER A 1 407 ? -5.710 -26.840 18.356 1.00 31.66 407 SER A N 1
ATOM 3067 C CA . SER A 1 407 ? -5.671 -27.400 19.719 1.00 31.66 407 SER A CA 1
ATOM 3068 C C . SER A 1 407 ? -4.877 -26.519 20.697 1.00 31.66 407 SER A C 1
ATOM 3070 O O . SER A 1 407 ? -4.631 -26.890 21.843 1.00 31.66 407 SER A O 1
ATOM 3072 N N . THR A 1 408 ? -4.477 -25.318 20.273 1.00 33.19 408 THR A N 1
ATOM 3073 C CA . THR A 1 408 ? -3.581 -24.408 21.000 1.00 33.19 408 THR A CA 1
ATOM 3074 C C . THR A 1 408 ? -4.282 -23.138 21.488 1.00 33.19 408 THR A C 1
ATOM 3076 O O . THR A 1 408 ? -3.793 -22.024 21.321 1.00 33.19 408 THR A O 1
ATOM 3079 N N . TYR A 1 409 ? -5.412 -23.306 22.187 1.00 32.88 409 TYR A N 1
ATOM 3080 C CA . TYR A 1 409 ? -6.065 -22.216 22.931 1.00 32.88 409 TYR A CA 1
ATOM 3081 C C . TYR A 1 409 ? -6.433 -22.600 24.374 1.00 32.88 409 TYR A C 1
ATOM 3083 O O . TYR A 1 409 ? -7.570 -22.443 24.825 1.00 32.88 409 TYR A O 1
ATOM 3091 N N . CYS A 1 410 ? -5.446 -23.105 25.120 1.00 29.03 410 CYS A N 1
ATOM 3092 C CA . CYS A 1 410 ? -5.577 -23.365 26.551 1.00 29.03 410 CYS A CA 1
ATOM 3093 C C . CYS A 1 410 ? -4.919 -22.242 27.378 1.00 29.03 410 CYS A C 1
ATOM 3095 O O . CYS A 1 410 ? -3.757 -21.907 27.167 1.00 29.03 410 CYS A O 1
ATOM 3097 N N . ASN A 1 411 ? -5.669 -21.710 28.352 1.00 33.22 411 ASN A N 1
ATOM 3098 C CA . ASN A 1 411 ? -5.259 -20.751 29.393 1.00 33.22 411 ASN A CA 1
ATOM 3099 C C . ASN A 1 411 ? -4.958 -19.288 28.994 1.00 33.22 411 ASN A C 1
ATOM 3101 O O . ASN A 1 411 ? -3.808 -18.862 29.069 1.00 33.22 411 ASN A O 1
ATOM 3105 N N . GLN A 1 412 ? -6.003 -18.461 28.788 1.00 31.62 412 GLN A N 1
ATOM 3106 C CA . GLN A 1 412 ? -5.981 -17.068 29.300 1.00 31.62 412 GLN A CA 1
ATOM 3107 C C . GLN A 1 412 ? -7.343 -16.347 29.487 1.00 31.62 412 GLN A C 1
ATOM 3109 O O . GLN A 1 412 ? -7.416 -15.127 29.376 1.00 31.62 412 GLN A O 1
ATOM 3114 N N . VAL A 1 413 ? -8.426 -17.050 29.857 1.00 30.39 413 VAL A N 1
ATOM 3115 C CA . VAL A 1 413 ? -9.665 -16.395 30.352 1.00 30.39 413 VAL A CA 1
ATOM 3116 C C . VAL A 1 413 ? -10.163 -17.070 31.635 1.00 30.39 413 VAL A C 1
ATOM 3118 O O . VAL A 1 413 ? -11.140 -17.812 31.643 1.00 30.39 413 VAL A O 1
ATOM 3121 N N . GLY A 1 414 ? -9.455 -16.820 32.739 1.00 27.48 414 GLY A N 1
ATOM 3122 C CA . GLY A 1 414 ? -9.850 -17.229 34.089 1.00 27.48 414 GLY A CA 1
ATOM 3123 C C . GLY A 1 414 ? -10.424 -16.051 34.878 1.00 27.48 414 GLY A C 1
ATOM 3124 O O . GLY A 1 414 ? -9.690 -15.139 35.235 1.00 27.48 414 GLY A O 1
ATOM 3125 N N . HIS A 1 415 ? -11.735 -16.087 35.126 1.00 28.95 415 HIS A N 1
ATOM 3126 C CA . HIS A 1 415 ? -12.546 -15.199 35.974 1.00 28.95 415 HIS A CA 1
ATOM 3127 C C . HIS A 1 415 ? -11.845 -14.252 36.976 1.00 28.95 415 HIS A C 1
ATOM 3129 O O . HIS A 1 415 ? -11.093 -14.697 37.842 1.00 28.95 415 HIS A O 1
ATOM 3135 N N . ARG A 1 416 ? -12.390 -13.027 37.082 1.00 26.30 416 ARG A N 1
ATOM 3136 C CA . ARG A 1 416 ? -13.300 -12.680 38.202 1.00 26.30 416 ARG A CA 1
ATOM 3137 C C . ARG A 1 416 ? -14.218 -11.493 37.882 1.00 26.30 416 ARG A C 1
ATOM 3139 O O . ARG A 1 416 ? -13.759 -10.390 37.620 1.00 26.30 416 ARG A O 1
ATOM 3146 N N . ARG A 1 417 ? -15.530 -11.745 37.959 1.00 28.39 417 ARG A N 1
ATOM 3147 C CA . ARG A 1 417 ? -16.548 -10.746 38.309 1.00 28.39 417 ARG A CA 1
ATOM 3148 C C . ARG A 1 417 ? -16.887 -10.947 39.784 1.00 28.39 417 ARG A C 1
ATOM 3150 O O . ARG A 1 417 ? -17.259 -12.064 40.135 1.00 28.39 417 ARG A O 1
ATOM 3157 N N . THR A 1 418 ? -16.832 -9.870 40.555 1.00 39.00 418 THR A N 1
ATOM 3158 C CA . THR A 1 418 ? -17.759 -9.499 41.639 1.00 39.00 418 THR A CA 1
ATOM 3159 C C . THR A 1 418 ? -17.663 -7.991 41.752 1.00 39.00 418 THR A C 1
ATOM 3161 O O . THR A 1 418 ? -16.515 -7.543 41.969 1.00 39.00 418 THR A O 1
#

InterPro domains:
  IPR000101 Gamma-glutamyltranspeptidase [PTHR11686] (124-262)
  IPR029055 Nucleophile aminohydrolases, N-terminal [SSF56235] (6-384)
  IPR043137 Gamma-glutamyltranspeptidase, small subunit, C-terminal domain [G3DSA:3.60.20.40] (262-386)
  IPR043138 Gamma-glutamyltranspeptidase, large subunit [G3DSA:1.10.246.130] (131-258)

Foldseek 3Di:
DCPVPVCLCPDDPSVDDQDCVVVVVVVCCVVPNDDDPLVVCVVVLCCQAVFDFQAQVNQVVCVVCVVVQLVDPQSCVFQPVVSGGDHGRDTTHHNVVSVVCPCVNPDPQPPADCDVVRDRDDDDDDDDFFDWADAPRDIWTHHDPVDPQRLLLLLLRLLQCVVVALCCCPDLLVVLSSLQSNLLSLQLCLQTHHVVVHPCPVSSCLSRDSVNSPVSNVLRDSQADDQLVSSPHPDFDDQDFDDDWDWDADLQRDIDTPAGDDQKRKFKGGPQQTNQLSSQLCCVPVVVPHDNACSLLAKGWDARSVVQAIETEQDQFPVRDTHGDDPVSVVSCVSRVHHYDYDLRHMWMWIWHWAWDAFDDDDQFTWIWTKIKTATRRNDPDADDDDDPPDDDDPPRIDIDGGRTYRPDPDDDDDDDD

Radius of gyration: 23.31 Å; Cα contacts (8 Å, |Δi|>4): 657; chains: 1; bounding box: 56×58×72 Å

Nearest PDB structures (foldseek):
  4zc6-assembly1_A  TM=8.976E-01  e=3.820E-15  Homo sapiens
  4gg2-assembly1_A  TM=8.786E-01  e=2.723E-15  Homo sapiens
  5xlu-assembly1_A  TM=8.538E-01  e=3.931E-12  Bacillus licheniformis
  5y9b-assembly1_A  TM=8.911E-01  e=3.167E-11  Bacillus licheniformis
  2nqo-assembly1_C  TM=8.143E-01  e=5.889E-11  Helicobacter pylori

Mean predicted aligned error: 11.15 Å